Protein AF-A0A934IQV2-F1 (afdb_monomer_lite)

Radius of gyration: 31.97 Å; chains: 1; bounding box: 78×49×91 Å

Structure (mmCIF, N/CA/C/O backbone):
data_AF-A0A934IQV2-F1
#
_entry.id   AF-A0A934IQV2-F1
#
loop_
_atom_site.group_PDB
_atom_site.id
_atom_site.type_symbol
_atom_site.label_atom_id
_atom_site.label_alt_id
_atom_site.label_comp_id
_atom_site.label_asym_id
_atom_site.label_entity_id
_atom_site.label_seq_id
_atom_site.pdbx_PDB_ins_code
_atom_site.Cartn_x
_atom_site.Cartn_y
_atom_site.Cartn_z
_atom_site.occupancy
_atom_site.B_iso_or_equiv
_atom_site.auth_seq_id
_atom_site.auth_comp_id
_atom_site.auth_asym_id
_atom_site.auth_atom_id
_atom_site.pdbx_PDB_model_num
ATOM 1 N N . MET A 1 1 ? 26.293 12.971 -54.074 1.00 39.41 1 MET A N 1
ATOM 2 C CA . MET A 1 1 ? 26.988 12.992 -52.765 1.00 39.41 1 MET A CA 1
ATOM 3 C C . MET A 1 1 ? 27.390 11.554 -52.416 1.00 39.41 1 MET A C 1
ATOM 5 O O . MET A 1 1 ? 26.521 10.776 -52.037 1.00 39.41 1 MET A O 1
ATOM 9 N N . LYS A 1 2 ? 28.653 11.141 -52.640 1.00 48.12 2 LYS A N 1
ATOM 10 C CA . LYS A 1 2 ? 29.143 9.818 -52.190 1.00 48.12 2 LYS A CA 1
ATOM 11 C C . LYS A 1 2 ? 28.903 9.746 -50.679 1.00 48.12 2 LYS A C 1
ATOM 13 O O . LYS A 1 2 ? 29.414 10.597 -49.956 1.00 48.12 2 LYS A O 1
ATOM 18 N N . ARG A 1 3 ? 28.052 8.822 -50.212 1.00 62.91 3 ARG A N 1
ATOM 19 C CA . ARG A 1 3 ? 27.746 8.690 -48.778 1.00 62.91 3 ARG A CA 1
ATOM 20 C C . ARG A 1 3 ? 29.073 8.496 -48.045 1.00 62.91 3 ARG A C 1
ATOM 22 O O . ARG A 1 3 ? 29.821 7.584 -48.373 1.00 62.91 3 ARG A O 1
ATOM 29 N N . VAL A 1 4 ? 29.361 9.365 -47.080 1.00 76.69 4 VAL A N 1
ATOM 30 C CA . VAL A 1 4 ? 30.636 9.418 -46.338 1.00 76.69 4 VAL A CA 1
ATOM 31 C C . VAL A 1 4 ? 30.991 8.070 -45.666 1.00 76.69 4 VAL A C 1
ATOM 33 O O . VAL A 1 4 ? 32.154 7.805 -45.399 1.00 76.69 4 VAL A O 1
ATOM 36 N N . TYR A 1 5 ? 29.996 7.195 -45.482 1.00 81.44 5 TYR A N 1
ATOM 37 C CA . TYR A 1 5 ? 30.066 5.858 -44.878 1.00 81.44 5 TYR A CA 1
ATOM 38 C C . TYR A 1 5 ? 29.833 4.706 -45.885 1.00 81.44 5 TYR A C 1
ATOM 40 O O . TYR A 1 5 ? 29.383 3.628 -45.502 1.00 81.44 5 TYR A O 1
ATOM 48 N N . ALA A 1 6 ? 30.038 4.923 -47.192 1.00 86.75 6 ALA A N 1
ATOM 49 C CA . ALA A 1 6 ? 29.737 3.913 -48.219 1.00 86.75 6 ALA A CA 1
ATOM 50 C C . ALA A 1 6 ? 30.538 2.609 -48.037 1.00 86.75 6 ALA A C 1
ATOM 52 O O . ALA A 1 6 ? 29.983 1.530 -48.217 1.00 86.75 6 ALA A O 1
ATOM 53 N N . LYS A 1 7 ? 31.807 2.708 -47.615 1.00 87.94 7 LYS A N 1
ATOM 54 C CA . LYS A 1 7 ? 32.656 1.539 -47.333 1.00 87.94 7 LYS A CA 1
ATOM 55 C C . LYS A 1 7 ? 32.143 0.741 -46.133 1.00 87.94 7 LYS A C 1
ATOM 57 O O . LYS A 1 7 ? 32.153 -0.484 -46.149 1.00 87.94 7 LYS A O 1
ATOM 62 N N . GLU A 1 8 ? 31.703 1.422 -45.078 1.00 91.88 8 GLU A N 1
ATOM 63 C CA . GLU A 1 8 ? 31.099 0.786 -43.906 1.00 91.88 8 GLU A CA 1
ATOM 64 C C . GLU A 1 8 ? 29.753 0.145 -44.245 1.00 91.88 8 GLU A C 1
ATOM 66 O O . GLU A 1 8 ? 29.435 -0.904 -43.695 1.00 91.88 8 GLU A O 1
ATOM 71 N N . LEU A 1 9 ? 28.980 0.744 -45.155 1.00 92.31 9 LEU A N 1
ATOM 72 C CA . LEU A 1 9 ? 27.695 0.201 -45.590 1.00 92.31 9 LEU A CA 1
ATOM 73 C C . LEU A 1 9 ? 27.861 -1.134 -46.318 1.00 92.31 9 LEU A C 1
ATOM 75 O O . LEU A 1 9 ? 27.230 -2.107 -45.921 1.00 92.31 9 LEU A O 1
ATOM 79 N N . GLU A 1 10 ? 28.777 -1.207 -47.283 1.00 91.81 10 GLU A N 1
ATOM 80 C CA . GLU A 1 10 ? 29.086 -2.448 -48.006 1.00 91.81 10 GLU A CA 1
ATOM 81 C C . GLU A 1 10 ? 29.550 -3.563 -47.050 1.00 91.81 10 GLU A C 1
ATOM 83 O O . GLU A 1 10 ? 29.104 -4.707 -47.139 1.00 91.81 10 GLU A O 1
ATOM 88 N N . LYS A 1 11 ? 30.386 -3.224 -46.055 1.00 91.62 11 LYS A N 1
ATOM 89 C CA . LYS A 1 11 ? 30.810 -4.170 -45.008 1.00 91.62 11 LYS A CA 1
ATOM 90 C C . LYS A 1 11 ? 29.635 -4.706 -44.189 1.00 91.62 11 LYS A C 1
ATOM 92 O O . LYS A 1 11 ? 29.628 -5.886 -43.846 1.00 91.62 11 LYS A O 1
ATOM 97 N N . VAL A 1 12 ? 28.674 -3.852 -43.839 1.00 93.56 12 VAL A N 1
ATOM 98 C CA . VAL A 1 12 ? 27.480 -4.246 -43.076 1.00 93.56 12 VAL A CA 1
ATOM 99 C C . VAL A 1 12 ? 26.564 -5.131 -43.915 1.00 93.56 12 VAL A C 1
ATOM 101 O O . VAL A 1 12 ? 26.119 -6.165 -43.424 1.00 93.56 12 VAL A O 1
ATOM 104 N N . GLU A 1 13 ? 26.317 -4.769 -45.172 1.00 92.62 13 GLU A N 1
ATOM 105 C CA . GLU A 1 13 ? 25.490 -5.550 -46.098 1.00 92.62 13 GLU A CA 1
ATOM 106 C C . GLU A 1 13 ? 26.088 -6.945 -46.331 1.00 92.62 13 GLU A C 1
ATOM 108 O O . GLU A 1 13 ? 25.382 -7.951 -46.220 1.00 92.62 13 GLU A O 1
ATOM 113 N N . LEU A 1 14 ? 27.406 -7.031 -46.545 1.00 93.44 14 LEU A N 1
ATOM 114 C CA . LEU A 1 14 ? 28.124 -8.301 -46.663 1.00 93.44 14 LEU A CA 1
ATOM 115 C C . LEU A 1 14 ? 28.071 -9.119 -45.365 1.00 93.44 14 LEU A C 1
ATOM 117 O O . LEU A 1 14 ? 27.905 -10.334 -45.399 1.00 93.44 14 LEU A O 1
ATOM 121 N N . TYR A 1 15 ? 28.222 -8.469 -44.213 1.00 93.62 15 TYR A N 1
ATOM 122 C CA . TYR A 1 15 ? 28.153 -9.138 -42.918 1.00 93.62 15 TYR A CA 1
ATOM 123 C C . TYR A 1 15 ? 26.769 -9.740 -42.660 1.00 93.62 15 TYR A C 1
ATOM 125 O O . TYR A 1 15 ? 26.668 -10.910 -42.305 1.00 93.62 15 TYR A O 1
ATOM 133 N N . LEU A 1 16 ? 25.708 -8.956 -42.858 1.00 92.38 16 LEU A N 1
ATOM 134 C CA . LEU A 1 16 ? 24.339 -9.367 -42.555 1.00 92.38 16 LEU A CA 1
ATOM 135 C C . LEU A 1 16 ? 23.772 -10.368 -43.571 1.00 92.38 16 LEU A C 1
ATOM 137 O O . LEU A 1 16 ? 22.920 -11.172 -43.202 1.00 92.38 16 LEU A O 1
ATOM 141 N N . SER A 1 17 ? 24.237 -10.341 -44.825 1.00 88.25 17 SER A N 1
ATOM 142 C CA . SER A 1 17 ? 23.841 -11.316 -45.856 1.00 88.25 17 SER A CA 1
ATOM 143 C C . SER A 1 17 ? 24.526 -12.678 -45.710 1.00 88.25 17 SER A C 1
ATOM 145 O O . SER A 1 17 ? 23.996 -13.686 -46.173 1.00 88.25 17 SER A O 1
ATOM 147 N N . ARG A 1 18 ? 25.691 -12.745 -45.056 1.00 85.69 18 ARG A N 1
ATOM 148 C CA . ARG A 1 18 ? 26.397 -14.012 -44.830 1.00 85.69 18 ARG A CA 1
ATOM 149 C C . ARG A 1 18 ? 25.656 -14.883 -43.826 1.00 85.69 18 ARG A C 1
ATOM 151 O O . ARG A 1 18 ? 25.268 -14.408 -42.761 1.00 85.69 18 ARG A O 1
ATOM 158 N N . SER A 1 19 ? 25.546 -16.174 -44.144 1.00 78.69 19 SER A N 1
ATOM 159 C CA . SER A 1 19 ? 25.057 -17.214 -43.228 1.00 78.69 19 SER A CA 1
ATOM 160 C C . SER A 1 19 ? 23.725 -16.862 -42.557 1.00 78.69 19 SER A C 1
ATOM 162 O O . SER A 1 19 ? 23.553 -17.151 -41.376 1.00 78.69 19 SER A O 1
ATOM 164 N N . SER A 1 20 ? 22.818 -16.186 -43.273 1.00 85.44 20 SER A N 1
ATOM 165 C CA . SER A 1 20 ? 21.500 -15.830 -42.734 1.00 85.44 20 SER A CA 1
ATOM 166 C C . SER A 1 20 ? 21.559 -15.017 -41.432 1.00 85.44 20 SER A C 1
ATOM 168 O O . SER A 1 20 ? 20.674 -15.101 -40.581 1.00 85.44 20 SER A O 1
ATOM 170 N N . ARG A 1 21 ? 22.606 -14.197 -41.234 1.00 90.75 21 ARG A N 1
ATOM 171 C CA . ARG A 1 21 ? 22.799 -13.464 -39.971 1.00 90.75 21 ARG A CA 1
ATOM 172 C C . ARG A 1 21 ? 21.626 -12.552 -39.619 1.00 90.75 21 ARG A C 1
ATOM 174 O O . ARG A 1 21 ? 21.336 -12.412 -38.437 1.00 90.75 21 ARG A O 1
ATOM 181 N N . ARG A 1 22 ? 20.928 -11.955 -40.594 1.00 92.94 22 ARG A N 1
ATOM 182 C CA . ARG A 1 22 ? 19.696 -11.185 -40.313 1.00 92.94 22 ARG A CA 1
ATOM 183 C C . ARG A 1 22 ? 18.630 -12.027 -39.628 1.00 92.94 22 ARG A C 1
ATOM 185 O O . ARG A 1 22 ? 18.070 -11.577 -38.628 1.00 92.94 22 ARG A O 1
ATOM 192 N N . GLU A 1 23 ? 18.371 -13.221 -40.154 1.00 93.25 23 GLU A N 1
ATOM 193 C CA . GLU A 1 23 ? 17.433 -14.164 -39.548 1.00 93.25 23 GLU A CA 1
ATOM 194 C C . GLU A 1 23 ? 17.907 -14.553 -38.146 1.00 93.25 23 GLU A C 1
ATOM 196 O O . GLU A 1 23 ? 17.117 -14.475 -37.213 1.00 93.25 23 GLU A O 1
ATOM 201 N N . LEU A 1 24 ? 19.205 -14.825 -37.955 1.00 94.56 24 LEU A N 1
ATOM 202 C CA . LEU A 1 24 ? 19.764 -15.142 -36.634 1.00 94.56 24 LEU A CA 1
ATOM 203 C C . LEU A 1 24 ? 19.604 -14.005 -35.614 1.00 94.56 24 LEU A C 1
ATOM 205 O O . LEU A 1 24 ? 19.217 -14.269 -34.481 1.00 94.56 24 LEU A O 1
ATOM 209 N N . TYR A 1 25 ? 19.878 -12.746 -35.981 1.00 96.25 25 TYR A N 1
ATOM 210 C CA . TYR A 1 25 ? 19.647 -11.603 -35.083 1.00 96.25 25 TYR A CA 1
ATOM 211 C C . TYR A 1 25 ? 18.162 -11.437 -34.751 1.00 96.25 25 TYR A C 1
ATOM 213 O O . TYR A 1 25 ? 17.830 -11.116 -33.613 1.00 96.25 25 TYR A O 1
ATOM 221 N N . THR A 1 26 ? 17.283 -11.652 -35.730 1.00 95.25 26 THR A N 1
ATOM 222 C CA . THR A 1 26 ? 15.831 -11.534 -35.543 1.00 95.25 26 THR A CA 1
ATOM 223 C C . THR A 1 26 ? 15.317 -12.637 -34.619 1.00 95.25 26 THR A C 1
ATOM 225 O O . THR A 1 26 ? 14.649 -12.348 -33.632 1.00 95.25 26 THR A O 1
ATOM 228 N N . GLU A 1 27 ? 15.698 -13.888 -34.873 1.00 95.94 27 GLU A N 1
ATOM 229 C CA . GLU A 1 27 ? 15.317 -15.044 -34.059 1.00 95.94 27 GLU A CA 1
ATOM 230 C C . GLU A 1 27 ? 15.902 -14.958 -32.641 1.00 95.94 27 GLU A C 1
ATOM 232 O O . GLU A 1 27 ? 15.225 -15.287 -31.663 1.00 95.94 27 GLU A O 1
ATOM 237 N N . PHE A 1 28 ? 17.141 -14.471 -32.505 1.00 96.69 28 PHE A N 1
ATOM 238 C CA . PHE A 1 28 ? 17.748 -14.254 -31.196 1.00 96.69 28 PHE A CA 1
ATOM 239 C C . PHE A 1 28 ? 17.008 -13.175 -30.406 1.00 96.69 28 PHE A C 1
ATOM 241 O O . PHE A 1 28 ? 16.691 -13.389 -29.241 1.00 96.69 28 PHE A O 1
ATOM 248 N N . GLN A 1 29 ? 16.678 -12.050 -31.045 1.00 96.25 29 GLN A N 1
ATOM 249 C CA . GLN A 1 29 ? 15.893 -10.979 -30.434 1.00 96.25 29 GLN A CA 1
ATOM 250 C C . GLN A 1 29 ? 14.540 -11.494 -29.932 1.00 96.25 29 GLN A C 1
ATOM 252 O O . GLN A 1 29 ? 14.197 -11.248 -28.781 1.00 96.25 29 GLN A O 1
ATOM 257 N N . SER A 1 30 ? 13.808 -12.252 -30.756 1.00 96.50 30 SER A N 1
ATOM 258 C CA . SER A 1 30 ? 12.541 -12.873 -30.351 1.00 96.50 30 SER A CA 1
ATOM 259 C C . SER A 1 30 ? 12.723 -13.847 -29.188 1.00 96.50 30 SER A C 1
ATOM 261 O O . SER A 1 30 ? 11.920 -13.846 -28.263 1.00 96.50 30 SER A O 1
ATOM 263 N N . THR A 1 31 ? 13.804 -14.635 -29.186 1.00 97.38 31 THR A N 1
ATOM 264 C CA . THR A 1 31 ? 14.116 -15.549 -28.074 1.00 97.38 31 THR A CA 1
ATOM 265 C C . THR A 1 31 ? 14.344 -14.785 -26.770 1.00 97.38 31 THR A C 1
ATOM 267 O O . THR A 1 31 ? 13.788 -15.163 -25.742 1.00 97.38 31 THR A O 1
ATOM 270 N N . VAL A 1 32 ? 15.128 -13.701 -26.808 1.00 97.69 32 VAL A N 1
ATOM 271 C CA . VAL A 1 32 ? 15.376 -12.844 -25.638 1.00 97.69 32 VAL A CA 1
ATOM 272 C C . VAL A 1 32 ? 14.067 -12.229 -25.142 1.00 97.69 32 VAL A C 1
ATOM 274 O O . VAL A 1 32 ? 13.790 -12.296 -23.949 1.00 97.69 32 VAL A O 1
ATOM 277 N N . THR A 1 33 ? 13.236 -11.690 -26.038 1.00 97.75 33 THR A N 1
ATOM 278 C CA . THR A 1 33 ? 11.926 -11.126 -25.678 1.00 97.75 33 THR A CA 1
ATOM 279 C C . THR A 1 33 ? 11.034 -12.149 -24.979 1.00 97.75 33 THR A C 1
ATOM 281 O O . THR A 1 33 ? 10.547 -11.865 -23.890 1.00 97.75 33 THR A O 1
ATOM 284 N N . SER A 1 34 ? 10.862 -13.350 -25.540 1.00 96.75 34 SER A N 1
ATOM 285 C CA . SER A 1 34 ? 9.973 -14.364 -24.957 1.00 96.75 34 SER A CA 1
ATOM 286 C C . SER A 1 34 ? 10.466 -14.912 -23.616 1.00 96.75 34 SER A C 1
ATOM 288 O O . SER A 1 34 ? 9.654 -15.235 -22.753 1.00 96.75 34 SER A O 1
ATOM 290 N N . GLU A 1 35 ? 11.781 -15.045 -23.417 1.00 96.50 35 GLU A N 1
ATOM 291 C CA . GLU A 1 35 ? 12.313 -15.472 -22.117 1.00 96.50 35 GLU A CA 1
ATOM 292 C C . GLU A 1 35 ? 12.156 -14.391 -21.044 1.00 96.50 35 GLU A C 1
ATOM 294 O O . GLU A 1 35 ? 11.853 -14.725 -19.901 1.00 96.50 35 GLU A O 1
ATOM 299 N N . LEU A 1 36 ? 12.295 -13.114 -21.412 1.00 96.31 36 LEU A N 1
ATOM 300 C CA . LEU A 1 36 ? 12.030 -11.997 -20.506 1.00 96.31 36 LEU A CA 1
ATOM 301 C C . LEU A 1 36 ? 10.540 -11.888 -20.163 1.00 96.31 36 LEU A C 1
ATOM 303 O O . LEU A 1 36 ? 10.209 -11.803 -18.988 1.00 96.31 36 LEU A O 1
ATOM 307 N N . GLN A 1 37 ? 9.645 -11.956 -21.154 1.00 95.31 37 GLN A N 1
ATOM 308 C CA . GLN A 1 37 ? 8.193 -11.944 -20.925 1.00 95.31 37 GLN A CA 1
ATOM 309 C C . GLN A 1 37 ? 7.782 -13.047 -19.941 1.00 95.31 37 GLN A C 1
ATOM 311 O O . GLN A 1 37 ? 7.158 -12.756 -18.929 1.00 95.31 37 GLN A O 1
ATOM 316 N N . ARG A 1 38 ? 8.249 -14.285 -20.157 1.00 93.31 38 ARG A N 1
ATOM 317 C CA . ARG A 1 38 ? 7.977 -15.405 -19.242 1.00 93.31 38 ARG A CA 1
ATOM 318 C C . ARG A 1 38 ? 8.517 -15.168 -17.829 1.00 93.31 38 ARG A C 1
ATOM 320 O O . ARG A 1 38 ? 7.883 -15.566 -16.860 1.00 93.31 38 ARG A O 1
ATOM 327 N N . ALA A 1 39 ? 9.701 -14.572 -17.693 1.00 92.69 39 ALA A N 1
ATOM 328 C CA . ALA A 1 39 ? 10.275 -14.288 -16.379 1.00 92.69 39 ALA A CA 1
ATOM 329 C C . ALA A 1 39 ? 9.424 -13.282 -15.582 1.00 92.69 39 ALA A C 1
ATOM 331 O O . ALA A 1 39 ? 9.243 -13.441 -14.372 1.00 92.69 39 ALA A O 1
ATOM 332 N N . PHE A 1 40 ? 8.858 -12.287 -16.269 1.00 93.50 40 PHE A N 1
ATOM 333 C CA . PHE A 1 40 ? 8.052 -11.232 -15.657 1.00 93.50 40 PHE A CA 1
ATOM 334 C C . PHE A 1 40 ? 6.571 -11.594 -15.458 1.00 93.50 40 PHE A C 1
ATOM 336 O O . PHE A 1 40 ? 5.862 -10.844 -14.808 1.00 93.50 40 PHE A O 1
ATOM 343 N N . GLU A 1 41 ? 6.105 -12.766 -15.900 1.00 88.19 41 GLU A N 1
ATOM 344 C CA . GLU A 1 41 ? 4.761 -13.289 -15.572 1.00 88.19 41 GLU A CA 1
ATOM 345 C C . GLU A 1 41 ? 4.641 -13.799 -14.117 1.00 88.19 41 GLU A C 1
ATOM 347 O O . GLU A 1 41 ? 3.572 -14.221 -13.677 1.00 88.19 41 GLU A O 1
ATOM 352 N N . THR A 1 42 ? 5.733 -13.796 -13.349 1.00 85.62 42 THR A N 1
ATOM 353 C CA . THR A 1 42 ? 5.730 -14.249 -11.952 1.00 85.62 42 THR A CA 1
ATOM 354 C C . THR A 1 42 ? 5.089 -13.206 -11.025 1.00 85.62 42 THR A C 1
ATOM 356 O O . THR A 1 42 ? 5.336 -12.014 -11.209 1.00 85.62 42 THR A O 1
ATOM 359 N N . PRO A 1 43 ? 4.350 -13.607 -9.965 1.00 78.81 43 PRO A N 1
ATOM 360 C CA . PRO A 1 43 ? 3.667 -12.659 -9.075 1.00 78.81 43 PRO A CA 1
ATOM 361 C C . PRO A 1 43 ? 4.582 -11.577 -8.490 1.00 78.81 43 PRO A C 1
ATOM 363 O O . PRO A 1 43 ? 4.169 -10.433 -8.358 1.00 78.81 43 PRO A O 1
ATOM 366 N N . ARG A 1 44 ? 5.846 -11.916 -8.199 1.00 80.69 44 ARG A N 1
ATOM 367 C CA . ARG A 1 44 ? 6.835 -10.969 -7.663 1.00 80.69 44 ARG A CA 1
ATOM 368 C C . ARG A 1 44 ? 7.206 -9.858 -8.650 1.00 80.69 44 ARG A C 1
ATOM 370 O O . ARG A 1 44 ? 7.552 -8.773 -8.210 1.00 80.69 44 ARG A O 1
ATOM 377 N N . LEU A 1 45 ? 7.209 -10.138 -9.952 1.00 85.31 45 LEU A N 1
ATOM 378 C CA . LEU A 1 45 ? 7.779 -9.232 -10.953 1.00 85.31 45 LEU A CA 1
ATOM 379 C C . LEU A 1 45 ? 6.737 -8.630 -11.901 1.00 85.31 45 LEU A C 1
ATOM 381 O O . LEU A 1 45 ? 7.063 -7.681 -12.611 1.00 85.31 45 LEU A O 1
ATOM 385 N N . HIS A 1 46 ? 5.512 -9.163 -11.920 1.00 83.31 46 HIS A N 1
ATOM 386 C CA . HIS A 1 46 ? 4.483 -8.736 -12.867 1.00 83.31 46 HIS A CA 1
ATOM 387 C C . HIS A 1 46 ? 4.091 -7.262 -12.700 1.00 83.31 46 HIS A C 1
ATOM 389 O O . HIS A 1 46 ? 3.910 -6.569 -13.695 1.00 83.31 46 HIS A O 1
ATOM 395 N N . ASP A 1 47 ? 4.078 -6.758 -11.464 1.00 85.38 47 ASP A N 1
ATOM 396 C CA . ASP A 1 47 ? 3.757 -5.357 -11.166 1.00 85.38 47 ASP A CA 1
ATOM 397 C C . ASP A 1 47 ? 4.890 -4.382 -11.531 1.00 85.38 47 ASP A C 1
ATOM 399 O O . ASP A 1 47 ? 4.663 -3.178 -11.672 1.00 85.38 47 ASP A O 1
ATOM 403 N N . LEU A 1 48 ? 6.120 -4.883 -11.716 1.00 89.56 48 LEU A N 1
ATOM 404 C CA . LEU A 1 48 ? 7.282 -4.055 -12.053 1.00 89.56 48 LEU A CA 1
ATOM 405 C C . LEU A 1 48 ? 7.338 -3.703 -13.543 1.00 89.56 48 LEU A C 1
ATOM 407 O O . LEU A 1 48 ? 7.964 -2.712 -13.923 1.00 89.56 48 LEU A O 1
ATOM 411 N N . VAL A 1 49 ? 6.738 -4.522 -14.411 1.00 94.12 49 VAL A N 1
ATOM 412 C CA . VAL A 1 49 ? 6.907 -4.427 -15.866 1.00 94.12 49 VAL A CA 1
ATOM 413 C C . VAL A 1 49 ? 5.574 -4.142 -16.543 1.00 94.12 49 VAL A C 1
ATOM 415 O O . VAL A 1 49 ? 4.663 -4.957 -16.529 1.00 94.12 49 VAL A O 1
ATOM 418 N N . ILE A 1 50 ? 5.498 -3.002 -17.226 1.00 94.06 50 ILE A N 1
ATOM 419 C CA . ILE A 1 50 ? 4.357 -2.635 -18.072 1.00 94.06 50 ILE A CA 1
ATOM 420 C C . ILE A 1 50 ? 4.388 -3.448 -19.366 1.00 94.06 50 ILE A C 1
ATOM 422 O O . ILE A 1 50 ? 3.375 -3.975 -19.815 1.00 94.06 50 ILE A O 1
ATOM 426 N N . GLU A 1 51 ? 5.557 -3.505 -20.009 1.00 94.75 51 GLU A N 1
ATOM 427 C CA . GLU A 1 51 ? 5.697 -4.131 -21.320 1.00 94.75 51 GLU A CA 1
ATOM 428 C C . GLU A 1 51 ? 7.143 -4.549 -21.597 1.00 94.75 51 GLU A C 1
ATOM 430 O O . GLU A 1 51 ? 8.099 -3.851 -21.243 1.00 94.75 51 GLU A O 1
ATOM 435 N N . VAL A 1 52 ? 7.304 -5.661 -22.317 1.00 96.88 52 VAL A N 1
ATOM 436 C CA . VAL A 1 52 ? 8.568 -6.051 -22.947 1.00 96.88 52 VAL A CA 1
ATOM 437 C C . VAL A 1 52 ? 8.344 -6.218 -24.439 1.00 96.88 52 VAL A C 1
ATOM 439 O O . VAL A 1 52 ? 7.572 -7.082 -24.852 1.00 96.88 52 VAL A O 1
ATOM 442 N N . PHE A 1 53 ? 9.063 -5.440 -25.246 1.00 96.19 53 PHE A N 1
ATOM 443 C CA . PHE A 1 53 ? 8.963 -5.503 -26.702 1.00 96.19 53 PHE A CA 1
ATOM 444 C C . PHE A 1 53 ? 10.324 -5.384 -27.388 1.00 96.19 53 PHE A C 1
ATOM 446 O O . PHE A 1 53 ? 11.278 -4.759 -26.920 1.00 96.19 53 PHE A O 1
ATOM 453 N N . SER A 1 54 ? 10.411 -5.982 -28.562 1.00 96.56 54 SER A N 1
ATOM 454 C CA . SER A 1 54 ? 11.560 -5.983 -29.450 1.00 96.56 54 SER A CA 1
ATOM 455 C C . SER A 1 54 ? 11.491 -4.875 -30.502 1.00 96.56 54 SER A C 1
ATOM 457 O O . SER A 1 54 ? 10.453 -4.262 -30.759 1.00 96.56 54 SER A O 1
ATOM 459 N N . ARG A 1 55 ? 12.606 -4.648 -31.207 1.00 93.81 55 ARG A N 1
ATOM 460 C CA . ARG A 1 55 ? 12.603 -3.803 -32.415 1.00 93.81 55 ARG A CA 1
ATOM 461 C C . ARG A 1 55 ? 11.633 -4.310 -33.485 1.00 93.81 55 ARG A C 1
ATOM 463 O O . ARG A 1 55 ? 11.051 -3.483 -34.177 1.00 93.81 55 ARG A O 1
ATOM 470 N N . ALA A 1 56 ? 11.483 -5.629 -33.614 1.00 92.44 56 ALA A N 1
ATOM 471 C CA . ALA A 1 56 ? 10.610 -6.250 -34.606 1.00 92.44 56 ALA A CA 1
ATOM 472 C C . ALA A 1 56 ? 9.131 -5.987 -34.334 1.00 92.44 56 ALA A C 1
ATOM 474 O O . ALA A 1 56 ? 8.395 -5.708 -35.273 1.00 92.44 56 ALA A O 1
ATOM 475 N N . GLU A 1 57 ? 8.719 -5.997 -33.069 1.00 92.88 57 GLU A N 1
ATOM 476 C CA . GLU A 1 57 ? 7.354 -5.628 -32.681 1.00 92.88 57 GLU A CA 1
ATOM 477 C C . GLU A 1 57 ? 7.113 -4.123 -32.868 1.00 92.88 57 GLU A C 1
ATOM 479 O O . GLU A 1 57 ? 6.077 -3.726 -33.395 1.00 92.88 57 GLU A O 1
ATOM 484 N N . LYS A 1 58 ? 8.101 -3.277 -32.536 1.00 89.00 58 LYS A N 1
ATOM 485 C CA . LYS A 1 58 ? 7.981 -1.814 -32.674 1.00 89.00 58 LYS A CA 1
ATOM 486 C C . LYS A 1 58 ? 7.988 -1.307 -34.125 1.00 89.00 58 LYS A C 1
ATOM 488 O O . LYS A 1 58 ? 7.267 -0.366 -34.447 1.00 89.00 58 LYS A O 1
ATOM 493 N N . ASP A 1 59 ? 8.841 -1.849 -34.994 1.00 88.50 59 ASP A N 1
ATOM 494 C CA . ASP A 1 59 ? 8.904 -1.500 -36.424 1.00 88.50 59 ASP A CA 1
ATOM 495 C C . ASP A 1 59 ? 9.119 -2.766 -37.270 1.00 88.50 59 ASP A C 1
ATOM 497 O O . ASP A 1 59 ? 10.256 -3.076 -37.645 1.00 88.50 59 ASP A O 1
ATOM 501 N N . PRO A 1 60 ? 8.037 -3.480 -37.637 1.00 89.12 60 PRO A N 1
ATOM 502 C CA . PRO A 1 60 ? 8.119 -4.730 -38.399 1.00 89.12 60 PRO A CA 1
ATOM 503 C C . PRO A 1 60 ? 8.842 -4.601 -39.745 1.00 89.12 60 PRO A C 1
ATOM 505 O O . PRO A 1 60 ? 9.371 -5.577 -40.271 1.00 89.12 60 PRO A O 1
ATOM 508 N N . ARG A 1 61 ? 8.905 -3.387 -40.313 1.00 88.88 61 ARG A N 1
ATOM 509 C CA . ARG A 1 61 ? 9.624 -3.114 -41.570 1.00 88.88 61 ARG A CA 1
ATOM 510 C C . ARG A 1 61 ? 11.141 -3.151 -41.393 1.00 88.88 61 ARG A C 1
ATOM 512 O O . ARG A 1 61 ? 11.857 -3.379 -42.363 1.00 88.88 61 ARG A O 1
ATOM 519 N N . ASN A 1 62 ? 11.632 -2.897 -40.181 1.00 90.00 62 ASN A N 1
ATOM 520 C CA . ASN A 1 62 ? 13.049 -2.913 -39.829 1.00 90.00 62 ASN A CA 1
ATOM 521 C C . ASN A 1 62 ? 13.240 -3.703 -38.522 1.00 90.00 62 ASN A C 1
ATOM 523 O O . ASN A 1 62 ? 13.518 -3.105 -37.477 1.00 90.00 62 ASN A O 1
ATOM 527 N N . PRO A 1 63 ? 13.129 -5.045 -38.567 1.00 91.81 63 PRO A N 1
ATOM 528 C CA . PRO A 1 63 ? 13.076 -5.877 -37.363 1.00 91.81 63 PRO A CA 1
ATOM 529 C C . PRO A 1 63 ? 14.375 -5.885 -36.552 1.00 91.81 63 PRO A C 1
ATOM 531 O O . PRO A 1 63 ? 14.380 -6.203 -35.363 1.00 91.81 63 PRO A O 1
ATOM 534 N N . ILE A 1 64 ? 15.470 -5.479 -37.193 1.00 95.00 64 ILE A N 1
ATOM 535 C CA . ILE A 1 64 ? 16.767 -5.190 -36.590 1.00 95.00 64 ILE A CA 1
ATOM 536 C C . ILE A 1 64 ? 17.208 -3.785 -37.001 1.00 95.00 64 ILE A C 1
ATOM 538 O O . ILE A 1 64 ? 16.650 -3.154 -37.905 1.00 95.00 64 ILE A O 1
ATOM 542 N N . LYS A 1 65 ? 18.259 -3.275 -36.364 1.00 93.19 65 LYS A N 1
ATOM 543 C CA . LYS A 1 65 ? 18.833 -1.976 -36.717 1.00 93.19 65 LYS A CA 1
ATOM 544 C C . LYS A 1 65 ? 19.181 -1.910 -38.209 1.00 93.19 65 LYS A C 1
ATOM 546 O O . LYS A 1 65 ? 19.931 -2.729 -38.721 1.00 93.19 65 LYS A O 1
ATOM 551 N N . THR A 1 66 ? 18.682 -0.879 -38.892 1.00 92.00 66 THR A N 1
ATOM 552 C CA . THR A 1 66 ? 18.919 -0.680 -40.332 1.00 92.00 66 THR A CA 1
ATOM 553 C C . THR A 1 66 ? 20.409 -0.591 -40.665 1.00 92.00 66 THR A C 1
ATOM 555 O O . THR A 1 66 ? 21.142 0.126 -39.970 1.00 92.00 66 THR A O 1
ATOM 558 N N . ASP A 1 67 ? 20.818 -1.154 -41.798 1.00 93.12 67 ASP A N 1
ATOM 559 C CA . ASP A 1 67 ? 22.202 -1.177 -42.289 1.00 93.12 67 ASP A CA 1
ATOM 560 C C . ASP A 1 67 ? 22.854 0.204 -42.281 1.00 93.12 67 ASP A C 1
ATOM 562 O O . ASP A 1 67 ? 23.964 0.388 -41.788 1.00 93.12 67 ASP A O 1
ATOM 566 N N . ARG A 1 68 ? 22.109 1.222 -42.727 1.00 90.25 68 ARG A N 1
ATOM 567 C CA . ARG A 1 68 ? 22.554 2.621 -42.735 1.00 90.25 68 ARG A CA 1
ATOM 568 C C . ARG A 1 68 ? 22.937 3.128 -41.341 1.00 90.25 68 ARG A C 1
ATOM 570 O O . ARG A 1 68 ? 23.934 3.835 -41.203 1.00 90.25 68 ARG A O 1
ATOM 577 N N . LYS A 1 69 ? 22.151 2.802 -40.308 1.00 88.69 69 LYS A N 1
ATOM 578 C CA . LYS A 1 69 ? 22.422 3.206 -38.914 1.00 88.69 69 LYS A CA 1
ATOM 579 C C . LYS A 1 69 ? 23.619 2.444 -38.337 1.00 88.69 69 LYS A C 1
ATOM 581 O O . LYS A 1 69 ? 24.372 3.037 -37.569 1.00 88.69 69 LYS A O 1
ATOM 586 N N . ILE A 1 70 ? 23.803 1.173 -38.704 1.00 93.31 70 ILE A N 1
ATOM 587 C CA . ILE A 1 70 ? 24.977 0.375 -38.314 1.00 93.31 70 ILE A CA 1
ATOM 588 C C . ILE A 1 70 ? 26.235 0.966 -38.968 1.00 93.31 70 ILE A C 1
ATOM 590 O O . ILE A 1 70 ? 27.183 1.316 -38.269 1.00 93.31 70 ILE A O 1
ATOM 594 N N . ALA A 1 71 ? 26.204 1.190 -40.282 1.00 92.31 71 ALA A N 1
ATOM 595 C CA . ALA A 1 71 ? 27.306 1.763 -41.050 1.00 92.31 71 ALA A CA 1
ATOM 596 C C . ALA A 1 71 ? 27.716 3.153 -40.544 1.00 92.31 71 ALA A C 1
ATOM 598 O O . ALA A 1 71 ? 28.901 3.434 -40.380 1.00 92.31 71 ALA A O 1
ATOM 599 N N . LEU A 1 72 ? 26.745 4.017 -40.224 1.00 89.38 72 LEU A N 1
ATOM 600 C CA . LEU A 1 72 ? 27.023 5.334 -39.648 1.00 89.38 72 LEU A CA 1
ATOM 601 C C . LEU A 1 72 ? 27.687 5.237 -38.265 1.00 89.38 72 LEU A C 1
ATOM 603 O O . LEU A 1 72 ? 28.543 6.062 -37.946 1.00 89.38 72 LEU A O 1
ATOM 607 N N . LYS A 1 73 ? 27.301 4.252 -37.442 1.00 89.00 73 LYS A N 1
ATOM 608 C CA . LYS A 1 73 ? 27.905 4.011 -36.123 1.00 89.00 73 LYS A CA 1
ATOM 609 C C . LYS A 1 73 ? 29.358 3.546 -36.269 1.00 89.00 73 LYS A C 1
ATOM 611 O O . LYS A 1 73 ? 30.229 4.141 -35.643 1.00 89.00 73 LYS A O 1
ATOM 616 N N . LEU A 1 74 ? 29.622 2.595 -37.170 1.00 90.94 74 LEU A N 1
ATOM 617 C CA . LEU A 1 74 ? 30.978 2.139 -37.505 1.00 90.94 74 LEU A CA 1
ATOM 618 C C . LEU A 1 74 ? 31.851 3.271 -38.052 1.00 90.94 74 LEU A C 1
ATOM 620 O O . LEU A 1 74 ? 32.987 3.433 -37.617 1.00 90.94 74 LEU A O 1
ATOM 624 N N . TYR A 1 75 ? 31.312 4.093 -38.955 1.00 89.62 75 TYR A N 1
ATOM 625 C CA . TYR A 1 75 ? 32.030 5.242 -39.506 1.00 89.62 75 TYR A CA 1
ATOM 626 C C . TYR A 1 75 ? 32.437 6.231 -38.406 1.00 89.62 75 TYR A C 1
ATOM 628 O O . TYR A 1 75 ? 33.577 6.690 -38.373 1.00 89.62 75 TYR A O 1
ATOM 636 N N . LYS A 1 76 ? 31.520 6.541 -37.476 1.00 86.69 76 LYS A N 1
ATOM 637 C CA . LYS A 1 76 ? 31.814 7.418 -36.335 1.00 86.69 76 LYS A CA 1
ATOM 638 C C . LYS A 1 76 ? 32.907 6.831 -35.445 1.00 86.69 76 LYS A C 1
ATOM 640 O O . LYS A 1 76 ? 33.840 7.559 -35.134 1.00 86.69 76 LYS A O 1
ATOM 645 N N . TRP A 1 77 ? 32.821 5.544 -35.100 1.00 88.25 77 TRP A N 1
ATOM 646 C CA . TRP A 1 77 ? 33.841 4.851 -34.306 1.00 88.25 77 TRP A CA 1
ATOM 647 C C . TRP A 1 77 ? 35.213 4.883 -34.980 1.00 88.25 77 TRP A C 1
ATOM 649 O O . TRP A 1 77 ? 36.176 5.350 -34.385 1.00 88.25 77 TRP A O 1
ATOM 659 N N . ASN A 1 78 ? 35.293 4.507 -36.256 1.00 86.44 78 ASN A N 1
ATOM 660 C CA . ASN A 1 78 ? 36.551 4.500 -37.010 1.00 86.44 78 ASN A CA 1
ATOM 661 C C . ASN A 1 78 ? 37.148 5.901 -37.213 1.00 86.44 78 ASN A C 1
ATOM 663 O O . ASN A 1 78 ? 38.342 6.025 -37.459 1.00 86.44 78 ASN A O 1
ATOM 667 N N . LYS A 1 79 ? 36.331 6.958 -37.122 1.00 84.19 79 LYS A N 1
ATOM 668 C CA . LYS A 1 79 ? 36.796 8.348 -37.182 1.00 84.19 79 LYS A CA 1
ATOM 669 C C . LYS A 1 79 ? 37.261 8.875 -35.822 1.00 84.19 79 LYS A C 1
ATOM 671 O O . LYS A 1 79 ? 38.198 9.662 -35.775 1.00 84.19 79 LYS A O 1
ATOM 676 N N . SER A 1 80 ? 36.582 8.500 -34.737 1.00 77.19 80 SER A N 1
ATOM 677 C CA . SER A 1 80 ? 36.897 8.961 -33.377 1.00 77.19 80 SER A CA 1
ATOM 678 C C . SER A 1 80 ? 38.031 8.187 -32.712 1.00 77.19 80 SER A C 1
ATOM 680 O O . SER A 1 80 ? 38.567 8.639 -31.706 1.00 77.19 80 SER A O 1
ATOM 682 N N . SER A 1 81 ? 38.359 7.005 -33.225 1.00 63.44 81 SER A N 1
ATOM 683 C CA . SER A 1 81 ? 39.251 6.058 -32.570 1.00 63.44 81 SER A CA 1
ATOM 684 C C . SER A 1 81 ? 40.542 5.854 -33.366 1.00 63.44 81 SER A C 1
ATOM 686 O O . SER A 1 81 ? 40.499 5.630 -34.570 1.00 63.44 81 SER A O 1
ATOM 688 N N . THR A 1 82 ? 41.690 5.804 -32.688 1.00 57.50 82 THR A N 1
ATOM 689 C CA . THR A 1 82 ? 42.973 5.274 -33.211 1.00 57.50 82 THR A CA 1
ATOM 690 C C . THR A 1 82 ? 42.980 3.737 -33.295 1.00 57.50 82 THR A C 1
ATOM 692 O O . THR A 1 82 ? 44.034 3.105 -33.299 1.00 57.50 82 THR A O 1
ATOM 695 N N . VAL A 1 83 ? 41.797 3.113 -33.303 1.00 57.59 83 VAL A N 1
ATOM 696 C CA . VAL A 1 83 ? 41.614 1.667 -33.152 1.00 57.59 83 VAL A CA 1
ATOM 697 C C . VAL A 1 83 ? 42.062 0.961 -34.428 1.00 57.59 83 VAL A C 1
ATOM 699 O O . VAL A 1 83 ? 41.518 1.180 -35.511 1.00 57.59 83 VAL A O 1
ATOM 702 N N . ASN A 1 84 ? 43.082 0.120 -34.272 1.00 60.44 84 ASN A N 1
ATOM 703 C CA . ASN A 1 84 ? 43.644 -0.722 -35.314 1.00 60.44 84 ASN A CA 1
ATOM 704 C C . ASN A 1 84 ? 43.610 -2.177 -34.809 1.00 60.44 84 ASN A C 1
ATOM 706 O O . ASN A 1 84 ? 44.230 -2.455 -33.780 1.00 60.44 84 ASN A O 1
ATOM 710 N N . PRO A 1 85 ? 42.892 -3.100 -35.473 1.00 77.19 85 PRO A N 1
ATOM 711 C CA . PRO A 1 85 ? 42.161 -2.937 -36.735 1.00 77.19 85 PRO A CA 1
ATOM 712 C C . PRO A 1 85 ? 40.841 -2.143 -36.605 1.00 77.19 85 PRO A C 1
ATOM 714 O O . PRO A 1 85 ? 40.306 -2.040 -35.505 1.00 77.19 85 PRO A O 1
ATOM 717 N N . PRO A 1 86 ? 40.286 -1.613 -37.719 1.00 81.81 86 PRO A N 1
ATOM 718 C CA . PRO A 1 86 ? 39.011 -0.890 -37.735 1.00 81.81 86 PRO A CA 1
ATOM 719 C C . PRO A 1 86 ? 37.839 -1.698 -37.169 1.00 81.81 86 PRO A C 1
ATOM 721 O O . PRO A 1 86 ? 37.776 -2.917 -37.344 1.00 81.81 86 PRO A O 1
ATOM 724 N N . ALA A 1 87 ? 36.864 -1.003 -36.583 1.00 86.56 87 ALA A N 1
ATOM 725 C CA . ALA A 1 87 ? 35.686 -1.618 -35.991 1.00 86.56 87 ALA A CA 1
ATOM 726 C C . ALA A 1 87 ? 34.862 -2.417 -37.014 1.00 86.56 87 ALA A C 1
ATOM 728 O O . ALA A 1 87 ? 34.684 -2.002 -38.169 1.00 86.56 87 ALA A O 1
ATOM 729 N N . THR A 1 88 ? 34.323 -3.551 -36.571 1.00 90.75 88 THR A N 1
ATOM 730 C CA . THR A 1 88 ? 33.539 -4.487 -37.386 1.00 90.75 88 THR A CA 1
ATOM 731 C C . THR A 1 88 ? 32.067 -4.510 -36.958 1.00 90.75 88 THR A C 1
ATOM 733 O O . THR A 1 88 ? 31.745 -4.173 -35.816 1.00 90.75 88 THR A O 1
ATOM 736 N N . PRO A 1 89 ? 31.137 -4.923 -37.844 1.00 91.12 89 PRO A N 1
ATOM 737 C CA . PRO A 1 89 ? 29.718 -5.033 -37.494 1.00 91.12 89 PRO A CA 1
ATOM 738 C C . PRO A 1 89 ? 29.429 -5.935 -36.282 1.00 91.12 89 PRO A C 1
ATOM 740 O O . PRO A 1 89 ? 28.485 -5.666 -35.548 1.00 91.12 89 PRO A O 1
ATOM 743 N N . GLU A 1 90 ? 30.254 -6.960 -36.036 1.00 89.62 90 GLU A N 1
ATOM 744 C CA . GLU A 1 90 ? 30.125 -7.883 -34.891 1.00 89.62 90 GLU A CA 1
ATOM 745 C C . GLU A 1 90 ? 30.216 -7.170 -33.535 1.00 89.62 90 GLU A C 1
ATOM 747 O O . GLU A 1 90 ? 29.606 -7.603 -32.563 1.00 89.62 90 GLU A O 1
ATOM 752 N N . GLN A 1 91 ? 30.923 -6.038 -33.477 1.00 89.88 91 GLN A N 1
ATOM 753 C CA . GLN A 1 91 ? 31.094 -5.229 -32.265 1.00 89.88 91 GLN A CA 1
ATOM 754 C C . GLN A 1 91 ? 29.903 -4.290 -32.002 1.00 89.88 91 GLN A C 1
ATOM 756 O O . GLN A 1 91 ? 29.874 -3.559 -31.010 1.00 89.88 91 GLN A O 1
ATOM 761 N N . VAL A 1 92 ? 28.904 -4.260 -32.889 1.00 92.75 92 VAL A N 1
ATOM 762 C CA . VAL A 1 92 ? 27.707 -3.432 -32.721 1.00 92.75 92 VAL A CA 1
ATOM 763 C C . VAL A 1 92 ? 26.662 -4.223 -31.937 1.00 92.75 92 VAL A C 1
ATOM 765 O O . VAL A 1 92 ? 25.894 -4.999 -32.492 1.00 92.75 92 VAL A O 1
ATOM 768 N N . HIS A 1 93 ? 26.624 -4.004 -30.622 1.00 94.00 93 HIS A N 1
ATOM 769 C CA . HIS A 1 93 ? 25.786 -4.808 -29.723 1.00 94.00 93 HIS A CA 1
ATOM 770 C C . HIS A 1 93 ? 24.277 -4.522 -29.838 1.00 94.00 93 HIS A C 1
ATOM 772 O O . HIS A 1 93 ? 23.470 -5.328 -29.401 1.00 94.00 93 HIS A O 1
ATOM 778 N N . ASP A 1 94 ? 23.893 -3.391 -30.442 1.00 94.19 94 ASP A N 1
ATOM 779 C CA . ASP A 1 94 ? 22.503 -2.930 -30.567 1.00 94.19 94 ASP A CA 1
ATOM 780 C C . ASP A 1 94 ? 21.901 -3.174 -31.965 1.00 94.19 94 ASP A C 1
ATOM 782 O O . ASP A 1 94 ? 21.024 -2.416 -32.401 1.00 94.19 94 ASP A O 1
ATOM 786 N N . ILE A 1 95 ? 22.397 -4.189 -32.693 1.00 95.69 95 ILE A N 1
ATOM 787 C CA . ILE A 1 95 ? 21.790 -4.662 -33.952 1.00 95.69 95 ILE A CA 1
ATOM 788 C C . ILE A 1 95 ? 20.414 -5.274 -33.658 1.00 95.69 95 ILE A C 1
ATOM 790 O O . ILE A 1 95 ? 19.419 -4.803 -34.212 1.00 95.69 95 ILE A O 1
ATOM 794 N N . ALA A 1 96 ? 20.364 -6.254 -32.753 1.00 96.25 96 ALA A N 1
ATOM 795 C CA . ALA A 1 96 ? 19.144 -6.691 -32.081 1.00 96.25 96 ALA A CA 1
ATOM 796 C C . ALA A 1 96 ? 18.922 -5.846 -30.818 1.00 96.25 96 ALA A C 1
ATOM 798 O O . ALA A 1 96 ? 19.885 -5.412 -30.177 1.00 96.25 96 ALA A O 1
ATOM 799 N N . GLY A 1 97 ? 17.665 -5.581 -30.472 1.00 96.44 97 GLY A N 1
ATOM 800 C CA . GLY A 1 97 ? 17.334 -4.883 -29.240 1.00 96.44 97 GLY A CA 1
ATOM 801 C C . GLY A 1 97 ? 15.951 -5.204 -28.691 1.00 96.44 97 GLY A C 1
ATOM 802 O O . GLY A 1 97 ? 14.984 -5.334 -29.445 1.00 96.44 97 GLY A O 1
ATOM 803 N N . VAL A 1 98 ? 15.885 -5.267 -27.366 1.00 97.62 98 VAL A N 1
ATOM 804 C CA . VAL A 1 98 ? 14.676 -5.466 -26.562 1.00 97.62 98 VAL A CA 1
ATOM 805 C C . VAL A 1 98 ? 14.560 -4.306 -25.577 1.00 97.62 98 VAL A C 1
ATOM 807 O O . VAL A 1 98 ? 15.565 -3.772 -25.112 1.00 97.62 98 VAL A O 1
ATOM 810 N N . THR A 1 99 ? 13.345 -3.851 -25.306 1.00 96.44 99 THR A N 1
ATOM 811 C CA . THR A 1 99 ? 13.045 -2.801 -24.331 1.00 96.44 99 THR A CA 1
ATOM 812 C C . THR A 1 99 ? 12.083 -3.356 -23.294 1.00 96.44 99 THR A C 1
ATOM 814 O O . THR A 1 99 ? 11.072 -3.943 -23.663 1.00 96.44 99 THR A O 1
ATOM 817 N N . ILE A 1 100 ? 12.418 -3.159 -22.024 1.00 97.31 100 ILE A N 1
ATOM 818 C CA . ILE A 1 100 ? 11.565 -3.391 -20.862 1.00 97.31 100 ILE A CA 1
ATOM 819 C C . ILE A 1 100 ? 11.113 -2.013 -20.374 1.00 97.31 100 ILE A C 1
ATOM 821 O O . ILE A 1 100 ? 11.951 -1.125 -20.166 1.00 97.31 100 ILE A O 1
ATOM 825 N N . VAL A 1 101 ? 9.803 -1.827 -20.238 1.00 95.81 101 VAL A N 1
ATOM 826 C CA . VAL A 1 101 ? 9.184 -0.597 -19.740 1.00 95.81 101 VAL A CA 1
ATOM 827 C C . VAL A 1 101 ? 8.592 -0.857 -18.361 1.00 95.81 101 VAL A C 1
ATOM 829 O O . VAL A 1 101 ? 7.836 -1.809 -18.196 1.00 95.81 101 VAL A O 1
ATOM 832 N N . CYS A 1 102 ? 8.917 -0.007 -17.393 1.00 94.94 102 CYS A N 1
ATOM 833 C CA . CYS A 1 102 ? 8.385 -0.033 -16.030 1.00 94.94 102 CYS A CA 1
ATOM 834 C C . CYS A 1 102 ? 7.736 1.307 -15.659 1.00 94.94 102 CYS A C 1
ATOM 836 O O . CYS A 1 102 ? 7.839 2.290 -16.408 1.00 94.94 102 CYS A O 1
ATOM 838 N N . ASN A 1 103 ? 7.059 1.343 -14.513 1.00 89.81 103 ASN A N 1
ATOM 839 C CA . ASN A 1 103 ? 6.390 2.548 -14.029 1.00 89.81 103 ASN A CA 1
ATOM 840 C C . ASN A 1 103 ? 7.395 3.522 -13.420 1.00 89.81 103 ASN A C 1
ATOM 842 O O . ASN A 1 103 ? 7.448 4.682 -13.830 1.00 89.81 103 ASN A O 1
ATOM 846 N N . TYR A 1 104 ? 8.220 3.036 -12.493 1.00 91.31 104 TYR A N 1
ATOM 847 C CA . TYR A 1 104 ? 9.021 3.891 -11.633 1.00 91.31 104 TYR A CA 1
ATOM 848 C C . TYR A 1 104 ? 10.525 3.743 -11.872 1.00 91.31 104 TYR A C 1
ATOM 850 O O . TYR A 1 104 ? 11.006 2.699 -12.332 1.00 91.31 104 TYR A O 1
ATOM 858 N N . PRO A 1 105 ? 11.298 4.794 -11.563 1.00 89.75 105 PRO A N 1
ATOM 859 C CA . PRO A 1 105 ? 12.748 4.724 -11.541 1.00 89.75 105 PRO A CA 1
ATOM 860 C C . PRO A 1 105 ? 13.323 3.583 -10.693 1.00 89.75 105 PRO A C 1
ATOM 862 O O . PRO A 1 105 ? 14.228 2.902 -11.177 1.00 89.75 105 PRO A O 1
ATOM 865 N N . SER A 1 106 ? 12.805 3.349 -9.485 1.00 91.31 106 SER A N 1
ATOM 866 C CA . SER A 1 106 ? 13.237 2.254 -8.601 1.00 91.31 106 SER A CA 1
ATOM 867 C C . SER A 1 106 ? 13.025 0.873 -9.226 1.00 91.31 106 SER A C 1
ATOM 869 O O . SER A 1 106 ? 13.904 0.015 -9.135 1.00 91.31 106 SER A O 1
ATOM 871 N N . ASP A 1 107 ? 11.930 0.685 -9.969 1.00 93.31 107 ASP A N 1
ATOM 872 C CA . ASP A 1 107 ? 11.659 -0.563 -10.689 1.00 93.31 107 ASP A CA 1
ATOM 873 C C . ASP A 1 107 ? 12.756 -0.846 -11.735 1.00 93.31 107 ASP A C 1
ATOM 875 O O . ASP A 1 107 ? 13.109 -2.001 -11.978 1.00 93.31 107 ASP A O 1
ATOM 879 N N . THR A 1 108 ? 13.354 0.193 -12.346 1.00 92.88 108 THR A N 1
ATOM 880 C CA . THR A 1 108 ? 14.468 -0.010 -13.294 1.00 92.88 108 THR A CA 1
ATOM 881 C C . THR A 1 108 ? 15.684 -0.645 -12.621 1.00 92.88 108 THR A C 1
ATOM 883 O O . THR A 1 108 ? 16.361 -1.472 -13.240 1.00 92.88 108 THR A O 1
ATOM 886 N N . ASP A 1 109 ? 15.947 -0.271 -11.366 1.00 91.44 109 ASP A N 1
ATOM 887 C CA . ASP A 1 109 ? 17.043 -0.795 -10.558 1.00 91.44 109 ASP A CA 1
ATOM 888 C C . ASP A 1 109 ? 16.734 -2.235 -10.116 1.00 91.44 109 ASP A C 1
ATOM 890 O O . ASP A 1 109 ? 17.585 -3.117 -10.259 1.00 91.44 109 ASP A O 1
ATOM 894 N N . GLU A 1 110 ? 15.502 -2.511 -9.674 1.00 93.06 110 GLU A N 1
ATOM 895 C CA . GLU A 1 110 ? 15.062 -3.854 -9.272 1.00 93.06 110 GLU A CA 1
ATOM 896 C C . GLU A 1 110 ? 15.110 -4.852 -10.436 1.00 93.06 110 GLU A C 1
ATOM 898 O O . GLU A 1 110 ? 15.711 -5.922 -10.312 1.00 93.06 110 GLU A O 1
ATOM 903 N N . ILE A 1 111 ? 14.578 -4.479 -11.605 1.00 95.19 111 ILE A N 1
ATOM 904 C CA . ILE A 1 111 ? 14.648 -5.303 -12.820 1.00 95.19 111 ILE A CA 1
ATOM 905 C C . ILE A 1 111 ? 16.110 -5.550 -13.209 1.00 95.19 111 ILE A C 1
ATOM 907 O O . ILE A 1 111 ? 16.478 -6.665 -13.586 1.00 95.19 111 ILE A O 1
ATOM 911 N N . CYS A 1 112 ? 16.970 -4.531 -13.123 1.00 94.31 112 CYS A N 1
ATOM 912 C CA . CYS A 1 112 ? 18.389 -4.682 -13.433 1.00 94.31 112 CYS A CA 1
ATOM 913 C C . CYS A 1 112 ? 19.080 -5.668 -12.479 1.00 94.31 112 CYS A C 1
ATOM 915 O O . CYS A 1 112 ? 19.867 -6.504 -12.934 1.00 94.31 112 CYS A O 1
ATOM 917 N N . ASN A 1 113 ? 18.784 -5.595 -11.181 1.00 93.75 113 ASN A N 1
ATOM 918 C CA . ASN A 1 113 ? 19.325 -6.508 -10.176 1.00 93.75 113 ASN A CA 1
ATOM 919 C C . ASN A 1 113 ? 18.829 -7.938 -10.404 1.00 93.75 113 ASN A C 1
ATOM 921 O O . ASN A 1 113 ? 19.650 -8.852 -10.474 1.00 93.75 113 ASN A O 1
ATOM 925 N N . TYR A 1 114 ? 17.532 -8.126 -10.659 1.00 94.62 114 TYR A N 1
ATOM 926 C CA . TYR A 1 114 ? 16.967 -9.426 -11.020 1.00 94.62 114 TYR A CA 1
ATOM 927 C C . TYR A 1 114 ? 17.676 -10.033 -12.240 1.00 94.62 114 TYR A C 1
ATOM 929 O O . TYR A 1 114 ? 18.142 -11.172 -12.188 1.00 94.62 114 TYR A O 1
ATOM 937 N N . LEU A 1 115 ? 17.841 -9.263 -13.324 1.00 93.94 115 LEU A N 1
ATOM 938 C CA . LEU A 1 115 ? 18.510 -9.744 -14.539 1.00 93.94 115 LEU A CA 1
ATOM 939 C C . LEU A 1 115 ? 19.988 -10.096 -14.329 1.00 93.94 115 LEU A C 1
ATOM 941 O O . LEU A 1 115 ? 20.549 -10.886 -15.088 1.00 93.94 115 LEU A O 1
ATOM 945 N N . LYS A 1 116 ? 20.630 -9.486 -13.333 1.00 91.12 116 LYS A N 1
ATOM 946 C CA . LYS A 1 116 ? 22.039 -9.697 -13.008 1.00 91.12 116 LYS A CA 1
ATOM 947 C C . LYS A 1 116 ? 22.253 -10.885 -12.068 1.00 91.12 116 LYS A C 1
ATOM 949 O O . LYS A 1 116 ? 23.251 -11.587 -12.224 1.00 91.12 116 LYS A O 1
ATOM 954 N N . GLU A 1 117 ? 21.377 -11.061 -11.085 1.00 90.94 117 GLU A N 1
ATOM 955 C CA . GLU A 1 117 ? 21.609 -11.942 -9.933 1.00 90.94 117 GLU A CA 1
ATOM 956 C C . GLU A 1 117 ? 20.757 -13.212 -9.968 1.00 90.94 117 GLU A C 1
ATOM 958 O O . GLU A 1 117 ? 21.226 -14.272 -9.558 1.00 90.94 117 GLU A O 1
ATOM 963 N N . GLU A 1 118 ? 19.535 -13.126 -10.492 1.00 89.56 118 GLU A N 1
ATOM 964 C CA . GLU A 1 118 ? 18.543 -14.203 -10.409 1.00 89.56 118 GLU A CA 1
ATOM 965 C C . GLU A 1 118 ? 18.191 -14.789 -11.787 1.00 89.56 118 GLU A C 1
ATOM 967 O O . GLU A 1 118 ? 17.924 -15.987 -11.912 1.00 89.56 118 GLU A O 1
ATOM 972 N N . PHE A 1 119 ? 18.205 -13.972 -12.844 1.00 90.00 119 PHE A N 1
ATOM 973 C CA . PHE A 1 119 ? 17.827 -14.416 -14.181 1.00 90.00 119 PHE A CA 1
ATOM 974 C C . PHE A 1 119 ? 18.877 -15.348 -14.794 1.00 90.00 119 PHE A C 1
ATOM 976 O O . PHE A 1 119 ? 20.059 -15.019 -14.920 1.00 90.00 119 PHE A O 1
ATOM 983 N N . SER A 1 120 ? 18.417 -16.501 -15.273 1.00 89.50 120 SER A N 1
ATOM 984 C CA . SER A 1 120 ? 19.247 -17.478 -15.967 1.00 89.50 120 SER A CA 1
ATOM 985 C C . SER A 1 120 ? 18.542 -17.995 -17.213 1.00 89.50 120 SER A C 1
ATOM 987 O O . SER A 1 120 ? 17.344 -18.270 -17.207 1.00 89.50 120 SER A O 1
ATOM 989 N N . SER A 1 121 ? 19.308 -18.150 -18.289 1.00 91.62 121 SER A N 1
ATOM 990 C CA . SER A 1 121 ? 18.834 -18.654 -19.571 1.00 91.62 121 SER A CA 1
ATOM 991 C C . SER A 1 121 ? 19.805 -19.689 -20.132 1.00 91.62 121 SER A C 1
ATOM 993 O O . SER A 1 121 ? 21.025 -19.557 -20.047 1.00 91.62 121 SER A O 1
ATOM 995 N N . SER A 1 122 ? 19.258 -20.721 -20.779 1.00 93.25 122 SER A N 1
ATOM 996 C CA . SER A 1 122 ? 20.053 -21.678 -21.565 1.00 93.25 122 SER A CA 1
ATOM 997 C C . SER A 1 122 ? 20.439 -21.138 -22.951 1.00 93.25 122 SER A C 1
ATOM 999 O O . SER A 1 122 ? 21.242 -21.746 -23.664 1.00 93.25 122 SER A O 1
ATOM 1001 N N . ARG A 1 123 ? 19.850 -20.009 -23.365 1.00 95.50 123 ARG A N 1
ATOM 1002 C CA . ARG A 1 123 ? 19.952 -19.427 -24.710 1.00 95.50 123 ARG A CA 1
ATOM 1003 C C . ARG A 1 123 ? 20.875 -18.224 -24.773 1.00 95.50 123 ARG A C 1
ATOM 1005 O O . ARG A 1 123 ? 21.454 -17.985 -25.832 1.00 95.50 123 ARG A O 1
ATOM 1012 N N . PHE A 1 124 ? 21.038 -17.489 -23.681 1.00 95.75 124 PHE A N 1
ATOM 1013 C CA . PHE A 1 124 ? 21.959 -16.362 -23.599 1.00 95.75 124 PHE A CA 1
ATOM 1014 C C . PHE A 1 124 ? 22.489 -16.165 -22.187 1.00 95.75 124 PHE A C 1
ATOM 1016 O O . PHE A 1 124 ? 21.971 -16.712 -21.221 1.00 95.75 124 PHE A O 1
ATOM 1023 N N . ARG A 1 125 ? 23.527 -15.342 -22.082 1.00 94.69 125 ARG A N 1
ATOM 1024 C CA . ARG A 1 125 ? 24.020 -14.823 -20.808 1.00 94.69 125 ARG A CA 1
ATOM 1025 C C . ARG A 1 125 ? 24.112 -13.309 -20.854 1.00 94.69 125 ARG A C 1
ATOM 1027 O O . ARG A 1 125 ? 24.327 -12.737 -21.927 1.00 94.69 125 ARG A O 1
ATOM 1034 N N . ILE A 1 126 ? 24.006 -12.680 -19.692 1.00 95.00 126 ILE A N 1
ATOM 1035 C CA . ILE A 1 126 ? 24.320 -11.264 -19.534 1.00 95.00 126 ILE A CA 1
ATOM 1036 C C . ILE A 1 126 ? 25.843 -11.093 -19.561 1.00 95.00 126 ILE A C 1
ATOM 1038 O O . ILE A 1 126 ? 26.567 -11.768 -18.836 1.00 95.00 126 ILE A O 1
ATOM 1042 N N . ASP A 1 127 ? 26.330 -10.228 -20.448 1.00 92.62 127 ASP A N 1
ATOM 1043 C CA . ASP A 1 127 ? 27.759 -9.988 -20.684 1.00 92.62 127 ASP A CA 1
ATOM 1044 C C . ASP A 1 127 ? 28.221 -8.654 -20.091 1.00 92.62 127 ASP A C 1
ATOM 1046 O O . ASP A 1 127 ? 29.284 -8.563 -19.480 1.00 92.62 127 ASP A O 1
ATOM 1050 N N . ARG A 1 128 ? 27.407 -7.603 -20.239 1.00 91.94 128 ARG A N 1
ATOM 1051 C CA . ARG A 1 128 ? 27.734 -6.267 -19.736 1.00 91.94 128 ARG A CA 1
ATOM 1052 C C . ARG A 1 128 ? 26.484 -5.510 -19.336 1.00 91.94 128 ARG A C 1
ATOM 1054 O O . ARG A 1 128 ? 25.527 -5.474 -20.099 1.00 91.94 128 ARG A O 1
ATOM 1061 N N . ILE A 1 129 ? 26.547 -4.816 -18.208 1.00 91.00 129 ILE A N 1
ATOM 1062 C CA . ILE A 1 129 ? 25.531 -3.857 -17.773 1.00 91.00 129 ILE A CA 1
ATOM 1063 C C . ILE A 1 129 ? 26.184 -2.479 -17.728 1.00 91.00 129 ILE A C 1
ATOM 1065 O O . ILE A 1 129 ? 27.321 -2.329 -17.284 1.00 91.00 129 ILE A O 1
ATOM 1069 N N . SER A 1 130 ? 25.485 -1.471 -18.233 1.00 88.44 130 SER A N 1
ATOM 1070 C CA . SER A 1 130 ? 25.902 -0.076 -18.142 1.00 88.44 130 SER A CA 1
ATOM 1071 C C . SER A 1 130 ? 24.694 0.802 -17.872 1.00 88.44 130 SER A C 1
ATOM 1073 O O . SER A 1 130 ? 23.650 0.624 -18.496 1.00 88.44 130 SER A O 1
ATOM 1075 N N . PHE A 1 131 ? 24.847 1.757 -16.966 1.00 83.44 131 PHE A N 1
ATOM 1076 C CA . PHE A 1 131 ? 23.836 2.769 -16.708 1.00 83.44 131 PHE A CA 1
ATOM 1077 C C . PHE A 1 131 ? 24.166 4.020 -17.516 1.00 83.44 131 PHE A C 1
ATOM 1079 O O . PHE A 1 131 ? 25.308 4.489 -17.510 1.00 83.44 131 PHE A O 1
ATOM 1086 N N . ARG A 1 132 ? 23.187 4.550 -18.250 1.00 77.31 132 ARG A N 1
ATOM 1087 C CA . ARG A 1 132 ? 23.314 5.876 -18.852 1.00 77.31 132 ARG A CA 1
ATOM 1088 C C . ARG A 1 132 ? 22.745 6.893 -17.892 1.00 77.31 132 ARG A C 1
ATOM 1090 O O . ARG A 1 132 ? 21.531 6.996 -17.747 1.00 77.31 132 ARG A O 1
ATOM 1097 N N . ASP A 1 133 ? 23.663 7.618 -17.265 1.00 65.75 133 ASP A N 1
ATOM 1098 C CA . ASP A 1 133 ? 23.323 8.685 -16.344 1.00 65.75 133 ASP A CA 1
ATOM 1099 C C . ASP A 1 133 ? 22.735 9.875 -17.122 1.00 65.75 133 ASP A C 1
ATOM 1101 O O . ASP A 1 133 ? 23.381 10.368 -18.063 1.00 65.75 133 ASP A O 1
ATOM 1105 N N . PRO A 1 134 ? 21.539 10.353 -16.750 1.00 61.69 134 PRO A N 1
ATOM 1106 C CA . PRO A 1 134 ? 20.941 11.522 -17.370 1.00 61.69 134 PRO A CA 1
ATOM 1107 C C . PRO A 1 134 ? 21.829 12.780 -17.335 1.00 61.69 134 PRO A C 1
ATOM 1109 O O . PRO A 1 134 ? 21.852 13.511 -18.329 1.00 61.69 134 PRO A O 1
ATOM 1112 N N . LEU A 1 135 ? 22.628 13.006 -16.288 1.00 57.88 135 LEU A N 1
ATOM 1113 C CA . LEU A 1 135 ? 23.532 14.161 -16.162 1.00 57.88 135 LEU A CA 1
ATOM 1114 C C . LEU A 1 135 ? 24.589 14.203 -17.271 1.00 57.88 135 LEU A C 1
ATOM 1116 O O . LEU A 1 135 ? 24.989 15.273 -17.725 1.00 57.88 135 LEU A O 1
ATOM 1120 N N . THR A 1 136 ? 25.024 13.038 -17.751 1.00 55.25 136 THR A N 1
ATOM 1121 C CA . THR A 1 136 ? 26.046 12.928 -18.806 1.00 55.25 136 THR A CA 1
ATOM 1122 C C . THR A 1 136 ? 25.456 12.630 -20.187 1.00 55.25 136 THR A C 1
ATOM 1124 O O . THR A 1 136 ? 26.151 12.749 -21.197 1.00 55.25 136 THR A O 1
ATOM 1127 N N . ASN A 1 137 ? 24.163 12.288 -20.265 1.00 60.12 137 ASN A N 1
ATOM 1128 C CA . ASN A 1 137 ? 23.488 11.840 -21.489 1.00 60.12 137 ASN A CA 1
ATOM 1129 C C . ASN A 1 137 ? 22.277 12.703 -21.882 1.00 60.12 137 ASN A C 1
ATOM 1131 O O . ASN A 1 137 ? 21.338 12.196 -22.498 1.00 60.12 137 ASN A O 1
ATOM 1135 N N . LYS A 1 138 ? 22.302 14.012 -21.589 1.00 61.62 138 LYS A N 1
ATOM 1136 C CA . LYS A 1 138 ? 21.236 14.969 -21.965 1.00 61.62 138 LYS A CA 1
ATOM 1137 C C . LYS A 1 138 ? 19.855 14.575 -21.410 1.00 61.62 138 LYS A C 1
ATOM 1139 O O . LYS A 1 138 ? 18.846 14.658 -22.113 1.00 61.62 138 LYS A O 1
ATOM 1144 N N . GLY A 1 139 ? 19.851 14.091 -20.170 1.00 56.94 139 GLY A N 1
ATOM 1145 C CA . GLY A 1 139 ? 18.684 13.656 -19.407 1.00 56.94 139 GLY A CA 1
ATOM 1146 C C . GLY A 1 139 ? 18.164 12.248 -19.747 1.00 56.94 139 GLY A C 1
ATOM 1147 O O . GLY A 1 139 ? 17.113 11.833 -19.272 1.00 56.94 139 GLY A O 1
ATOM 1148 N N . TYR A 1 140 ? 18.875 11.479 -20.576 1.00 63.28 140 TYR A N 1
ATOM 1149 C CA . TYR A 1 140 ? 18.483 10.108 -20.906 1.00 63.28 140 TYR A CA 1
ATOM 1150 C C . TYR A 1 140 ? 18.894 9.126 -19.795 1.00 63.28 140 TYR A C 1
ATOM 1152 O O . TYR A 1 140 ? 20.077 8.801 -19.684 1.00 63.28 140 TYR A O 1
ATOM 1160 N N . ARG A 1 141 ? 17.913 8.635 -19.023 1.00 72.06 141 ARG A N 1
ATOM 1161 C CA . ARG A 1 141 ? 18.056 7.577 -18.006 1.00 72.06 141 ARG A CA 1
ATOM 1162 C C . ARG A 1 141 ? 17.662 6.220 -18.592 1.00 72.06 141 ARG A C 1
ATOM 1164 O O . ARG A 1 141 ? 16.519 6.037 -19.004 1.00 72.06 141 ARG A O 1
ATOM 1171 N N . ALA A 1 142 ? 18.599 5.276 -18.654 1.00 82.19 142 ALA A N 1
ATOM 1172 C CA . ALA A 1 142 ? 18.297 3.883 -18.993 1.00 82.19 142 ALA A CA 1
ATOM 1173 C C . ALA A 1 142 ? 19.432 2.945 -18.578 1.00 82.19 142 ALA A C 1
ATOM 1175 O O . ALA A 1 142 ? 20.612 3.262 -18.777 1.00 82.19 142 ALA A O 1
ATOM 1176 N N . PHE A 1 143 ? 19.080 1.739 -18.138 1.00 91.38 143 PHE A N 1
ATOM 1177 C CA . PHE A 1 143 ? 20.028 0.630 -18.133 1.00 91.38 143 PHE A CA 1
ATOM 1178 C C . PHE A 1 143 ? 20.172 0.064 -19.541 1.00 91.38 143 PHE A C 1
ATOM 1180 O O . PHE A 1 143 ? 19.198 -0.108 -20.270 1.00 91.38 143 PHE A O 1
ATOM 1187 N N . HIS A 1 144 ? 21.413 -0.203 -19.929 1.00 93.38 144 HIS A N 1
ATOM 1188 C CA . HIS A 1 144 ? 21.798 -0.850 -21.173 1.00 93.38 144 HIS A CA 1
ATOM 1189 C C . HIS A 1 144 ? 22.530 -2.140 -20.829 1.00 93.38 144 HIS A C 1
ATOM 1191 O O . HIS A 1 144 ? 23.669 -2.113 -20.348 1.00 93.38 144 HIS A O 1
ATOM 1197 N N . ILE A 1 145 ? 21.878 -3.258 -21.110 1.00 95.31 145 ILE A N 1
ATOM 1198 C CA . ILE A 1 145 ? 22.362 -4.600 -20.828 1.00 95.31 145 ILE A CA 1
ATOM 1199 C C . ILE A 1 145 ? 22.678 -5.286 -22.155 1.00 95.31 145 ILE A C 1
ATOM 1201 O O . ILE A 1 145 ? 21.880 -5.279 -23.086 1.00 95.31 145 ILE A O 1
ATOM 1205 N N . VAL A 1 146 ? 23.865 -5.867 -22.271 1.00 96.06 146 VAL A N 1
ATOM 1206 C CA . VAL A 1 146 ? 24.278 -6.662 -23.427 1.00 96.06 146 VAL A CA 1
ATOM 1207 C C . VAL A 1 146 ? 24.083 -8.127 -23.072 1.00 96.06 146 VAL A C 1
ATOM 1209 O O . VAL A 1 146 ? 24.787 -8.650 -22.210 1.00 96.06 146 VAL A O 1
ATOM 1212 N N . ALA A 1 147 ? 23.152 -8.783 -23.755 1.00 96.00 147 ALA A N 1
ATOM 1213 C CA . ALA A 1 147 ? 22.998 -10.229 -23.748 1.00 96.00 147 ALA A CA 1
ATOM 1214 C C . ALA A 1 147 ? 23.768 -10.834 -24.929 1.00 96.00 147 ALA A C 1
ATOM 1216 O O . ALA A 1 147 ? 23.699 -10.317 -26.047 1.00 96.00 147 ALA A O 1
ATOM 1217 N N . VAL A 1 148 ? 24.488 -11.932 -24.703 1.00 95.62 148 VAL A N 1
ATOM 1218 C CA . VAL A 1 148 ? 25.220 -12.657 -25.752 1.00 95.62 148 VAL A CA 1
ATOM 1219 C C . VAL A 1 148 ? 24.668 -14.069 -25.881 1.00 95.62 148 VAL A C 1
ATOM 1221 O O . VAL A 1 148 ? 24.598 -14.813 -24.900 1.00 95.62 148 VAL A O 1
ATOM 1224 N N . GLY A 1 149 ? 24.290 -14.433 -27.104 1.00 94.88 149 GLY A N 1
ATOM 1225 C CA . GLY A 1 149 ? 23.693 -15.723 -27.417 1.00 94.88 149 GLY A CA 1
ATOM 1226 C C . GLY A 1 149 ? 24.644 -16.909 -27.245 1.00 94.88 149 GLY A C 1
ATOM 1227 O O . GLY A 1 149 ? 25.859 -16.830 -27.474 1.00 94.88 149 GLY A O 1
ATOM 1228 N N . LEU A 1 150 ? 24.055 -18.037 -26.857 1.00 94.31 150 LEU A N 1
ATOM 1229 C CA . LEU A 1 150 ? 24.674 -19.345 -26.663 1.00 94.31 150 LEU A CA 1
ATOM 1230 C C . LEU A 1 150 ? 24.127 -20.347 -27.698 1.00 94.31 150 LEU A C 1
ATOM 1232 O O . LEU A 1 150 ? 23.114 -20.107 -28.360 1.00 94.31 150 LEU A O 1
ATOM 1236 N N . GLY A 1 151 ? 24.805 -21.488 -27.858 1.00 93.69 151 GLY A N 1
ATOM 1237 C CA . GLY A 1 151 ? 24.387 -22.538 -28.793 1.00 93.69 151 GLY A CA 1
ATOM 1238 C C . GLY A 1 151 ? 24.252 -22.018 -30.229 1.00 93.69 151 GLY A C 1
ATOM 1239 O O . GLY A 1 151 ? 25.207 -21.482 -30.785 1.00 93.69 151 GLY A O 1
ATOM 1240 N N . LYS A 1 152 ? 23.057 -22.138 -30.822 1.00 92.88 152 LYS A N 1
ATOM 1241 C CA . LYS A 1 152 ? 22.793 -21.668 -32.196 1.00 92.88 152 LYS A CA 1
ATOM 1242 C C . LYS A 1 152 ? 22.970 -20.153 -32.388 1.00 92.88 152 LYS A C 1
ATOM 1244 O O . LYS A 1 152 ? 23.232 -19.716 -33.501 1.00 92.88 152 LYS A O 1
ATOM 1249 N N . PHE A 1 153 ? 22.878 -19.364 -31.314 1.00 93.44 153 PHE A N 1
ATOM 1250 C CA . PHE A 1 153 ? 23.051 -17.906 -31.330 1.00 93.44 153 PHE A CA 1
ATOM 1251 C C . PHE A 1 153 ? 24.463 -17.468 -30.919 1.00 93.44 153 PHE A C 1
ATOM 1253 O O . PHE A 1 153 ? 24.658 -16.333 -30.486 1.00 93.44 153 PHE A O 1
ATOM 1260 N N . HIS A 1 154 ? 25.448 -18.369 -30.991 1.00 91.19 154 HIS A N 1
ATOM 1261 C CA . HIS A 1 154 ? 26.794 -18.128 -30.480 1.00 91.19 154 HIS A CA 1
ATOM 1262 C C . HIS A 1 154 ? 27.366 -16.776 -30.938 1.00 91.19 154 HIS A C 1
ATOM 1264 O O . HIS A 1 154 ? 27.513 -16.527 -32.135 1.00 91.19 154 HIS A O 1
ATOM 1270 N N . LYS A 1 155 ? 27.722 -15.924 -29.963 1.00 87.88 155 LYS A N 1
ATOM 1271 C CA . LYS A 1 155 ? 28.308 -14.581 -30.159 1.00 87.88 155 LYS A CA 1
ATOM 1272 C C . LYS A 1 155 ? 27.402 -13.561 -30.860 1.00 87.88 155 LYS A C 1
ATOM 1274 O O . LYS A 1 155 ? 27.892 -12.506 -31.252 1.00 87.88 155 LYS A O 1
ATOM 1279 N N . ILE A 1 156 ? 26.103 -13.819 -30.994 1.00 94.31 156 ILE A N 1
ATOM 1280 C CA . ILE A 1 156 ? 25.142 -12.805 -31.440 1.00 94.31 156 ILE A CA 1
ATOM 1281 C C . ILE A 1 156 ? 24.776 -11.926 -30.232 1.00 94.31 156 ILE A C 1
ATOM 1283 O O . ILE A 1 156 ? 24.269 -12.457 -29.243 1.00 94.31 156 ILE A O 1
ATOM 1287 N N . PRO A 1 157 ? 25.052 -10.607 -30.258 1.00 95.62 157 PRO A N 1
ATOM 1288 C CA . 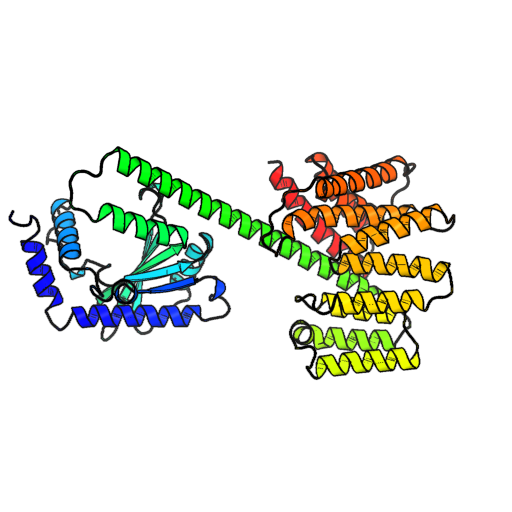PRO A 1 157 ? 24.659 -9.708 -29.182 1.00 95.62 157 PRO A CA 1
ATOM 1289 C C . PRO A 1 157 ? 23.229 -9.182 -29.366 1.00 95.62 157 PRO A C 1
ATOM 1291 O O . PRO A 1 157 ? 22.780 -8.935 -30.490 1.00 95.62 157 PRO A O 1
ATOM 1294 N N . CYS A 1 158 ? 22.550 -8.939 -28.250 1.00 96.75 158 CYS A N 1
ATOM 1295 C CA . CYS A 1 158 ? 21.287 -8.215 -28.170 1.00 96.75 158 CYS A CA 1
ATOM 1296 C C . CYS A 1 158 ? 21.371 -7.178 -27.045 1.00 96.75 158 CYS A C 1
ATOM 1298 O O . CYS A 1 158 ? 21.795 -7.496 -25.934 1.00 96.75 158 CYS A O 1
ATOM 1300 N N . GLU A 1 159 ? 20.975 -5.935 -27.322 1.00 97.50 159 GLU A N 1
ATOM 1301 C CA . GLU A 1 159 ? 20.888 -4.884 -26.303 1.00 97.50 159 GLU A CA 1
ATOM 1302 C C . GLU A 1 159 ? 19.496 -4.893 -25.658 1.00 97.50 159 GLU A C 1
ATOM 1304 O O . GLU A 1 159 ? 18.502 -4.618 -26.326 1.00 97.50 159 GLU A O 1
ATOM 1309 N N . ILE A 1 160 ? 19.422 -5.177 -24.361 1.00 97.62 160 ILE A N 1
ATOM 1310 C CA . ILE A 1 160 ? 18.223 -5.008 -23.540 1.00 97.62 160 ILE A CA 1
ATOM 1311 C C . ILE A 1 160 ? 18.297 -3.620 -22.891 1.00 97.62 160 ILE A C 1
ATOM 1313 O O . ILE A 1 160 ? 19.310 -3.262 -22.287 1.00 97.62 160 ILE A O 1
ATOM 1317 N N . GLN A 1 161 ? 17.244 -2.822 -23.037 1.00 95.88 161 GLN A N 1
ATOM 1318 C CA . GLN A 1 161 ? 17.119 -1.506 -22.412 1.00 95.88 161 GLN A CA 1
ATOM 1319 C C . GLN A 1 161 ? 16.017 -1.533 -21.358 1.00 95.88 161 GLN A C 1
ATOM 1321 O O . GLN A 1 161 ? 14.920 -1.978 -21.671 1.00 95.88 161 GLN A O 1
ATOM 1326 N N . ILE A 1 162 ? 16.279 -1.013 -20.159 1.00 95.75 162 ILE A N 1
ATOM 1327 C CA . ILE A 1 162 ? 15.259 -0.848 -19.108 1.00 95.75 162 ILE A CA 1
ATOM 1328 C C . ILE A 1 162 ? 14.980 0.643 -18.943 1.00 95.75 162 ILE A C 1
ATOM 1330 O O . ILE A 1 162 ? 15.926 1.433 -18.812 1.00 95.75 162 ILE A O 1
ATOM 1334 N N . LYS A 1 163 ? 13.705 1.032 -19.018 1.00 92.94 163 LYS A N 1
ATOM 1335 C CA . LYS A 1 163 ? 13.258 2.431 -19.011 1.00 92.94 163 LYS A CA 1
ATOM 1336 C C . LYS A 1 163 ? 11.938 2.598 -18.275 1.00 92.94 163 LYS A C 1
ATOM 1338 O O . LYS A 1 163 ? 11.071 1.741 -18.389 1.00 92.94 163 LYS A O 1
ATOM 1343 N N . THR A 1 164 ? 11.748 3.765 -17.671 1.00 92.88 164 THR A N 1
ATOM 1344 C CA . THR A 1 164 ? 10.416 4.219 -17.261 1.00 92.88 164 THR A CA 1
ATOM 1345 C C . THR A 1 164 ? 9.543 4.501 -18.486 1.00 92.88 164 THR A C 1
ATOM 1347 O O . THR A 1 164 ? 10.044 4.772 -19.592 1.00 92.88 164 THR A O 1
ATOM 1350 N N . LEU A 1 165 ? 8.223 4.484 -18.303 1.00 92.62 165 LEU A N 1
ATOM 1351 C CA . LEU A 1 165 ? 7.252 4.864 -19.330 1.00 92.62 165 LEU A CA 1
ATOM 1352 C C . LEU A 1 165 ? 7.517 6.276 -19.880 1.00 92.62 165 LEU A C 1
ATOM 1354 O O . LEU A 1 165 ? 7.455 6.494 -21.099 1.00 92.62 165 LEU A O 1
ATOM 1358 N N . LEU A 1 166 ? 7.876 7.226 -19.009 1.00 89.31 166 LEU A N 1
ATOM 1359 C CA . LEU A 1 166 ? 8.202 8.602 -19.393 1.00 89.31 166 LEU A CA 1
ATOM 1360 C C . LEU A 1 166 ? 9.494 8.671 -20.215 1.00 89.31 166 LEU A C 1
ATOM 1362 O O . LEU A 1 166 ? 9.504 9.284 -21.290 1.00 89.31 166 LEU A O 1
ATOM 1366 N N . ALA A 1 167 ? 10.556 7.975 -19.795 1.00 86.19 167 ALA A N 1
ATOM 1367 C CA . ALA A 1 167 ? 11.807 7.906 -20.548 1.00 86.19 167 ALA A CA 1
ATOM 1368 C C . ALA A 1 167 ? 11.630 7.216 -21.915 1.00 86.19 167 ALA A C 1
ATOM 1370 O O . ALA A 1 167 ? 12.222 7.639 -22.917 1.00 86.19 167 ALA A O 1
ATOM 1371 N N . MET A 1 168 ? 10.790 6.178 -21.999 1.00 89.12 168 MET A N 1
ATOM 1372 C CA . MET A 1 168 ? 10.448 5.505 -23.257 1.00 89.12 168 MET A CA 1
ATOM 1373 C C . MET A 1 168 ? 9.676 6.437 -24.201 1.00 89.12 168 MET A C 1
ATOM 1375 O O . MET A 1 168 ? 10.035 6.572 -25.380 1.00 89.12 168 MET A O 1
ATOM 1379 N N . SER A 1 169 ? 8.671 7.133 -23.672 1.00 87.88 169 SER A N 1
ATOM 1380 C CA . SER A 1 169 ? 7.842 8.084 -24.416 1.00 87.88 169 SER A CA 1
ATOM 1381 C C . SER A 1 169 ? 8.672 9.247 -24.957 1.00 87.88 169 SER A C 1
ATOM 1383 O O . SER A 1 169 ? 8.612 9.568 -26.150 1.00 87.88 169 SER A O 1
ATOM 1385 N N . TRP A 1 170 ? 9.520 9.841 -24.114 1.00 84.38 170 TRP A N 1
ATOM 1386 C CA . TRP A 1 170 ? 10.423 10.914 -24.518 1.00 84.38 170 TRP A CA 1
ATOM 1387 C C . TRP A 1 170 ? 11.458 10.448 -25.550 1.00 84.38 170 TRP A C 1
ATOM 1389 O O . TRP A 1 170 ? 11.698 11.127 -26.554 1.00 84.38 170 TRP A O 1
ATOM 1399 N N . GLY A 1 171 ? 12.016 9.247 -25.372 1.00 78.62 171 GLY A N 1
ATOM 1400 C CA . GLY A 1 171 ? 12.923 8.625 -26.337 1.00 78.62 171 GLY A CA 1
ATOM 1401 C C . GLY A 1 171 ? 12.283 8.399 -27.711 1.00 78.62 171 GLY A C 1
ATOM 1402 O O . GLY A 1 171 ? 12.947 8.571 -28.733 1.00 78.62 171 GLY A O 1
ATOM 1403 N N . THR A 1 172 ? 10.994 8.057 -27.756 1.00 81.00 172 THR A N 1
ATOM 1404 C CA . THR A 1 172 ? 10.248 7.902 -29.016 1.00 81.00 172 THR A CA 1
ATOM 1405 C C . THR A 1 172 ? 10.013 9.259 -29.687 1.00 81.00 172 THR A C 1
ATOM 1407 O O . THR A 1 172 ? 10.399 9.432 -30.842 1.00 81.00 172 THR A O 1
ATOM 1410 N N . LYS A 1 173 ? 9.515 10.265 -28.952 1.00 81.06 173 LYS A N 1
ATOM 1411 C CA . LYS A 1 173 ? 9.288 11.620 -29.495 1.00 81.06 173 LYS A CA 1
ATOM 1412 C C . LYS A 1 173 ? 10.567 12.265 -30.029 1.00 81.06 173 LYS A C 1
ATOM 1414 O O . LYS A 1 173 ? 10.577 12.841 -31.114 1.00 81.06 173 LYS A O 1
ATOM 1419 N N . THR A 1 174 ? 11.667 12.173 -29.285 1.00 74.50 174 THR A N 1
ATOM 1420 C CA . THR A 1 174 ? 12.955 12.734 -29.723 1.00 74.50 174 THR A CA 1
ATOM 1421 C C . THR A 1 174 ? 13.508 12.015 -30.948 1.00 74.50 174 THR A C 1
ATOM 1423 O O . THR A 1 174 ? 14.077 12.667 -31.827 1.00 74.50 174 THR A O 1
ATOM 1426 N N . HIS A 1 175 ? 13.324 10.695 -31.055 1.00 74.12 175 HIS A N 1
ATOM 1427 C CA . HIS A 1 175 ? 13.724 9.937 -32.241 1.00 74.12 175 HIS A CA 1
ATOM 1428 C C . HIS A 1 175 ? 12.986 10.418 -33.496 1.00 74.12 175 HIS A C 1
ATOM 1430 O O . HIS A 1 175 ? 13.643 10.667 -34.510 1.00 74.12 175 HIS A O 1
ATOM 1436 N N . ASP A 1 176 ? 11.678 10.657 -33.399 1.00 71.31 176 ASP A N 1
ATOM 1437 C CA . ASP A 1 176 ? 10.864 11.178 -34.503 1.00 71.31 176 ASP A CA 1
ATOM 1438 C C . ASP A 1 176 ? 11.287 12.598 -34.913 1.00 71.31 176 ASP A C 1
ATOM 1440 O O . ASP A 1 176 ? 11.478 12.888 -36.099 1.00 71.31 176 ASP A O 1
ATOM 1444 N N . LEU A 1 177 ? 11.517 13.480 -33.934 1.00 69.44 177 LEU A N 1
ATOM 1445 C CA . LEU A 1 177 ? 11.895 14.879 -34.169 1.00 69.44 177 LEU A CA 1
ATOM 1446 C C . LEU A 1 177 ? 13.310 15.041 -34.749 1.00 69.44 177 LEU A C 1
ATOM 1448 O O . LEU A 1 177 ? 13.570 15.986 -35.493 1.00 69.44 177 LEU A O 1
ATOM 1452 N N . THR A 1 178 ? 14.233 14.127 -34.435 1.00 64.50 178 THR A N 1
ATOM 1453 C CA . THR A 1 178 ? 15.647 14.199 -34.857 1.00 64.50 178 THR A CA 1
ATOM 1454 C C . THR A 1 178 ? 15.970 13.373 -36.108 1.00 64.50 178 THR A C 1
ATOM 1456 O O . THR A 1 178 ? 17.112 13.370 -36.572 1.00 64.50 178 THR A O 1
ATOM 1459 N N . TYR A 1 179 ? 14.987 12.684 -36.699 1.00 54.19 179 TYR A N 1
ATOM 1460 C CA . TYR A 1 179 ? 15.200 11.774 -37.832 1.00 54.19 179 TYR A CA 1
ATOM 1461 C C . TYR A 1 179 ? 15.562 12.476 -39.162 1.00 54.19 179 TYR A C 1
ATOM 1463 O O . TYR A 1 179 ? 16.093 11.831 -40.073 1.00 54.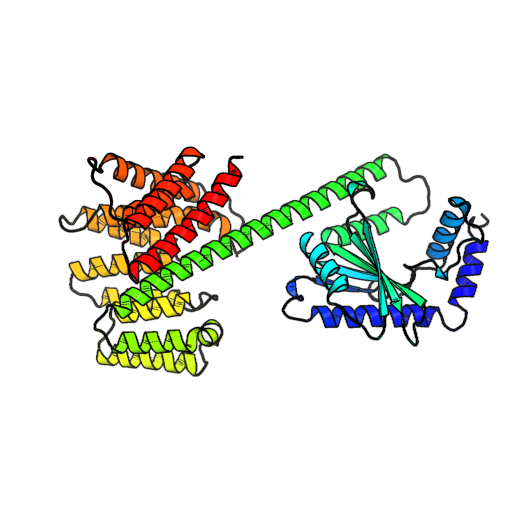19 179 TYR A O 1
ATOM 1471 N N . LYS A 1 180 ? 15.332 13.792 -39.308 1.00 51.62 180 LYS A N 1
ATOM 1472 C CA . LYS A 1 180 ? 15.680 14.529 -40.540 1.00 51.62 180 LYS A CA 1
ATOM 1473 C C . LYS A 1 180 ? 17.181 14.881 -40.590 1.00 51.62 180 LYS A C 1
ATOM 1475 O O . LYS A 1 180 ? 17.772 15.231 -39.573 1.00 51.62 180 LYS A O 1
ATOM 1480 N N . PRO A 1 181 ? 17.840 14.745 -41.759 1.00 45.34 181 PRO A N 1
ATOM 1481 C CA . PRO A 1 181 ? 19.293 14.723 -41.835 1.00 45.34 181 PRO A CA 1
ATOM 1482 C C . PRO A 1 181 ? 19.910 16.103 -41.601 1.00 45.34 181 PRO A C 1
ATOM 1484 O O . PRO A 1 181 ? 19.714 16.997 -42.411 1.00 45.34 181 PRO A O 1
ATOM 1487 N N . ALA A 1 182 ? 20.721 16.201 -40.545 1.00 46.50 182 ALA A N 1
ATOM 1488 C CA . ALA A 1 182 ? 22.016 16.890 -40.473 1.00 46.50 182 ALA A CA 1
ATOM 1489 C C . ALA A 1 182 ? 22.168 18.269 -41.158 1.00 46.50 182 ALA A C 1
ATOM 1491 O O . ALA A 1 182 ? 23.259 18.596 -41.618 1.00 46.50 182 A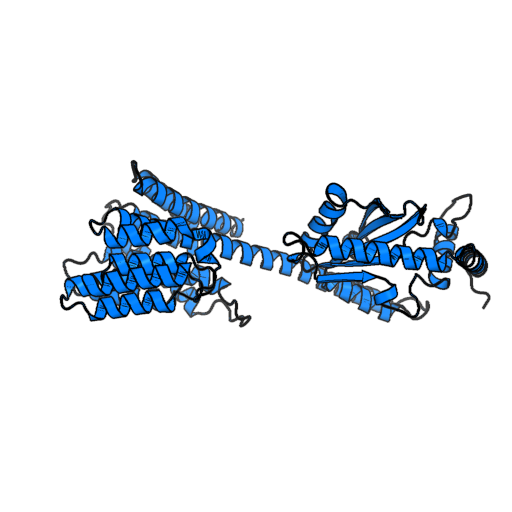LA A O 1
ATOM 1492 N N . ALA A 1 183 ? 21.128 19.097 -41.180 1.00 48.50 183 ALA A N 1
ATOM 1493 C CA . ALA A 1 183 ? 21.340 20.500 -40.856 1.00 48.50 183 ALA A CA 1
ATOM 1494 C C . ALA A 1 183 ? 21.474 20.541 -39.332 1.00 48.50 183 ALA A C 1
ATOM 1496 O O . ALA A 1 183 ? 20.742 19.819 -38.652 1.00 48.50 183 ALA A O 1
ATOM 1497 N N . GLU A 1 184 ? 22.470 21.253 -38.812 1.00 56.75 184 GLU A N 1
ATOM 1498 C CA . GLU A 1 184 ? 22.706 21.408 -37.375 1.00 56.75 184 GLU A CA 1
ATOM 1499 C C . GLU A 1 184 ? 21.374 21.502 -36.626 1.00 56.75 184 GLU A C 1
ATOM 1501 O O . GLU A 1 184 ? 20.531 22.332 -36.968 1.00 56.75 184 GLU A O 1
ATOM 1506 N N . ILE A 1 185 ? 21.149 20.604 -35.656 1.00 61.22 185 ILE A N 1
ATOM 1507 C CA . ILE A 1 185 ? 20.018 20.760 -34.741 1.00 61.22 185 ILE A CA 1
ATOM 1508 C C . ILE A 1 185 ? 20.192 22.157 -34.161 1.00 61.22 185 ILE A C 1
ATOM 1510 O O . ILE A 1 185 ? 21.182 22.391 -33.463 1.00 61.22 185 ILE A O 1
ATOM 1514 N N . ASP A 1 186 ? 19.275 23.069 -34.498 1.00 72.88 186 ASP A N 1
ATOM 1515 C CA . ASP A 1 186 ? 19.323 24.449 -34.028 1.00 72.88 186 ASP A CA 1
ATOM 1516 C C . ASP A 1 186 ? 19.598 24.425 -32.521 1.00 72.88 186 ASP A C 1
ATOM 1518 O O . ASP A 1 186 ? 19.009 23.632 -31.774 1.00 72.88 186 ASP A O 1
ATOM 1522 N N . ARG A 1 187 ? 20.525 25.270 -32.065 1.00 76.00 187 ARG A N 1
ATOM 1523 C CA . ARG A 1 187 ? 20.862 25.397 -30.646 1.00 76.00 187 ARG A CA 1
ATOM 1524 C C . ARG A 1 187 ? 19.598 25.592 -29.808 1.00 76.00 187 ARG A C 1
ATOM 1526 O O . ARG A 1 187 ? 19.520 25.052 -28.707 1.00 76.00 187 ARG A O 1
ATOM 1533 N N . ARG A 1 188 ? 18.592 26.292 -30.347 1.00 77.81 188 ARG A N 1
ATOM 1534 C CA . ARG A 1 188 ? 17.277 26.441 -29.707 1.00 77.81 188 ARG A CA 1
ATOM 1535 C C . ARG A 1 188 ? 16.566 25.098 -29.538 1.00 77.81 188 ARG A C 1
ATOM 1537 O O . ARG A 1 188 ? 16.127 24.796 -28.436 1.00 77.81 188 ARG A O 1
ATOM 1544 N N . LEU A 1 189 ? 16.497 24.271 -30.583 1.00 76.75 189 LEU A N 1
ATOM 1545 C CA . LEU A 1 189 ? 15.865 22.948 -30.524 1.00 76.75 189 LEU A CA 1
ATOM 1546 C C . LEU A 1 189 ? 16.574 22.022 -29.527 1.00 76.75 189 LEU A C 1
ATOM 1548 O O . LEU A 1 189 ? 15.907 21.355 -28.741 1.00 76.75 189 LEU A O 1
ATOM 1552 N N . SER A 1 190 ? 17.910 22.034 -29.506 1.00 76.19 190 SER A N 1
ATOM 1553 C CA . SER A 1 190 ? 18.691 21.271 -28.521 1.00 76.19 190 SER A CA 1
ATOM 1554 C C . SER A 1 190 ? 18.372 21.698 -27.085 1.00 76.19 190 SER A C 1
ATOM 1556 O O . SER A 1 190 ? 18.169 20.838 -26.233 1.00 76.19 190 SER A O 1
ATOM 1558 N N . LEU A 1 191 ? 18.269 23.008 -26.835 1.00 80.50 191 LEU A N 1
ATOM 1559 C CA . LEU A 1 191 ? 17.929 23.556 -25.520 1.00 80.50 191 LEU A CA 1
ATOM 1560 C C . LEU A 1 191 ? 16.505 23.177 -25.083 1.00 80.50 191 LEU A C 1
ATOM 1562 O O . LEU A 1 191 ? 16.288 22.828 -23.928 1.00 80.50 191 LEU A O 1
ATOM 1566 N N . TYR A 1 192 ? 15.521 23.233 -25.986 1.00 82.25 192 TYR A N 1
ATOM 1567 C CA . TYR A 1 192 ? 14.151 22.816 -25.659 1.00 82.25 192 TYR A CA 1
ATOM 1568 C C . TYR A 1 192 ? 14.047 21.312 -25.400 1.00 82.25 192 TYR A C 1
ATOM 1570 O O . TYR A 1 192 ? 13.327 20.911 -24.490 1.00 82.25 192 TYR A O 1
ATOM 1578 N N . MET A 1 193 ? 14.777 20.487 -26.157 1.00 79.19 193 MET A N 1
ATOM 1579 C CA . MET A 1 193 ? 14.853 19.051 -25.890 1.00 79.19 193 MET A CA 1
ATOM 1580 C C . MET A 1 193 ? 15.451 18.780 -24.509 1.00 79.19 193 MET A C 1
ATOM 1582 O O . MET A 1 193 ? 14.873 18.018 -23.751 1.00 79.19 193 MET A O 1
ATOM 1586 N N . GLU A 1 194 ? 16.551 19.442 -24.154 1.00 78.94 194 GLU A N 1
ATOM 1587 C CA . GLU A 1 194 ? 17.166 19.317 -22.829 1.00 78.94 194 GLU A CA 1
ATOM 1588 C C . GLU A 1 194 ? 16.199 19.702 -21.699 1.00 78.94 194 GLU A C 1
ATOM 1590 O O . GLU A 1 194 ? 16.031 18.938 -20.749 1.00 78.94 194 GLU A O 1
ATOM 1595 N N . LYS A 1 195 ? 15.489 20.830 -21.839 1.00 83.25 195 LYS A N 1
ATOM 1596 C CA . LYS A 1 195 ? 14.468 21.262 -20.869 1.00 83.25 195 LYS A CA 1
ATOM 1597 C C . LYS A 1 195 ? 13.352 20.237 -20.698 1.00 83.25 195 LYS A C 1
ATOM 1599 O O . LYS A 1 195 ? 12.970 19.937 -19.574 1.00 83.25 195 LYS A O 1
ATOM 1604 N N . LEU A 1 196 ? 12.819 19.708 -21.798 1.00 82.38 196 LEU A N 1
ATOM 1605 C CA . LEU A 1 196 ? 11.750 18.710 -21.744 1.00 82.38 196 LEU A CA 1
ATOM 1606 C C . LEU A 1 196 ? 12.231 17.390 -21.143 1.00 82.38 196 LEU A C 1
ATOM 1608 O O . LEU A 1 196 ? 11.466 16.755 -20.421 1.00 82.38 196 LEU A O 1
ATOM 1612 N N . THR A 1 197 ? 13.491 17.006 -21.375 1.00 81.44 197 THR A N 1
ATOM 1613 C CA . THR A 1 197 ? 14.056 15.855 -20.676 1.00 81.44 197 THR A CA 1
ATOM 1614 C C . THR A 1 197 ? 14.076 16.087 -19.167 1.00 81.44 197 THR A C 1
ATOM 1616 O O . THR A 1 197 ? 13.634 15.220 -18.424 1.00 81.44 197 THR A O 1
ATOM 1619 N N . PHE A 1 198 ? 14.517 17.264 -18.714 1.00 82.00 198 PHE A N 1
ATOM 1620 C CA . PHE A 1 198 ? 14.553 17.597 -17.288 1.00 82.00 198 PHE A CA 1
ATOM 1621 C C . PHE A 1 198 ? 13.157 17.575 -16.647 1.00 82.00 198 PHE A C 1
ATOM 1623 O O . PHE A 1 198 ? 12.986 17.021 -15.568 1.00 82.00 198 PHE A O 1
ATOM 1630 N N . VAL A 1 199 ? 12.137 18.090 -17.343 1.00 85.62 199 VAL A N 1
ATOM 1631 C CA . VAL A 1 199 ? 10.738 18.007 -16.883 1.00 85.62 199 VAL A CA 1
ATOM 1632 C C . VAL A 1 199 ? 10.277 16.553 -16.741 1.00 85.62 199 VAL A C 1
ATOM 1634 O O . VAL A 1 199 ? 9.657 16.213 -15.738 1.00 85.62 199 VAL A O 1
ATOM 1637 N N . ALA A 1 200 ? 10.589 15.687 -17.710 1.00 83.69 200 ALA A N 1
ATOM 1638 C CA . ALA A 1 200 ? 10.227 14.271 -17.635 1.00 83.69 200 ALA A CA 1
ATOM 1639 C C . ALA A 1 200 ? 10.919 13.557 -16.462 1.00 83.69 200 ALA A C 1
ATOM 1641 O O . ALA A 1 200 ? 10.294 12.734 -15.803 1.00 83.69 200 ALA A O 1
ATOM 1642 N N . GLN A 1 201 ? 12.178 13.901 -16.179 1.00 82.06 201 GLN A N 1
ATOM 1643 C CA . GLN A 1 201 ? 12.910 13.358 -15.034 1.00 82.06 201 GLN A CA 1
ATOM 1644 C C . GLN A 1 201 ? 12.333 13.811 -13.696 1.00 82.06 201 GLN A C 1
ATOM 1646 O O . GLN A 1 201 ? 12.145 12.977 -12.820 1.00 82.06 201 GLN A O 1
ATOM 1651 N N . ILE A 1 202 ? 12.022 15.105 -13.551 1.00 84.94 202 ILE A N 1
ATOM 1652 C CA . ILE A 1 202 ? 11.357 15.613 -12.345 1.00 84.94 202 ILE A CA 1
ATOM 1653 C C . ILE A 1 202 ? 10.047 14.866 -12.138 1.00 84.94 202 ILE A C 1
ATOM 1655 O O . ILE A 1 202 ? 9.759 14.453 -11.024 1.00 84.94 202 ILE A O 1
ATOM 1659 N N . LEU A 1 203 ? 9.261 14.668 -13.198 1.00 88.12 203 LEU A N 1
ATOM 1660 C CA . LEU A 1 203 ? 8.005 13.941 -13.083 1.00 88.12 203 LEU A CA 1
ATOM 1661 C C . LEU A 1 203 ? 8.229 12.498 -12.604 1.00 88.12 203 LEU A C 1
ATOM 1663 O O . LEU A 1 203 ? 7.556 12.090 -11.666 1.00 88.12 203 LEU A O 1
ATOM 1667 N N . ASP A 1 204 ? 9.193 11.763 -13.169 1.00 88.62 204 ASP A N 1
ATOM 1668 C CA . ASP A 1 204 ? 9.589 10.423 -12.694 1.00 88.62 204 ASP A CA 1
ATOM 1669 C C . ASP A 1 204 ? 9.983 10.439 -11.197 1.00 88.62 204 ASP A C 1
ATOM 1671 O O . ASP A 1 204 ? 9.532 9.597 -10.425 1.00 88.62 204 ASP A O 1
ATOM 1675 N N . GLU A 1 205 ? 10.783 11.418 -10.762 1.00 84.31 205 GLU A N 1
ATOM 1676 C CA . GLU A 1 205 ? 11.223 11.564 -9.363 1.00 84.31 205 GLU A CA 1
ATOM 1677 C C . GLU A 1 205 ? 10.067 11.904 -8.409 1.00 84.31 205 GLU A C 1
ATOM 1679 O O . GLU A 1 205 ? 9.952 11.307 -7.342 1.00 84.31 205 GLU A O 1
ATOM 1684 N N . GLN A 1 206 ? 9.177 12.825 -8.789 1.00 85.00 206 GLN A N 1
ATOM 1685 C CA . GLN A 1 206 ? 7.992 13.156 -7.989 1.00 85.00 206 GLN A CA 1
ATOM 1686 C C . GLN A 1 206 ? 7.016 11.974 -7.911 1.00 85.00 206 GLN A C 1
ATOM 1688 O O . GLN A 1 206 ? 6.405 11.746 -6.869 1.00 85.00 206 GLN A O 1
ATOM 1693 N N . SER A 1 207 ? 6.904 11.194 -8.98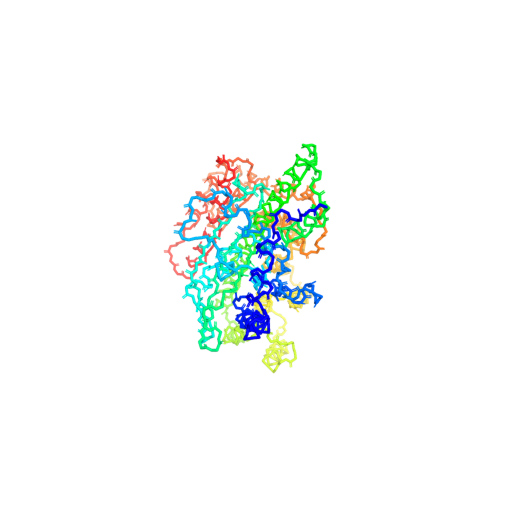9 1.00 86.06 207 SER A N 1
ATOM 1694 C CA . SER A 1 207 ? 6.088 9.973 -9.028 1.00 86.06 207 SER A CA 1
ATOM 1695 C C . SER A 1 207 ? 6.602 8.916 -8.048 1.00 86.06 207 SER A C 1
ATOM 1697 O O . SER A 1 207 ? 5.805 8.263 -7.380 1.00 86.06 207 SER A O 1
ATOM 1699 N N . GLU A 1 208 ? 7.925 8.765 -7.933 1.00 84.94 208 GLU A N 1
ATOM 1700 C CA . GLU A 1 208 ? 8.571 7.867 -6.967 1.00 84.94 208 GLU A CA 1
ATOM 1701 C C . GLU A 1 208 ? 8.278 8.290 -5.521 1.00 84.94 208 GLU A C 1
ATOM 1703 O O . GLU A 1 208 ? 7.908 7.465 -4.686 1.00 84.94 208 GLU A O 1
ATOM 1708 N N . ILE A 1 209 ? 8.380 9.591 -5.233 1.00 81.19 209 ILE A N 1
ATOM 1709 C CA . ILE A 1 209 ? 8.037 10.139 -3.916 1.00 81.19 209 ILE A CA 1
ATOM 1710 C C . ILE A 1 209 ? 6.567 9.852 -3.598 1.00 81.19 209 ILE A C 1
ATOM 1712 O O . ILE A 1 209 ? 6.262 9.380 -2.507 1.00 81.19 209 ILE A O 1
ATOM 1716 N N . LEU A 1 210 ? 5.658 10.073 -4.552 1.00 79.50 210 LEU A N 1
ATOM 1717 C CA . LEU A 1 210 ? 4.236 9.796 -4.364 1.00 79.50 210 LEU A CA 1
ATOM 1718 C C . LEU A 1 210 ? 3.965 8.307 -4.100 1.00 79.50 210 LEU A C 1
ATOM 1720 O O . LEU A 1 210 ? 3.241 7.987 -3.161 1.00 79.50 210 LEU A O 1
ATOM 1724 N N . LYS A 1 211 ? 4.585 7.399 -4.868 1.00 82.19 211 LYS A N 1
ATOM 1725 C CA . LYS A 1 211 ? 4.517 5.943 -4.638 1.00 82.19 211 LYS A CA 1
ATOM 1726 C C . LYS A 1 211 ? 4.942 5.597 -3.210 1.00 82.19 211 LYS A C 1
ATOM 1728 O O . LYS A 1 211 ? 4.235 4.862 -2.524 1.00 82.19 211 LYS A O 1
ATOM 1733 N N . SER A 1 212 ? 6.065 6.158 -2.757 1.00 79.19 212 SER A N 1
ATOM 1734 C CA . SER A 1 212 ? 6.567 5.949 -1.396 1.00 79.19 212 SER A CA 1
ATOM 1735 C C . SER A 1 212 ? 5.584 6.459 -0.347 1.00 79.19 212 SER A C 1
ATOM 1737 O O . SER A 1 212 ? 5.305 5.740 0.603 1.00 79.19 212 SER A O 1
ATOM 1739 N N . LEU A 1 213 ? 5.028 7.662 -0.522 1.00 74.75 213 LEU A N 1
ATOM 1740 C CA . LEU A 1 213 ? 4.072 8.252 0.420 1.00 74.75 213 LEU A CA 1
ATOM 1741 C C . LEU A 1 213 ? 2.778 7.435 0.529 1.00 74.75 213 LEU A C 1
ATOM 1743 O O . LEU A 1 213 ? 2.271 7.252 1.633 1.00 74.75 213 LEU A O 1
ATOM 1747 N N . ILE A 1 214 ? 2.264 6.922 -0.592 1.00 76.00 214 ILE A N 1
ATOM 1748 C CA . ILE A 1 214 ? 1.066 6.071 -0.617 1.00 76.00 214 ILE A CA 1
ATOM 1749 C C . ILE A 1 214 ? 1.347 4.729 0.066 1.00 76.00 214 ILE A C 1
ATOM 1751 O O . ILE A 1 214 ? 0.595 4.324 0.949 1.00 76.00 214 ILE A O 1
ATOM 1755 N N . SER A 1 215 ? 2.453 4.065 -0.288 1.00 77.56 215 SER A N 1
ATOM 1756 C CA . SER A 1 215 ? 2.857 2.802 0.347 1.00 77.56 215 SER A CA 1
ATOM 1757 C C . SER A 1 215 ? 3.030 2.975 1.855 1.00 77.56 215 SER A C 1
ATOM 1759 O O . SER A 1 215 ? 2.535 2.176 2.646 1.00 77.56 215 SER A O 1
ATOM 1761 N N . ASP A 1 216 ? 3.678 4.064 2.260 1.00 73.19 216 ASP A N 1
ATOM 1762 C CA . ASP A 1 216 ? 3.864 4.432 3.655 1.00 73.19 216 ASP A CA 1
ATOM 1763 C C . ASP A 1 216 ? 2.525 4.623 4.386 1.00 73.19 216 ASP A C 1
ATOM 1765 O O . ASP A 1 216 ? 2.387 4.187 5.536 1.00 73.19 216 ASP A O 1
ATOM 1769 N N . ALA A 1 217 ? 1.548 5.277 3.752 1.00 73.25 217 ALA A N 1
ATOM 1770 C CA . ALA A 1 217 ? 0.214 5.473 4.310 1.00 73.25 217 ALA A CA 1
ATOM 1771 C C . ALA A 1 217 ? -0.526 4.138 4.478 1.00 73.25 217 ALA A C 1
ATOM 1773 O O . ALA A 1 217 ? -1.056 3.872 5.558 1.00 73.25 217 ALA A O 1
ATOM 1774 N N . TRP A 1 218 ? -0.486 3.264 3.469 1.00 76.25 218 TRP A N 1
ATOM 1775 C CA . TRP A 1 218 ? -1.091 1.929 3.528 1.00 76.25 218 TRP A CA 1
ATOM 1776 C C . TRP A 1 218 ? -0.456 1.035 4.593 1.00 76.25 218 TRP A C 1
ATOM 1778 O O . TRP A 1 218 ? -1.167 0.327 5.302 1.00 76.25 218 TRP A O 1
ATOM 1788 N N . GLU A 1 219 ? 0.866 1.083 4.768 1.00 80.31 219 GLU A N 1
ATOM 1789 C CA . GLU A 1 219 ? 1.544 0.344 5.837 1.00 80.31 219 GLU A CA 1
ATOM 1790 C C . GLU A 1 219 ? 1.097 0.794 7.232 1.00 80.31 219 GLU A C 1
ATOM 1792 O O . GLU A 1 219 ? 0.915 -0.037 8.127 1.00 80.31 219 GLU A O 1
ATOM 1797 N N . LEU A 1 220 ? 0.928 2.105 7.433 1.00 78.06 220 LEU A N 1
ATOM 1798 C CA . LEU A 1 220 ? 0.429 2.637 8.700 1.00 78.06 220 LEU A CA 1
ATOM 1799 C C . LEU A 1 220 ? -1.038 2.281 8.919 1.00 78.06 220 LEU A C 1
ATOM 1801 O O . LEU A 1 220 ? -1.386 1.908 10.039 1.00 78.06 220 LEU A O 1
ATOM 1805 N N . ASP A 1 221 ? -1.873 2.339 7.880 1.00 78.12 221 ASP A N 1
ATOM 1806 C CA . ASP A 1 221 ? -3.272 1.921 7.984 1.00 78.12 221 ASP A CA 1
ATOM 1807 C C . ASP A 1 221 ? -3.396 0.433 8.330 1.00 78.12 221 ASP A C 1
ATOM 1809 O O . ASP A 1 221 ? -4.097 0.057 9.269 1.00 78.12 221 ASP A O 1
ATOM 1813 N N . ALA A 1 222 ? -2.638 -0.424 7.642 1.00 81.88 222 ALA A N 1
ATOM 1814 C CA . ALA A 1 222 ? -2.606 -1.854 7.918 1.00 81.88 222 ALA A CA 1
ATOM 1815 C C . ALA A 1 222 ? -2.149 -2.139 9.358 1.00 81.88 222 ALA A C 1
ATOM 1817 O O . ALA A 1 222 ? -2.735 -2.982 10.044 1.00 81.88 222 ALA A O 1
ATOM 1818 N N . ALA A 1 223 ? -1.136 -1.414 9.847 1.00 84.06 223 ALA A N 1
ATOM 1819 C CA . ALA A 1 223 ? -0.696 -1.508 11.234 1.00 84.06 223 ALA A CA 1
ATOM 1820 C C . ALA A 1 223 ? -1.797 -1.065 12.213 1.00 84.06 223 ALA A C 1
ATOM 1822 O O . ALA A 1 223 ? -2.074 -1.783 13.172 1.00 84.06 223 ALA A O 1
ATOM 1823 N N . ARG A 1 224 ? -2.474 0.059 11.956 1.00 86.06 224 ARG A N 1
ATOM 1824 C CA . ARG A 1 224 ? -3.599 0.563 12.762 1.00 86.06 224 ARG A CA 1
ATOM 1825 C C . ARG A 1 224 ? -4.751 -0.441 12.819 1.00 86.06 224 ARG A C 1
ATOM 1827 O O . ARG A 1 224 ? -5.169 -0.827 13.909 1.00 86.06 224 ARG A O 1
ATOM 1834 N N . ARG A 1 225 ? -5.207 -0.941 11.667 1.00 86.19 225 ARG A N 1
ATOM 1835 C CA . ARG A 1 225 ? -6.239 -1.988 11.565 1.00 86.19 225 ARG A CA 1
ATOM 1836 C C . ARG A 1 225 ? -5.854 -3.254 12.321 1.00 86.19 225 ARG A C 1
ATOM 1838 O O . ARG A 1 225 ? -6.695 -3.863 12.980 1.00 86.19 225 ARG A O 1
ATOM 1845 N N . HIS A 1 226 ? -4.585 -3.654 12.257 1.00 88.75 226 HIS A N 1
ATOM 1846 C CA . HIS A 1 226 ? -4.086 -4.807 13.001 1.00 88.75 226 HIS A CA 1
ATOM 1847 C C . HIS A 1 226 ? -4.155 -4.593 14.520 1.00 88.75 226 HIS A C 1
ATOM 1849 O O . HIS A 1 226 ? -4.580 -5.492 15.254 1.00 88.75 226 HIS A O 1
ATOM 1855 N N . VAL A 1 227 ? -3.780 -3.403 14.998 1.00 88.94 227 VAL A N 1
ATOM 1856 C CA . VAL A 1 227 ? -3.893 -3.033 16.414 1.00 88.94 227 VAL A CA 1
ATOM 1857 C C . VAL A 1 227 ? -5.360 -3.039 16.858 1.00 88.94 227 VAL A C 1
ATOM 1859 O O . VAL A 1 227 ? -5.684 -3.682 17.858 1.00 88.94 227 VAL A O 1
ATOM 1862 N N . ALA A 1 228 ? -6.259 -2.433 16.077 1.00 90.00 228 ALA A N 1
ATOM 1863 C CA . ALA A 1 228 ? -7.693 -2.416 16.364 1.00 90.00 228 ALA A CA 1
ATOM 1864 C C . ALA A 1 228 ? -8.300 -3.832 16.384 1.00 90.00 228 ALA A C 1
ATOM 1866 O O . ALA A 1 228 ? -9.015 -4.200 17.315 1.00 90.00 228 ALA A O 1
ATOM 1867 N N . SER A 1 229 ? -7.947 -4.678 15.411 1.00 91.75 229 SER A N 1
ATOM 1868 C CA . SER A 1 229 ? -8.347 -6.091 15.383 1.00 91.75 229 SER A CA 1
ATOM 1869 C C . SER A 1 229 ? -7.877 -6.836 16.638 1.00 91.75 229 SER A C 1
ATOM 1871 O O . SER A 1 229 ? -8.642 -7.586 17.245 1.00 91.75 229 SER A O 1
ATOM 1873 N N . THR A 1 230 ? -6.641 -6.586 17.081 1.00 90.62 230 THR A N 1
ATOM 1874 C CA . THR A 1 230 ? -6.080 -7.184 18.302 1.00 90.62 230 THR A CA 1
ATOM 1875 C C . THR A 1 230 ? -6.862 -6.768 19.547 1.00 90.62 230 THR A C 1
ATOM 1877 O O . THR A 1 230 ? -7.171 -7.613 20.389 1.00 90.62 230 THR A O 1
ATOM 1880 N N . GLU A 1 231 ? -7.224 -5.490 19.663 1.00 90.12 231 GLU A N 1
ATOM 1881 C CA . GLU A 1 231 ? -8.059 -4.995 20.759 1.00 90.12 231 GLU A CA 1
ATOM 1882 C C . GLU A 1 231 ? -9.434 -5.674 20.778 1.00 90.12 231 GLU A C 1
ATOM 1884 O O . GLU A 1 231 ? -9.868 -6.162 21.828 1.00 90.12 231 GLU A O 1
ATOM 1889 N N . LEU A 1 232 ? -10.087 -5.791 19.618 1.00 93.06 232 LEU A N 1
ATOM 1890 C CA . LEU A 1 232 ? -11.392 -6.440 19.508 1.00 93.06 232 LEU A CA 1
ATOM 1891 C C . LEU A 1 232 ? -11.317 -7.927 19.896 1.00 93.06 232 LEU A C 1
ATOM 1893 O O . LEU A 1 232 ? -12.116 -8.403 20.703 1.00 93.06 232 LEU A O 1
ATOM 1897 N N . VAL A 1 233 ? -10.311 -8.653 19.406 1.00 92.50 233 VAL A N 1
ATOM 1898 C CA . VAL A 1 233 ? -10.058 -10.059 19.767 1.00 92.50 233 VAL A CA 1
ATOM 1899 C C . VAL A 1 233 ? -9.903 -10.230 21.279 1.00 92.50 233 VAL A C 1
ATOM 1901 O O . VAL A 1 233 ? -10.518 -11.120 21.868 1.00 92.50 233 VAL A O 1
ATOM 1904 N N . MET A 1 234 ? -9.098 -9.385 21.928 1.00 88.62 234 MET A N 1
ATOM 1905 C CA . MET A 1 234 ? -8.908 -9.452 23.381 1.00 88.62 234 MET A CA 1
ATOM 1906 C C . MET A 1 234 ? -10.196 -9.151 24.150 1.00 88.62 234 MET A C 1
ATOM 1908 O O . MET A 1 234 ? -10.431 -9.751 25.198 1.00 88.62 234 MET A O 1
ATOM 1912 N N . GLY A 1 235 ? -11.039 -8.250 23.636 1.00 88.25 235 GLY A N 1
ATOM 1913 C CA . GLY A 1 235 ? -12.353 -7.964 24.209 1.00 88.25 235 GLY A CA 1
ATOM 1914 C C . GLY A 1 235 ? -13.244 -9.207 24.281 1.00 88.25 235 GLY A C 1
ATOM 1915 O O . GLY A 1 235 ? -13.848 -9.453 25.320 1.00 88.25 235 GLY A O 1
ATOM 1916 N N . ILE A 1 236 ? -13.266 -10.020 23.218 1.00 89.69 236 ILE A N 1
ATOM 1917 C CA . ILE A 1 236 ? -14.038 -11.277 23.166 1.00 89.69 236 ILE A CA 1
ATOM 1918 C C . ILE A 1 236 ? -13.427 -12.329 24.092 1.00 89.69 236 ILE A C 1
ATOM 1920 O O . ILE A 1 236 ? -14.146 -12.975 24.842 1.00 89.69 236 ILE A O 1
ATOM 1924 N N . LYS A 1 237 ? -12.097 -12.486 24.095 1.00 86.62 237 LYS A N 1
ATOM 1925 C CA . LYS A 1 237 ? -11.414 -13.495 24.928 1.00 86.62 237 LYS A CA 1
ATOM 1926 C C . LYS A 1 237 ? -11.603 -13.297 26.434 1.00 86.62 237 LYS A C 1
ATOM 1928 O O . LYS A 1 237 ? -11.417 -14.238 27.197 1.00 86.62 237 LYS A O 1
ATOM 1933 N N . ARG A 1 238 ? -11.938 -12.079 26.864 1.00 87.12 238 ARG A N 1
ATOM 1934 C CA . ARG A 1 238 ? -12.272 -11.751 28.260 1.00 87.12 238 ARG A CA 1
ATOM 1935 C C . ARG A 1 238 ? -13.760 -11.912 28.573 1.00 87.12 238 ARG A C 1
ATOM 1937 O O . ARG A 1 238 ? -14.137 -11.757 29.732 1.00 87.12 238 ARG A O 1
ATOM 1944 N N . SER A 1 239 ? -14.587 -12.172 27.563 1.00 90.06 239 SER A N 1
ATOM 1945 C CA . SER A 1 239 ? -16.007 -12.436 27.741 1.00 90.06 239 SER A CA 1
ATOM 1946 C C . SER A 1 239 ? -16.250 -13.834 28.311 1.00 90.06 239 SER A C 1
ATOM 1948 O O . SER A 1 239 ? -15.421 -14.734 28.198 1.00 90.06 239 SER A O 1
ATOM 1950 N N . SER A 1 240 ? -17.415 -14.010 28.928 1.00 92.25 240 SER A N 1
ATOM 1951 C CA . SER A 1 240 ? -17.963 -15.308 29.319 1.00 92.25 240 SER A CA 1
ATOM 1952 C C . SER A 1 240 ? -18.779 -15.980 28.206 1.00 92.25 240 SER A C 1
ATOM 1954 O O . SER A 1 240 ? -19.298 -17.075 28.412 1.00 92.25 240 SER A O 1
ATOM 1956 N N . ASP A 1 241 ? -18.958 -15.325 27.059 1.00 95.69 241 ASP A N 1
ATOM 1957 C CA . ASP A 1 241 ? -19.773 -15.833 25.960 1.00 95.69 241 ASP A CA 1
ATOM 1958 C C . ASP A 1 241 ? -19.019 -16.847 25.089 1.00 95.69 241 ASP A C 1
ATOM 1960 O O . ASP A 1 241 ? -18.356 -16.500 24.108 1.00 95.69 241 ASP A O 1
ATOM 1964 N N . GLN A 1 242 ? -19.136 -18.123 25.464 1.00 95.69 242 GLN A N 1
ATOM 1965 C CA . GLN A 1 242 ? -18.416 -19.208 24.801 1.00 95.69 242 GLN A CA 1
ATOM 1966 C C . GLN A 1 242 ? -18.784 -19.359 23.321 1.00 95.69 242 GLN A C 1
ATOM 1968 O O . GLN A 1 242 ? -17.904 -19.628 22.510 1.00 95.69 242 GLN A O 1
ATOM 1973 N N . ASP A 1 243 ? -20.043 -19.118 22.946 1.00 96.56 243 ASP A N 1
ATOM 1974 C CA . ASP A 1 243 ? -20.465 -19.279 21.553 1.00 96.56 243 ASP A CA 1
ATOM 1975 C C . ASP A 1 243 ? -19.822 -18.202 20.665 1.00 96.56 243 ASP A C 1
ATOM 1977 O O . ASP A 1 243 ? -19.306 -18.511 19.594 1.00 96.56 243 ASP A O 1
ATOM 1981 N N . ALA A 1 244 ? -19.732 -16.950 21.134 1.00 96.94 244 ALA A N 1
ATOM 1982 C CA . ALA A 1 244 ? -19.005 -15.902 20.412 1.00 96.94 244 ALA A CA 1
ATOM 1983 C C . ALA A 1 244 ? -17.490 -16.187 20.340 1.00 96.94 244 ALA A C 1
ATOM 1985 O O . ALA A 1 244 ? -16.860 -15.948 19.306 1.00 96.94 244 ALA A O 1
ATOM 1986 N N . ILE A 1 245 ? -16.898 -16.734 21.411 1.00 97.06 245 ILE A N 1
ATOM 1987 C CA . ILE A 1 245 ? -15.488 -17.167 21.438 1.00 97.06 245 ILE A CA 1
ATOM 1988 C C . ILE A 1 245 ? -15.233 -18.289 20.421 1.00 97.06 245 ILE A C 1
ATOM 1990 O O . ILE A 1 245 ? -14.192 -18.297 19.753 1.00 97.06 245 ILE A O 1
ATOM 1994 N N . ASP A 1 246 ? -16.173 -19.214 20.261 1.00 97.25 246 ASP A N 1
ATOM 1995 C CA . ASP A 1 246 ? -16.066 -20.317 19.310 1.00 97.25 246 ASP A CA 1
ATOM 1996 C C . ASP A 1 246 ? -16.164 -19.816 17.859 1.00 97.25 246 ASP A C 1
ATOM 1998 O O . ASP A 1 246 ? -15.367 -20.231 17.010 1.00 97.25 246 ASP A O 1
ATOM 2002 N N . ILE A 1 247 ? -17.058 -18.858 17.572 1.00 98.06 247 ILE A N 1
ATOM 2003 C CA . ILE A 1 247 ? -17.131 -18.205 16.251 1.00 98.06 247 ILE A CA 1
ATOM 2004 C C . ILE A 1 247 ? -15.839 -17.429 15.971 1.00 98.06 247 ILE A C 1
ATOM 2006 O O . ILE A 1 247 ? -15.265 -17.558 14.887 1.00 98.06 247 ILE A O 1
ATOM 2010 N N . LEU A 1 248 ? -15.319 -16.681 16.949 1.00 97.69 248 LEU A N 1
ATOM 2011 C CA . LEU A 1 248 ? -14.034 -15.996 16.807 1.00 97.69 248 LEU A CA 1
ATOM 2012 C C . LEU A 1 248 ? -12.909 -16.986 16.492 1.00 97.69 248 LEU A C 1
ATOM 2014 O O . LEU A 1 248 ? -12.086 -16.730 15.614 1.00 97.69 248 LEU A O 1
ATOM 2018 N N . SER A 1 249 ? -12.870 -18.117 17.194 1.00 97.25 249 SER A N 1
ATOM 2019 C CA . SER A 1 249 ? -11.856 -19.152 16.987 1.00 97.25 249 SER A CA 1
ATOM 2020 C C . SER A 1 249 ? -11.929 -19.716 15.569 1.00 97.25 249 SER A C 1
ATOM 2022 O O . SER A 1 249 ? -10.894 -19.905 14.930 1.00 97.25 249 SER A O 1
ATOM 2024 N N . TYR A 1 250 ? -13.137 -19.909 15.034 1.00 97.94 250 TYR A N 1
ATOM 2025 C CA . TYR A 1 250 ? -13.336 -20.285 13.636 1.00 97.94 250 TYR A CA 1
ATOM 2026 C C . TYR A 1 250 ? -12.773 -19.229 12.670 1.00 97.94 250 TYR A C 1
ATOM 2028 O O . TYR A 1 250 ? -12.031 -19.588 11.752 1.00 97.94 250 TYR A O 1
ATOM 2036 N N . VAL A 1 251 ? -13.042 -17.937 12.897 1.00 97.50 251 VAL A N 1
ATOM 2037 C CA . VAL A 1 251 ? -12.482 -16.842 12.079 1.00 97.50 251 VAL A CA 1
ATOM 2038 C C . VAL A 1 251 ? -10.950 -16.836 12.140 1.00 97.50 251 VAL A C 1
ATOM 2040 O O . VAL A 1 251 ? -10.288 -16.774 11.105 1.00 97.50 251 VAL A O 1
ATOM 2043 N N . GLN A 1 252 ? -10.361 -16.952 13.334 1.00 95.75 252 GLN A N 1
ATOM 2044 C CA . GLN A 1 252 ? -8.906 -16.912 13.523 1.00 95.75 252 GLN A CA 1
ATOM 2045 C C . GLN A 1 252 ? -8.189 -18.112 12.897 1.00 95.75 252 GLN A C 1
ATOM 2047 O O . GLN A 1 252 ? -7.141 -17.936 12.271 1.00 95.75 252 GLN A O 1
ATOM 2052 N N . ASN A 1 253 ? -8.760 -19.312 13.023 1.00 97.44 253 ASN A N 1
ATOM 2053 C CA . ASN A 1 253 ? -8.196 -20.539 12.457 1.00 97.44 253 ASN A CA 1
ATOM 2054 C C . ASN A 1 253 ? -8.242 -20.553 10.924 1.00 97.44 253 ASN A C 1
ATOM 2056 O O . ASN A 1 253 ? -7.394 -21.180 10.295 1.00 97.44 253 ASN A O 1
ATOM 2060 N N . ASN A 1 254 ? -9.194 -19.836 10.321 1.00 97.06 254 ASN A N 1
ATOM 2061 C CA . ASN A 1 254 ? -9.384 -19.782 8.872 1.00 97.06 254 ASN A CA 1
ATOM 2062 C C . ASN A 1 254 ? -8.943 -18.449 8.243 1.00 97.06 254 ASN A C 1
ATOM 2064 O O . ASN A 1 254 ? -9.250 -18.194 7.077 1.00 97.06 254 ASN A O 1
ATOM 2068 N N . LYS A 1 255 ? -8.209 -17.602 8.981 1.00 94.69 255 LYS A N 1
ATOM 2069 C CA . LYS A 1 255 ? -7.953 -16.201 8.607 1.00 94.69 255 LYS A CA 1
ATOM 2070 C C . LYS A 1 255 ? -7.360 -16.009 7.203 1.00 94.69 255 LYS A C 1
ATOM 2072 O O . LYS A 1 255 ? -7.776 -15.112 6.485 1.00 94.69 255 LYS A O 1
ATOM 2077 N N . GLU A 1 256 ? -6.414 -16.861 6.800 1.00 93.38 256 GLU A N 1
ATOM 2078 C CA . GLU A 1 256 ? -5.703 -16.734 5.517 1.00 93.38 256 GLU A CA 1
ATOM 2079 C C . GLU A 1 256 ? -6.604 -17.023 4.316 1.00 93.38 256 GLU A C 1
ATOM 2081 O O . GLU A 1 256 ? -6.411 -16.454 3.248 1.00 93.38 256 GLU A O 1
ATOM 2086 N N . ARG A 1 257 ? -7.597 -17.904 4.486 1.00 94.19 257 ARG A N 1
ATOM 2087 C CA . ARG A 1 257 ? -8.582 -18.195 3.441 1.00 94.19 257 ARG A CA 1
ATOM 2088 C C . ARG A 1 257 ? -9.714 -17.180 3.482 1.00 94.19 257 ARG A C 1
ATOM 2090 O O . ARG A 1 257 ? -10.050 -16.611 2.449 1.00 94.19 257 ARG A O 1
ATOM 2097 N N . LEU A 1 258 ? -10.258 -16.913 4.670 1.00 94.75 258 LEU A N 1
ATOM 2098 C CA . LEU A 1 258 ? -11.360 -15.968 4.871 1.00 94.75 258 LEU A CA 1
ATOM 2099 C C . LEU A 1 258 ? -11.031 -14.543 4.403 1.00 94.75 258 LEU A C 1
ATOM 2101 O O . LEU A 1 258 ? -11.947 -13.812 4.037 1.00 94.75 258 LEU A O 1
ATOM 2105 N N . SER A 1 259 ? -9.756 -14.150 4.344 1.00 92.75 259 SER A N 1
ATOM 2106 C CA . SER A 1 259 ? -9.348 -12.846 3.808 1.00 92.75 259 SER A CA 1
ATOM 2107 C C . SER A 1 259 ? -9.506 -12.708 2.287 1.00 92.75 259 SER A C 1
ATOM 2109 O O . SER A 1 259 ? -9.558 -11.579 1.807 1.00 92.75 259 SER A O 1
ATOM 2111 N N . VAL A 1 260 ? -9.597 -13.812 1.529 1.00 91.38 260 VAL A N 1
ATOM 2112 C CA . VAL A 1 260 ? -9.577 -13.789 0.048 1.00 91.38 260 VAL A CA 1
ATOM 2113 C C . VAL A 1 260 ? -10.699 -14.575 -0.636 1.00 91.38 260 VAL A C 1
ATOM 2115 O O . VAL A 1 260 ? -10.976 -14.328 -1.808 1.00 91.38 260 VAL A O 1
ATOM 2118 N N . VAL A 1 261 ? -11.356 -15.520 0.046 1.00 91.88 261 VAL A N 1
ATOM 2119 C CA . VAL A 1 261 ? -12.433 -16.329 -0.561 1.00 91.88 261 VAL A CA 1
ATOM 2120 C C . VAL A 1 261 ? -13.659 -15.488 -0.927 1.00 91.88 261 VAL A C 1
ATOM 2122 O O . VAL A 1 261 ? -13.880 -14.404 -0.375 1.00 91.88 261 VAL A O 1
ATOM 2125 N N . SER A 1 262 ? -14.470 -15.988 -1.864 1.00 91.69 262 SER A N 1
ATOM 2126 C CA . SER A 1 262 ? -15.736 -15.350 -2.221 1.00 91.69 262 SER A CA 1
ATOM 2127 C C . SER A 1 262 ? -16.767 -15.487 -1.101 1.00 91.69 262 SER A C 1
ATOM 2129 O O . SER A 1 262 ? -16.696 -16.356 -0.229 1.00 91.69 262 SER A O 1
ATOM 2131 N N . LEU A 1 263 ? -17.789 -14.638 -1.166 1.00 88.38 263 LEU A N 1
ATOM 2132 C CA . LEU A 1 263 ? -18.891 -14.647 -0.207 1.00 88.38 263 LEU A CA 1
ATOM 2133 C C . LEU A 1 263 ? -19.768 -15.907 -0.294 1.00 88.38 263 LEU A C 1
ATOM 2135 O O . LEU A 1 263 ? -20.489 -16.205 0.648 1.00 88.38 263 LEU A O 1
ATOM 2139 N N . SER A 1 264 ? -19.684 -16.630 -1.411 1.00 90.81 264 SER A N 1
ATOM 2140 C CA . SER A 1 264 ? -20.382 -17.891 -1.671 1.00 90.81 264 SER A CA 1
ATOM 2141 C C . SER A 1 264 ? -19.549 -19.141 -1.363 1.00 90.81 264 SER A C 1
ATOM 2143 O O . SER A 1 264 ? -20.030 -20.244 -1.602 1.00 90.81 264 SER A O 1
ATOM 2145 N N . ASP A 1 265 ? -18.299 -18.988 -0.912 1.00 95.38 265 ASP A N 1
ATOM 2146 C CA . ASP A 1 265 ? -17.438 -20.114 -0.531 1.00 95.38 265 ASP A CA 1
ATOM 2147 C C . ASP A 1 265 ? -17.988 -20.830 0.709 1.00 95.38 265 ASP A C 1
ATOM 2149 O O . ASP A 1 265 ? -18.522 -20.188 1.618 1.00 95.38 265 ASP A O 1
ATOM 2153 N N . ASP A 1 266 ? -17.808 -22.150 0.770 1.00 96.19 266 ASP A N 1
ATOM 2154 C CA . ASP A 1 266 ? -18.305 -22.990 1.864 1.00 96.19 266 ASP A CA 1
ATOM 2155 C C . ASP A 1 266 ? -17.823 -22.504 3.242 1.00 96.19 266 ASP A C 1
ATOM 2157 O O . ASP A 1 266 ? -18.600 -22.518 4.196 1.00 96.19 266 ASP A O 1
ATOM 2161 N N . LEU A 1 267 ? -16.581 -22.005 3.358 1.00 95.19 267 LEU A N 1
ATOM 2162 C CA . LEU A 1 267 ? -16.072 -21.472 4.629 1.00 95.19 267 LEU A CA 1
ATOM 2163 C C . LEU A 1 267 ? -16.841 -20.236 5.090 1.00 95.19 267 LEU A C 1
ATOM 2165 O O . LEU A 1 267 ? -17.066 -20.065 6.292 1.00 95.19 267 LEU A O 1
ATOM 2169 N N . THR A 1 268 ? -17.193 -19.367 4.142 1.00 94.81 268 THR A N 1
ATOM 2170 C CA . THR A 1 268 ? -17.951 -18.143 4.396 1.00 94.81 268 THR A CA 1
ATOM 2171 C C . THR A 1 268 ? -19.390 -18.486 4.769 1.00 94.81 268 THR A C 1
ATOM 2173 O O . THR A 1 268 ? -19.923 -17.937 5.730 1.00 94.81 268 THR A O 1
ATOM 2176 N N . MET A 1 269 ? -20.001 -19.438 4.063 1.00 96.56 269 MET A N 1
ATOM 2177 C CA . MET A 1 269 ? -21.351 -19.917 4.366 1.00 96.56 269 MET A CA 1
ATOM 2178 C C . MET A 1 269 ? -21.428 -20.580 5.745 1.00 96.56 269 MET A C 1
ATOM 2180 O O . MET A 1 269 ? -22.358 -20.305 6.498 1.00 96.56 269 MET A O 1
ATOM 2184 N N . GLU A 1 270 ? -20.434 -21.391 6.118 1.00 97.81 270 GLU A N 1
ATOM 2185 C CA . GLU A 1 270 ? -20.350 -21.979 7.458 1.00 97.81 270 GLU A CA 1
ATOM 2186 C C . GLU A 1 270 ? -20.168 -20.903 8.541 1.00 97.81 270 GLU A C 1
ATOM 2188 O O . GLU A 1 270 ? -20.781 -20.998 9.605 1.00 97.81 270 GLU A O 1
ATOM 2193 N N . LEU A 1 271 ? -19.373 -19.854 8.281 1.00 97.75 271 LEU A N 1
ATOM 2194 C CA . LEU A 1 271 ? -19.257 -18.720 9.201 1.00 97.75 271 LEU A CA 1
ATOM 2195 C C . LEU A 1 271 ? -20.626 -18.075 9.442 1.00 97.75 271 LEU A C 1
ATOM 2197 O O . LEU A 1 271 ? -21.018 -17.916 10.595 1.00 97.75 271 LEU A O 1
ATOM 2201 N N . PHE A 1 272 ? -21.363 -17.748 8.380 1.00 97.12 272 PHE A N 1
ATOM 2202 C CA . PHE A 1 272 ? -22.685 -17.128 8.502 1.00 97.12 272 PHE A CA 1
ATOM 2203 C C . PHE A 1 272 ? -23.705 -18.038 9.178 1.00 97.12 272 PHE A C 1
ATOM 2205 O O . PHE A 1 272 ? -24.426 -17.579 10.055 1.00 97.12 272 PHE A O 1
ATOM 2212 N N . GLN A 1 273 ? -23.681 -19.341 8.898 1.00 98.00 273 GLN A N 1
ATOM 2213 C CA . GLN A 1 273 ? -24.527 -20.295 9.610 1.00 98.00 273 GLN A CA 1
ATOM 2214 C C . GLN A 1 273 ? -24.270 -20.275 11.126 1.00 98.00 273 GLN A C 1
ATOM 2216 O O . GLN A 1 273 ? -25.203 -20.405 11.916 1.00 98.00 273 GLN A O 1
ATOM 2221 N N . ARG A 1 274 ? -23.015 -20.101 11.561 1.00 98.38 274 ARG A N 1
ATOM 2222 C CA . ARG A 1 274 ? -22.688 -19.968 12.990 1.00 98.38 274 ARG A CA 1
ATOM 2223 C C . ARG A 1 274 ? -23.211 -18.656 13.584 1.00 98.38 274 ARG A C 1
ATOM 2225 O O . ARG A 1 274 ? -23.639 -18.667 14.734 1.00 98.38 274 ARG A O 1
ATOM 2232 N N . PHE A 1 275 ? -23.194 -17.560 12.820 1.00 98.12 275 PHE A N 1
ATOM 2233 C CA . PHE A 1 275 ? -23.835 -16.301 13.217 1.00 98.12 275 PHE A CA 1
ATOM 2234 C C . PHE A 1 275 ? -25.347 -16.480 13.380 1.00 98.12 275 PHE A C 1
ATOM 2236 O O . PHE A 1 275 ? -25.873 -16.138 14.435 1.00 98.12 275 PHE A O 1
ATOM 2243 N N . ASP A 1 276 ? -26.022 -17.081 12.399 1.00 97.94 276 ASP A N 1
ATOM 2244 C CA . ASP A 1 276 ? -27.471 -17.312 12.439 1.00 97.94 276 ASP A CA 1
ATOM 2245 C C . ASP A 1 276 ? -27.865 -18.163 13.653 1.00 97.94 276 ASP A C 1
ATOM 2247 O O . ASP A 1 276 ? -28.726 -17.774 14.437 1.00 97.94 276 ASP A O 1
ATOM 2251 N N . LEU A 1 277 ? -27.157 -19.277 13.886 1.00 98.25 277 LEU A N 1
ATOM 2252 C CA . LEU A 1 277 ? -27.389 -20.143 15.047 1.00 98.25 277 LEU A CA 1
ATOM 2253 C C . LEU A 1 277 ? -27.197 -19.412 16.381 1.00 98.25 277 LEU A C 1
ATOM 2255 O O . LEU A 1 277 ? -27.922 -19.678 17.340 1.00 98.25 277 LEU A O 1
ATOM 2259 N N . TYR A 1 278 ? -26.220 -18.506 16.458 1.00 98.00 278 TYR A N 1
ATOM 2260 C CA . TYR A 1 278 ? -26.021 -17.680 17.643 1.00 98.00 278 TYR A CA 1
ATOM 2261 C C . TYR A 1 278 ? -27.199 -16.720 17.841 1.00 98.00 278 TYR A C 1
ATOM 2263 O O . TYR A 1 278 ? -27.740 -16.638 18.946 1.00 98.00 278 TYR A O 1
ATOM 2271 N N . VAL A 1 279 ? -27.605 -16.002 16.787 1.00 97.62 279 VAL A N 1
ATOM 2272 C CA . VAL A 1 279 ? -28.693 -15.012 16.847 1.00 97.62 279 VAL A CA 1
ATOM 2273 C C . VAL A 1 279 ? -30.017 -15.683 17.197 1.00 97.62 279 VAL A C 1
ATOM 2275 O O . VAL A 1 279 ? -30.729 -15.188 18.067 1.00 97.62 279 VAL A O 1
ATOM 2278 N N . ASP A 1 280 ? -30.314 -16.843 16.617 1.00 97.44 280 ASP A N 1
ATOM 2279 C CA . ASP A 1 280 ? -31.516 -17.620 16.934 1.00 97.44 280 ASP A CA 1
ATOM 2280 C C . ASP A 1 280 ? -31.560 -18.045 18.411 1.00 97.44 280 ASP A C 1
ATOM 2282 O O . ASP A 1 280 ? -32.628 -18.095 19.025 1.00 97.44 280 ASP A O 1
ATOM 2286 N N . ALA A 1 281 ? -30.401 -18.352 19.000 1.00 96.81 281 ALA A N 1
ATOM 2287 C CA . ALA A 1 281 ? -30.305 -18.825 20.376 1.00 96.81 281 ALA A CA 1
ATOM 2288 C C . ALA A 1 281 ? -30.281 -17.695 21.419 1.00 96.81 281 ALA A C 1
ATOM 2290 O O . ALA A 1 281 ? -30.815 -17.869 22.518 1.00 96.81 281 ALA A O 1
ATOM 2291 N N . LYS A 1 282 ? -29.624 -16.568 21.115 1.00 95.38 282 LYS A N 1
ATOM 2292 C CA . LYS A 1 282 ? -29.287 -15.517 22.095 1.00 95.38 282 LYS A CA 1
ATOM 2293 C C . LYS A 1 282 ? -29.717 -14.106 21.700 1.00 95.38 282 LYS A C 1
ATOM 2295 O O . LYS A 1 282 ? -29.695 -13.221 22.552 1.00 95.38 282 LYS A O 1
ATOM 2300 N N . GLY A 1 283 ? -30.101 -13.891 20.447 1.00 95.88 283 GLY A N 1
ATOM 2301 C CA . GLY A 1 283 ? -30.248 -12.564 19.860 1.00 95.88 283 GLY A CA 1
ATOM 2302 C C . GLY A 1 283 ? -28.902 -11.899 19.556 1.00 95.88 283 GLY A C 1
ATOM 2303 O O . GLY A 1 283 ? -27.832 -12.492 19.707 1.00 95.88 283 GLY A O 1
ATOM 2304 N N . LEU A 1 284 ? -28.961 -10.644 19.112 1.00 96.06 284 LEU A N 1
ATOM 2305 C CA . LEU A 1 284 ? -27.769 -9.839 18.860 1.00 96.06 284 LEU A CA 1
ATOM 2306 C C . LEU A 1 284 ? -27.102 -9.422 20.173 1.00 96.06 284 LEU A C 1
ATOM 2308 O O . LEU A 1 284 ? -27.762 -9.103 21.161 1.00 96.06 284 LEU A O 1
ATOM 2312 N N . SER A 1 285 ? -25.771 -9.403 20.173 1.00 95.44 285 SER A N 1
ATOM 2313 C CA . SER A 1 285 ? -24.980 -9.049 21.346 1.00 95.44 285 SER A CA 1
ATOM 2314 C C . SER A 1 285 ? -23.732 -8.263 20.965 1.00 95.44 285 SER A C 1
ATOM 2316 O O . SER A 1 285 ? -23.244 -8.324 19.831 1.00 95.44 285 SER A O 1
ATOM 2318 N N . ARG A 1 286 ? -23.152 -7.581 21.958 1.00 95.62 286 ARG A N 1
ATOM 2319 C CA . ARG A 1 286 ? -21.872 -6.883 21.804 1.00 95.62 286 ARG A CA 1
ATOM 2320 C C . ARG A 1 286 ? -20.755 -7.812 21.331 1.00 95.62 286 ARG A C 1
ATOM 2322 O O . ARG A 1 286 ? -19.911 -7.393 20.544 1.00 95.62 286 ARG A O 1
ATOM 2329 N N . ASP A 1 287 ? -20.711 -9.041 21.842 1.00 96.88 287 ASP A N 1
ATOM 2330 C CA . ASP A 1 287 ? -19.634 -9.978 21.528 1.00 96.88 287 ASP A CA 1
ATOM 2331 C C . ASP A 1 287 ? -19.773 -10.527 20.111 1.00 96.88 287 ASP A C 1
ATOM 2333 O O . ASP A 1 287 ? -18.775 -10.562 19.394 1.00 96.88 287 ASP A O 1
ATOM 2337 N N . LEU A 1 288 ? -20.995 -10.830 19.661 1.00 97.56 288 LEU A N 1
ATOM 2338 C CA . LEU A 1 288 ? -21.250 -11.213 18.272 1.00 97.56 288 LEU A CA 1
ATOM 2339 C C . LEU A 1 288 ? -20.881 -10.083 17.301 1.00 97.56 288 LEU A C 1
ATOM 2341 O O . LEU A 1 288 ? -20.154 -10.309 16.333 1.00 97.56 288 LEU A O 1
ATOM 2345 N N . CYS A 1 289 ? -21.301 -8.851 17.600 1.00 97.88 289 CYS A N 1
ATOM 2346 C CA . CYS A 1 289 ? -20.930 -7.675 16.813 1.00 97.88 289 CYS A CA 1
ATOM 2347 C C . CYS A 1 289 ? -19.409 -7.469 16.773 1.00 97.88 289 CYS A C 1
ATOM 2349 O O . CYS A 1 289 ? -18.840 -7.081 15.753 1.00 97.88 289 CYS A O 1
ATOM 2351 N N . ARG A 1 290 ? -18.714 -7.776 17.874 1.00 97.50 290 ARG A N 1
ATOM 2352 C CA . ARG A 1 290 ? -17.251 -7.732 17.919 1.00 97.50 290 ARG A CA 1
ATOM 2353 C C . ARG A 1 290 ? -16.618 -8.782 17.005 1.00 97.50 290 ARG A C 1
ATOM 2355 O O . ARG A 1 290 ? -15.624 -8.471 16.353 1.00 97.50 290 ARG A O 1
ATOM 2362 N N . VAL A 1 291 ? -17.183 -9.990 16.916 1.00 97.94 291 VAL A N 1
ATOM 2363 C CA . VAL A 1 291 ? -16.729 -11.019 15.961 1.00 97.94 291 VAL A CA 1
ATOM 2364 C C . VAL A 1 291 ? -16.950 -10.550 14.522 1.00 97.94 291 VAL A C 1
ATOM 2366 O O . VAL A 1 291 ? -16.047 -10.698 13.698 1.00 97.94 291 VAL A O 1
ATOM 2369 N N . ALA A 1 292 ? -18.102 -9.937 14.229 1.00 98.12 292 ALA A N 1
ATOM 2370 C CA . ALA A 1 292 ? -18.399 -9.377 12.910 1.00 98.12 292 ALA A CA 1
ATOM 2371 C C . ALA A 1 292 ? -17.370 -8.315 12.501 1.00 98.12 292 ALA A C 1
ATOM 2373 O O . ALA A 1 292 ? -16.796 -8.406 11.417 1.00 98.12 292 ALA A O 1
ATOM 2374 N N . ALA A 1 293 ? -17.046 -7.383 13.401 1.00 98.06 293 ALA A N 1
ATOM 2375 C CA . ALA A 1 293 ? -16.017 -6.372 13.170 1.00 98.06 293 ALA A CA 1
ATOM 2376 C C . ALA A 1 293 ? -14.623 -6.985 12.929 1.00 98.06 293 ALA A C 1
ATOM 2378 O O . ALA A 1 293 ? -13.897 -6.546 12.040 1.00 98.06 293 ALA A O 1
ATOM 2379 N N . VAL A 1 294 ? -14.242 -8.033 13.674 1.00 97.31 294 VAL A N 1
ATOM 2380 C CA . VAL A 1 294 ? -12.972 -8.753 13.447 1.00 97.31 294 VAL A CA 1
ATOM 2381 C C . VAL A 1 294 ? -12.948 -9.419 12.070 1.00 97.31 294 VAL A C 1
ATOM 2383 O O . VAL A 1 294 ? -11.919 -9.370 11.394 1.00 97.31 294 VAL A O 1
ATOM 2386 N N . TYR A 1 295 ? -14.058 -10.023 11.642 1.00 97.00 295 TYR A N 1
ATOM 2387 C CA . TYR A 1 295 ? -14.166 -10.608 10.308 1.00 97.00 295 TYR A CA 1
ATOM 2388 C C . TYR A 1 295 ? -14.109 -9.537 9.211 1.00 97.00 295 TYR A C 1
ATOM 2390 O O . TYR A 1 295 ? -13.379 -9.714 8.242 1.00 97.00 295 TYR A O 1
ATOM 2398 N N . ALA A 1 296 ? -14.784 -8.401 9.382 1.00 96.69 296 ALA A N 1
ATOM 2399 C CA . ALA A 1 296 ? -14.704 -7.288 8.440 1.00 96.69 296 ALA A CA 1
ATOM 2400 C C . ALA A 1 296 ? -13.272 -6.733 8.319 1.00 96.69 296 ALA A C 1
ATOM 2402 O O . ALA A 1 296 ? -12.756 -6.606 7.213 1.00 96.69 296 ALA A O 1
ATOM 2403 N N . LEU A 1 297 ? -12.559 -6.533 9.436 1.00 94.75 297 LEU A N 1
ATOM 2404 C CA . LEU A 1 297 ? -11.154 -6.090 9.435 1.00 94.75 297 LEU A CA 1
ATOM 2405 C C . LEU A 1 297 ? -10.194 -7.063 8.739 1.00 94.75 297 LEU A C 1
ATOM 2407 O O . LEU A 1 297 ? -9.149 -6.645 8.225 1.00 94.75 297 LEU A O 1
ATOM 2411 N N . LEU A 1 298 ? -10.527 -8.356 8.746 1.00 93.56 298 LEU A N 1
ATOM 2412 C CA . LEU A 1 298 ? -9.769 -9.396 8.058 1.00 93.56 298 LEU A CA 1
ATOM 2413 C C . LEU A 1 298 ? -9.892 -9.289 6.530 1.00 93.56 298 LEU A C 1
ATOM 2415 O O . LEU A 1 298 ? -9.000 -9.775 5.837 1.00 93.56 298 LEU A O 1
ATOM 2419 N N . ARG A 1 299 ? -10.956 -8.666 6.006 1.00 91.75 299 ARG A N 1
ATOM 2420 C CA . ARG A 1 299 ? -11.237 -8.526 4.570 1.00 91.75 299 ARG A CA 1
ATOM 2421 C C . ARG A 1 299 ? -10.544 -7.280 4.006 1.00 91.75 299 ARG A C 1
ATOM 2423 O O . ARG A 1 299 ? -11.005 -6.168 4.248 1.00 91.75 299 ARG A O 1
ATOM 2430 N N . PRO A 1 300 ? -9.456 -7.405 3.220 1.00 85.69 300 PRO A N 1
ATOM 2431 C CA . PRO A 1 300 ? -8.790 -6.239 2.638 1.00 85.69 300 PRO A CA 1
ATOM 2432 C C . PRO A 1 300 ? -9.670 -5.498 1.624 1.00 85.69 300 PRO A C 1
ATOM 2434 O O . PRO A 1 300 ? -9.480 -4.306 1.431 1.00 85.69 300 PRO A O 1
ATOM 2437 N N . SER A 1 301 ? -10.631 -6.195 1.011 1.00 83.62 301 SER A N 1
ATOM 2438 C CA . SER A 1 301 ? -11.607 -5.654 0.060 1.00 83.62 301 SER A CA 1
ATOM 2439 C C . SER A 1 301 ? -12.625 -4.688 0.664 1.00 83.62 301 SER A C 1
ATOM 2441 O O . SER A 1 301 ? -13.322 -4.035 -0.103 1.00 83.62 301 SER A O 1
ATOM 2443 N N . GLY A 1 302 ? -12.787 -4.650 1.992 1.00 87.69 302 GLY A N 1
ATOM 2444 C CA . GLY A 1 302 ? -13.830 -3.842 2.643 1.00 87.69 302 GLY A CA 1
ATOM 2445 C C . GLY A 1 302 ? -15.268 -4.328 2.395 1.00 87.69 302 GLY A C 1
ATOM 2446 O O . GLY A 1 302 ? -16.219 -3.743 2.890 1.00 87.69 302 GLY A O 1
ATOM 2447 N N . ASP A 1 303 ? -15.455 -5.454 1.702 1.00 90.50 303 ASP A N 1
ATOM 2448 C CA . ASP A 1 303 ? -16.758 -6.008 1.291 1.00 90.50 303 ASP A CA 1
ATOM 2449 C C . ASP A 1 303 ? -17.651 -6.505 2.444 1.00 90.50 303 ASP A C 1
ATOM 2451 O O . ASP A 1 303 ? -18.719 -7.076 2.214 1.00 90.50 303 ASP A O 1
ATOM 2455 N N . ARG A 1 304 ? -17.201 -6.336 3.689 1.00 94.62 304 ARG A N 1
ATOM 2456 C CA . ARG A 1 304 ? -17.923 -6.703 4.911 1.00 94.62 304 ARG A CA 1
ATOM 2457 C C . ARG A 1 304 ? -18.006 -5.584 5.940 1.00 94.62 304 ARG A C 1
ATOM 2459 O O . ARG A 1 304 ? -18.517 -5.836 7.028 1.00 94.62 304 ARG A O 1
ATOM 2466 N N . THR A 1 305 ? -17.558 -4.379 5.596 1.00 94.50 305 THR A N 1
ATOM 2467 C CA . THR A 1 305 ? -17.654 -3.208 6.470 1.00 94.50 305 THR A CA 1
ATOM 2468 C C . THR A 1 305 ? -19.113 -2.851 6.750 1.00 94.50 305 THR A C 1
ATOM 2470 O O . THR A 1 305 ? -19.524 -2.928 7.908 1.00 94.50 305 THR A O 1
ATOM 2473 N N . ASP A 1 306 ? -19.913 -2.611 5.706 1.00 95.75 306 ASP A N 1
ATOM 2474 C CA . ASP A 1 306 ? -21.339 -2.270 5.841 1.00 95.75 306 ASP A CA 1
ATOM 2475 C C . ASP A 1 306 ? -22.106 -3.333 6.626 1.00 95.75 306 ASP A C 1
ATOM 2477 O O . ASP A 1 306 ? -22.779 -3.025 7.599 1.00 95.75 306 ASP A O 1
ATOM 2481 N N . TRP A 1 307 ? -21.909 -4.610 6.283 1.00 96.94 307 TRP A N 1
ATOM 2482 C CA . TRP A 1 307 ? -22.546 -5.727 6.986 1.00 96.94 307 TRP A CA 1
ATOM 2483 C C . TRP A 1 307 ? -22.248 -5.738 8.495 1.00 96.94 307 TRP A C 1
ATOM 2485 O O . TRP A 1 307 ? -23.133 -6.018 9.302 1.00 96.94 307 TRP A O 1
ATOM 2495 N N . ALA A 1 308 ? -21.004 -5.460 8.899 1.00 97.75 308 ALA A N 1
ATOM 2496 C CA . ALA A 1 308 ? -20.646 -5.438 10.313 1.00 97.75 308 ALA A CA 1
ATOM 2497 C C . ALA A 1 308 ? -21.256 -4.231 11.043 1.00 97.75 308 ALA A C 1
ATOM 2499 O O . ALA A 1 308 ? -21.626 -4.360 12.210 1.00 97.75 308 ALA A O 1
ATOM 2500 N N . ILE A 1 309 ? -21.362 -3.080 10.371 1.00 97.56 309 ILE A N 1
ATOM 2501 C CA . ILE A 1 309 ? -21.982 -1.865 10.914 1.00 97.56 309 ILE A CA 1
ATOM 2502 C C . ILE A 1 309 ? -23.500 -2.036 11.021 1.00 97.56 309 ILE A C 1
ATOM 2504 O O . ILE A 1 309 ? -24.050 -1.754 12.080 1.00 97.56 309 ILE A O 1
ATOM 2508 N N . GLU A 1 310 ? -24.158 -2.582 9.998 1.00 97.81 310 GLU A N 1
ATOM 2509 C CA . GLU A 1 310 ? -25.591 -2.904 10.019 1.00 97.81 310 GLU A CA 1
ATOM 2510 C C . GLU A 1 310 ? -25.930 -3.859 11.170 1.00 97.81 310 GLU A C 1
ATOM 2512 O O . GLU A 1 310 ? -26.864 -3.608 11.924 1.00 97.81 310 GLU A O 1
ATOM 2517 N N . LEU A 1 311 ? -25.116 -4.899 11.395 1.00 97.88 311 LEU A N 1
ATOM 2518 C CA . LEU A 1 311 ? -25.310 -5.818 12.521 1.00 97.88 311 LEU A CA 1
ATOM 2519 C C . LEU A 1 311 ? -25.211 -5.109 13.887 1.00 97.88 311 LEU A C 1
ATOM 2521 O O . LEU A 1 311 ? -25.907 -5.475 14.837 1.00 97.88 311 LEU A O 1
ATOM 2525 N N . ILE A 1 312 ? -24.335 -4.104 13.998 1.00 98.06 312 ILE A N 1
ATOM 2526 C CA . ILE A 1 312 ? -24.209 -3.267 15.199 1.00 98.06 312 ILE A CA 1
ATOM 2527 C C . ILE A 1 312 ? -25.428 -2.362 15.351 1.00 98.06 312 ILE A C 1
ATOM 2529 O O . ILE A 1 312 ? -25.921 -2.219 16.467 1.00 98.06 312 ILE A O 1
ATOM 2533 N N . ASP A 1 313 ? -25.916 -1.770 14.266 1.00 97.69 313 ASP A N 1
ATOM 2534 C CA . ASP A 1 313 ? -27.086 -0.892 14.280 1.00 97.69 313 ASP A CA 1
ATOM 2535 C C . ASP A 1 313 ? -28.350 -1.666 14.676 1.00 97.69 313 ASP A C 1
ATOM 2537 O O . ASP A 1 313 ? -29.051 -1.257 15.606 1.00 97.69 313 ASP A O 1
ATOM 2541 N N . ASP A 1 314 ? -28.551 -2.858 14.113 1.00 97.75 314 ASP A N 1
ATOM 2542 C CA . ASP A 1 314 ? -29.623 -3.777 14.506 1.00 97.75 314 ASP A CA 1
ATOM 2543 C C . ASP A 1 314 ? -29.518 -4.174 15.990 1.00 97.75 314 ASP A C 1
ATOM 2545 O O . ASP A 1 314 ? -30.520 -4.243 16.713 1.00 97.75 314 ASP A O 1
ATOM 2549 N N . TRP A 1 315 ? -28.296 -4.408 16.486 1.00 97.38 315 TRP A N 1
ATOM 2550 C CA . TRP A 1 315 ? -28.074 -4.686 17.903 1.00 97.38 315 TRP A CA 1
ATOM 2551 C C . TRP A 1 315 ? -28.452 -3.480 18.765 1.00 97.38 315 TRP A C 1
ATOM 2553 O O . TRP A 1 315 ? -29.165 -3.646 19.756 1.00 97.38 315 TRP A O 1
ATOM 2563 N N . ILE A 1 316 ? -28.027 -2.271 18.393 1.00 96.50 316 ILE A N 1
ATOM 2564 C CA . ILE A 1 316 ? -28.339 -1.030 19.114 1.00 96.50 316 ILE A CA 1
ATOM 2565 C C . ILE A 1 316 ? -29.849 -0.808 19.190 1.00 96.50 316 ILE A C 1
ATOM 2567 O O . ILE A 1 316 ? -30.362 -0.464 20.258 1.00 96.50 316 ILE A O 1
ATOM 2571 N N . ASP A 1 317 ? -30.566 -1.039 18.095 1.00 95.75 317 ASP A N 1
ATOM 2572 C CA . ASP A 1 317 ? -32.013 -0.850 18.036 1.00 95.75 317 ASP A CA 1
ATOM 2573 C C . ASP A 1 317 ? -32.793 -1.894 18.841 1.00 95.75 317 ASP A C 1
ATOM 2575 O O . ASP A 1 317 ? -33.883 -1.599 19.342 1.00 95.75 317 ASP A O 1
ATOM 2579 N N . SER A 1 318 ? -32.208 -3.072 19.074 1.00 94.44 318 SER A N 1
ATOM 2580 C CA . SER A 1 318 ? -32.774 -4.077 19.980 1.00 94.44 318 SER A CA 1
ATOM 2581 C C . SER A 1 318 ? -32.655 -3.712 21.473 1.00 94.44 318 SER A C 1
ATOM 2583 O O . SER A 1 318 ? -33.350 -4.296 22.308 1.00 94.44 318 SER A O 1
ATOM 2585 N N . ILE A 1 319 ? -31.815 -2.734 21.841 1.00 94.56 319 ILE A N 1
ATOM 2586 C CA . ILE A 1 319 ? -31.566 -2.357 23.240 1.00 94.56 319 ILE A CA 1
ATOM 2587 C C . ILE A 1 319 ? -32.634 -1.381 23.750 1.00 94.56 319 ILE A C 1
ATOM 2589 O O . ILE A 1 319 ? -32.803 -0.267 23.249 1.00 94.56 319 ILE A O 1
ATOM 2593 N N . HIS A 1 320 ? -33.300 -1.758 24.843 1.00 90.31 320 HIS A N 1
ATOM 2594 C CA . HIS A 1 320 ? -34.305 -0.917 25.505 1.00 90.31 320 HIS A CA 1
ATOM 2595 C C . HIS A 1 320 ? -33.754 -0.082 26.674 1.00 90.31 320 HIS A C 1
ATOM 2597 O O . HIS A 1 320 ? -34.372 0.905 27.072 1.00 90.31 320 HIS A O 1
ATOM 2603 N N . SER A 1 321 ? -32.605 -0.461 27.245 1.00 89.75 321 SER A N 1
ATOM 2604 C CA . SER A 1 321 ? -31.967 0.270 28.347 1.00 89.75 321 SER A CA 1
ATOM 2605 C C . SER A 1 321 ? -31.174 1.469 27.825 1.00 89.75 321 SER A C 1
ATOM 2607 O O . SER A 1 321 ? -30.271 1.303 27.009 1.00 89.75 321 SER A O 1
ATOM 2609 N N . SER A 1 322 ? -31.458 2.675 28.329 1.00 84.38 322 SER A N 1
ATOM 2610 C CA . SER A 1 322 ? -30.753 3.893 27.899 1.00 84.38 322 SER A CA 1
ATOM 2611 C C . SER A 1 322 ? -29.245 3.829 28.166 1.00 84.38 322 SER A C 1
ATOM 2613 O O . SER A 1 322 ? -28.464 4.270 27.329 1.00 84.38 322 SER A O 1
ATOM 2615 N N . ASP A 1 323 ? -28.819 3.268 29.300 1.00 83.56 323 ASP A N 1
ATOM 2616 C CA . ASP A 1 323 ? -27.394 3.176 29.646 1.00 83.56 323 ASP A CA 1
ATOM 2617 C C . ASP A 1 323 ? -26.660 2.157 28.771 1.00 83.56 323 ASP A C 1
ATOM 2619 O O . ASP A 1 323 ? -25.513 2.363 28.369 1.00 83.56 323 ASP A O 1
ATOM 2623 N N . GLU A 1 324 ? -27.320 1.046 28.455 1.00 86.62 324 GLU A N 1
ATOM 2624 C CA . GLU A 1 324 ? -26.765 0.027 27.570 1.00 86.62 324 GLU A CA 1
ATOM 2625 C C . GLU A 1 324 ? -26.693 0.539 26.128 1.00 86.62 324 GLU A C 1
ATOM 2627 O O . GLU A 1 324 ? -25.666 0.354 25.475 1.00 86.62 324 GLU A O 1
ATOM 2632 N N . ARG A 1 325 ? -27.712 1.290 25.685 1.00 88.75 325 ARG A N 1
ATOM 2633 C CA . ARG A 1 325 ? -27.739 1.963 24.380 1.00 88.75 325 ARG A CA 1
ATOM 2634 C C . ARG A 1 325 ? -26.624 3.005 24.262 1.00 88.75 325 ARG A C 1
ATOM 2636 O O . ARG A 1 325 ? -25.927 3.070 23.260 1.00 88.75 325 ARG A O 1
ATOM 2643 N N . ASN A 1 326 ? -26.378 3.786 25.310 1.00 88.75 326 ASN A N 1
ATOM 2644 C CA . ASN A 1 326 ? -25.272 4.746 25.312 1.00 88.75 326 ASN A CA 1
ATOM 2645 C C . ASN A 1 326 ? -23.909 4.040 25.182 1.00 88.75 326 ASN A C 1
ATOM 2647 O O . ASN A 1 326 ? -23.044 4.474 24.422 1.00 88.75 326 ASN A O 1
ATOM 2651 N N . ASN A 1 327 ? -23.715 2.919 25.884 1.00 89.44 327 ASN A N 1
ATOM 2652 C CA . ASN A 1 327 ? -22.483 2.130 25.790 1.00 89.44 327 ASN A CA 1
ATOM 2653 C C . ASN A 1 327 ? -22.312 1.428 24.431 1.00 89.44 327 ASN A C 1
ATOM 2655 O O . ASN A 1 327 ? -21.176 1.231 23.989 1.00 89.44 327 ASN A O 1
ATOM 2659 N N . SER A 1 328 ? -23.401 1.041 23.766 1.00 92.75 328 SER A N 1
ATOM 2660 C CA . SER A 1 328 ? -23.348 0.438 22.433 1.00 92.75 328 SER A CA 1
ATOM 2661 C C . SER A 1 328 ? -23.016 1.467 21.348 1.00 92.75 328 SER A C 1
ATOM 2663 O O . SER A 1 328 ? -22.217 1.155 20.468 1.00 92.75 328 SER A O 1
ATOM 2665 N N . ILE A 1 329 ? -23.472 2.719 21.474 1.00 93.50 329 ILE A N 1
ATOM 2666 C CA . ILE A 1 329 ? -23.062 3.835 20.596 1.00 93.50 329 ILE A CA 1
ATOM 2667 C C . ILE A 1 329 ? -21.550 4.114 20.723 1.00 93.50 329 ILE A C 1
ATOM 2669 O O . ILE A 1 329 ? -20.861 4.312 19.721 1.00 93.50 329 ILE A O 1
ATOM 2673 N N . VAL A 1 330 ? -20.983 4.042 21.938 1.00 92.75 330 VAL A N 1
ATOM 2674 C CA . VAL A 1 330 ? -19.516 4.112 22.137 1.00 92.75 330 VAL A CA 1
ATOM 2675 C C . VAL A 1 330 ? -18.801 2.965 21.424 1.00 92.75 330 VAL A C 1
ATOM 2677 O O . VAL A 1 330 ? -17.742 3.159 20.834 1.00 92.75 330 VAL A O 1
ATOM 2680 N N . PHE A 1 331 ? -19.350 1.751 21.488 1.00 94.56 331 PHE A N 1
ATOM 2681 C CA . PHE A 1 331 ? -18.771 0.607 20.790 1.00 94.56 331 PHE A CA 1
ATOM 2682 C C . PHE A 1 331 ? -18.833 0.776 19.267 1.00 94.56 331 PHE A C 1
ATOM 2684 O O . PHE A 1 331 ? -17.830 0.524 18.603 1.00 94.56 331 PHE A O 1
ATOM 2691 N N . ARG A 1 332 ? -19.959 1.260 18.734 1.00 96.31 332 ARG A N 1
ATOM 2692 C CA . ARG A 1 332 ? -20.129 1.568 17.311 1.00 96.31 332 ARG A CA 1
ATOM 2693 C C . ARG A 1 332 ? -19.069 2.542 16.816 1.00 96.31 332 ARG A C 1
ATOM 2695 O O . ARG A 1 332 ? -18.400 2.237 15.838 1.00 96.31 332 ARG A O 1
ATOM 2702 N N . SER A 1 333 ? -18.849 3.660 17.515 1.00 95.38 333 SER A N 1
ATOM 2703 C CA . SER A 1 333 ? -17.867 4.664 17.079 1.00 95.38 333 SER A CA 1
ATOM 2704 C C . SER A 1 333 ? -16.441 4.105 17.006 1.00 95.38 333 SER A C 1
ATOM 2706 O O . SER A 1 333 ? -15.721 4.376 16.048 1.00 95.38 333 SER A O 1
ATOM 2708 N N . LEU A 1 334 ? -16.057 3.252 17.963 1.00 94.12 334 LEU A N 1
ATOM 2709 C CA . LEU A 1 334 ? -14.769 2.553 17.953 1.00 94.12 334 LEU A CA 1
ATOM 2710 C C . LEU A 1 334 ? -14.655 1.544 16.801 1.00 94.12 334 LEU A C 1
ATOM 2712 O O . LEU A 1 334 ? -13.577 1.401 16.226 1.00 94.12 334 LEU A O 1
ATOM 2716 N N . VAL A 1 335 ? -15.739 0.843 16.458 1.00 95.50 335 VAL A N 1
ATOM 2717 C CA . VAL A 1 335 ? -15.747 -0.105 15.333 1.00 95.50 335 VAL A CA 1
ATOM 2718 C C . VAL A 1 335 ? -15.695 0.621 13.991 1.00 95.50 335 VAL A C 1
ATOM 2720 O O . VAL A 1 335 ? -14.872 0.243 13.163 1.00 95.50 335 VAL A O 1
ATOM 2723 N N . CYS A 1 336 ? -16.486 1.680 13.788 1.00 95.06 336 CYS A N 1
ATOM 2724 C CA . CYS A 1 336 ? -16.399 2.520 12.588 1.00 95.06 336 CYS A CA 1
ATOM 2725 C C . CYS A 1 336 ? -14.971 3.043 12.408 1.00 95.06 336 CYS A C 1
ATOM 2727 O O . CYS A 1 336 ? -14.380 2.884 11.344 1.00 95.06 336 CYS A O 1
ATOM 2729 N N . MET A 1 337 ? -14.364 3.541 13.493 1.00 92.81 337 MET A N 1
ATOM 2730 C CA . MET A 1 337 ? -12.970 3.970 13.482 1.00 92.81 337 MET A CA 1
ATOM 2731 C C . MET A 1 337 ? -12.041 2.832 13.047 1.00 92.81 337 MET A C 1
ATOM 2733 O O . MET A 1 337 ? -11.214 3.021 12.159 1.00 92.81 337 MET A O 1
ATOM 2737 N N . ALA A 1 338 ? -12.165 1.642 13.639 1.00 92.06 338 ALA A N 1
ATOM 2738 C CA . ALA A 1 338 ? -11.340 0.489 13.286 1.00 92.06 338 ALA A CA 1
ATOM 2739 C C . ALA A 1 338 ? -11.460 0.113 11.800 1.00 92.06 338 ALA A C 1
ATOM 2741 O O . ALA A 1 338 ? -10.446 -0.200 11.178 1.00 92.06 338 ALA A O 1
ATOM 2742 N N . LEU A 1 339 ? -12.673 0.175 11.247 1.00 91.81 339 LEU A N 1
ATOM 2743 C CA . LEU A 1 339 ? -13.003 -0.171 9.862 1.00 91.81 339 LEU A CA 1
ATOM 2744 C C . LEU A 1 339 ? -12.655 0.921 8.839 1.00 91.81 339 LEU A C 1
ATOM 2746 O O . LEU A 1 339 ? -12.891 0.707 7.659 1.00 91.81 339 LEU A O 1
ATOM 2750 N N . SER A 1 340 ? -12.052 2.034 9.276 1.00 89.31 340 SER A N 1
ATOM 2751 C CA . SER A 1 340 ? -11.741 3.204 8.435 1.00 89.31 340 SER A CA 1
ATOM 2752 C C . SER A 1 340 ? -12.966 4.004 7.971 1.00 89.31 340 SER A C 1
ATOM 2754 O O . SER A 1 340 ? -12.839 4.853 7.098 1.00 89.31 340 SER A O 1
ATOM 2756 N N . GLU A 1 341 ? -14.130 3.813 8.593 1.00 90.81 341 GLU A N 1
ATOM 2757 C CA . GLU A 1 341 ? -15.334 4.614 8.334 1.00 90.81 341 GLU A CA 1
ATOM 2758 C C . GLU A 1 341 ? -15.279 5.897 9.174 1.00 90.81 341 GLU A C 1
ATOM 2760 O O . GLU A 1 341 ? -15.891 6.013 10.244 1.00 90.81 341 GLU A O 1
ATOM 2765 N N . TYR A 1 342 ? -14.413 6.828 8.756 1.00 89.25 342 TYR A N 1
ATOM 2766 C CA . TYR A 1 342 ? -14.061 8.008 9.548 1.00 89.25 342 TYR A CA 1
ATOM 2767 C C . TYR A 1 342 ? -15.244 8.965 9.733 1.00 89.25 342 TYR A C 1
ATOM 2769 O O . TYR A 1 342 ? -15.405 9.504 10.826 1.00 89.25 342 TYR A O 1
ATOM 2777 N N . GLU A 1 343 ? -16.091 9.170 8.721 1.00 88.81 343 GLU A N 1
ATOM 2778 C CA . GLU A 1 343 ? -17.237 10.087 8.834 1.00 88.81 343 GLU A CA 1
ATOM 2779 C C . GLU A 1 343 ? -18.270 9.567 9.837 1.00 88.81 343 GLU A C 1
ATOM 2781 O O . GLU A 1 343 ? -18.751 10.299 10.708 1.00 88.81 343 GLU A O 1
ATOM 2786 N N . GLU A 1 344 ? -18.550 8.271 9.782 1.00 91.75 344 GLU A N 1
ATOM 2787 C CA . GLU A 1 344 ? -19.431 7.544 10.680 1.00 91.75 344 GLU A CA 1
ATOM 2788 C C . GLU A 1 344 ? -18.854 7.547 12.097 1.00 91.75 344 GLU A C 1
ATOM 2790 O O . GLU A 1 344 ? -19.585 7.795 13.063 1.00 91.75 344 GLU A O 1
ATOM 2795 N N . ALA A 1 345 ? -17.541 7.333 12.242 1.00 93.75 345 ALA A N 1
ATOM 2796 C CA . ALA A 1 345 ? -16.842 7.389 13.522 1.00 93.75 345 ALA A CA 1
ATOM 2797 C C . ALA A 1 345 ? -16.881 8.792 14.143 1.00 93.75 345 ALA A C 1
ATOM 2799 O O . ALA A 1 345 ? -17.148 8.918 15.340 1.00 93.75 345 ALA A O 1
ATOM 2800 N N . LEU A 1 346 ? -16.668 9.847 13.350 1.00 93.62 346 LEU A N 1
ATOM 2801 C CA . LEU A 1 346 ? -16.731 11.242 13.794 1.00 93.62 346 LEU A CA 1
ATOM 2802 C C . LEU A 1 346 ? -18.154 11.647 14.178 1.00 93.62 346 LEU A C 1
ATOM 2804 O O . LEU A 1 346 ? -18.359 12.236 15.240 1.00 93.62 346 LEU A O 1
ATOM 2808 N N . SER A 1 347 ? -19.139 11.305 13.347 1.00 94.00 347 SER A N 1
ATOM 2809 C CA . SER A 1 347 ? -20.558 11.553 13.615 1.00 94.00 347 SER A CA 1
ATOM 2810 C C . SER A 1 347 ? -20.988 10.893 14.929 1.00 94.00 347 SER A C 1
ATOM 2812 O O . SER A 1 347 ? -21.439 11.569 15.858 1.00 94.00 347 SER A O 1
ATOM 2814 N N . THR A 1 348 ? -20.717 9.592 15.067 1.00 94.06 348 THR A N 1
ATOM 2815 C CA . THR A 1 348 ? -21.040 8.824 16.280 1.00 94.06 348 THR A CA 1
ATOM 2816 C C . THR A 1 348 ? -20.220 9.308 17.482 1.00 94.06 348 THR A C 1
ATOM 2818 O O . THR A 1 348 ? -20.718 9.373 18.601 1.00 94.06 348 THR A O 1
ATOM 2821 N N . GLY A 1 349 ? -18.955 9.690 17.291 1.00 94.06 349 GLY A N 1
ATOM 2822 C CA . GLY A 1 349 ? -18.087 10.214 18.349 1.00 94.06 349 GLY A CA 1
ATOM 2823 C C . GLY A 1 349 ? -18.587 11.540 18.929 1.00 94.06 349 GLY A C 1
ATOM 2824 O O . GLY A 1 349 ? -18.571 11.729 20.148 1.00 94.06 349 GLY A O 1
ATOM 2825 N N . ARG A 1 350 ? -19.100 12.439 18.080 1.00 94.31 350 ARG A N 1
ATOM 2826 C CA . ARG A 1 350 ? -19.747 13.686 18.519 1.00 94.31 350 ARG A CA 1
ATOM 2827 C C . ARG A 1 350 ? -21.052 13.413 19.268 1.00 94.31 350 ARG A C 1
ATOM 2829 O O . ARG A 1 350 ? -21.317 14.067 20.277 1.00 94.31 350 ARG A O 1
ATOM 2836 N N . GLU A 1 351 ? -21.827 12.416 18.842 1.00 93.31 351 GLU A N 1
ATOM 2837 C CA . GLU A 1 351 ? -23.008 11.953 19.581 1.00 93.31 351 GLU A CA 1
ATOM 2838 C C . GLU A 1 351 ? -22.636 11.424 20.976 1.00 93.31 351 GLU A C 1
ATOM 2840 O O . GLU A 1 351 ? -23.214 11.856 21.975 1.00 93.31 351 GLU A O 1
ATOM 2845 N N . VAL A 1 352 ? -21.606 10.575 21.074 1.00 91.62 352 VAL A N 1
ATOM 2846 C CA . VAL A 1 352 ? -21.073 10.078 22.355 1.00 91.62 352 VAL A CA 1
ATOM 2847 C C . VAL A 1 352 ? -20.667 11.228 23.276 1.00 91.62 352 VAL A C 1
ATOM 2849 O O . VAL A 1 352 ? -20.950 11.187 24.475 1.00 91.62 352 VAL A O 1
ATOM 2852 N N . LEU A 1 353 ? -20.012 12.263 22.743 1.00 90.56 353 LEU A N 1
ATOM 2853 C CA . LEU A 1 353 ? -19.610 13.426 23.533 1.00 90.56 353 LEU A CA 1
ATOM 2854 C C . LEU A 1 353 ? -20.822 14.195 24.076 1.00 90.56 353 LEU A C 1
ATOM 2856 O O . LEU A 1 353 ? -20.807 14.608 25.237 1.00 90.56 353 LEU A O 1
ATOM 2860 N N . LYS A 1 354 ? -21.881 14.344 23.273 1.00 90.00 354 LYS A N 1
ATOM 2861 C CA . LYS A 1 354 ? -23.140 14.966 23.703 1.00 90.00 354 LYS A CA 1
ATOM 2862 C C . LYS A 1 354 ? -23.807 14.163 24.823 1.00 90.00 354 LYS A C 1
ATOM 2864 O O . LYS A 1 354 ? -24.131 14.733 25.861 1.00 90.00 354 LYS A O 1
ATOM 2869 N N . ILE A 1 355 ? -23.916 12.844 24.659 1.00 87.69 355 ILE A N 1
ATOM 2870 C CA . ILE A 1 355 ? -24.441 11.931 25.689 1.00 87.69 355 ILE A CA 1
ATOM 2871 C C . ILE A 1 355 ? -23.628 12.056 26.987 1.00 87.69 355 ILE A C 1
ATOM 2873 O O . ILE A 1 355 ? -24.189 12.124 28.082 1.00 87.69 355 ILE A O 1
ATOM 2877 N N . ALA A 1 356 ? -22.298 12.124 26.883 1.00 85.00 356 ALA A N 1
ATOM 2878 C CA . ALA A 1 356 ? -21.420 12.249 28.041 1.00 85.00 356 ALA A CA 1
ATOM 2879 C C . ALA A 1 356 ? -21.545 13.604 28.759 1.00 85.00 356 ALA A C 1
ATOM 2881 O O . ALA A 1 356 ? -21.327 13.665 29.966 1.00 85.00 356 ALA A O 1
ATOM 2882 N N . ALA A 1 357 ? -21.892 14.681 28.050 1.00 82.81 357 ALA A N 1
ATOM 2883 C CA . ALA A 1 357 ? -22.139 15.992 28.652 1.00 82.81 357 ALA A CA 1
ATOM 2884 C C . ALA A 1 357 ? -23.460 16.039 29.442 1.00 82.81 357 ALA A C 1
ATOM 2886 O O . ALA A 1 357 ? -23.575 16.783 30.415 1.00 82.81 357 ALA A O 1
ATOM 2887 N N . GLU A 1 358 ? -24.443 15.234 29.039 1.00 80.31 358 GLU A N 1
ATOM 2888 C CA . GLU A 1 358 ? -25.766 15.158 29.664 1.00 80.31 358 GLU A CA 1
ATOM 2889 C C . GLU A 1 358 ? -25.809 14.179 30.859 1.00 80.31 358 GLU A C 1
ATOM 2891 O O . GLU A 1 358 ? -26.746 14.227 31.658 1.00 80.31 358 GLU A O 1
ATOM 2896 N N . SER A 1 359 ? -24.786 13.327 31.034 1.00 64.94 359 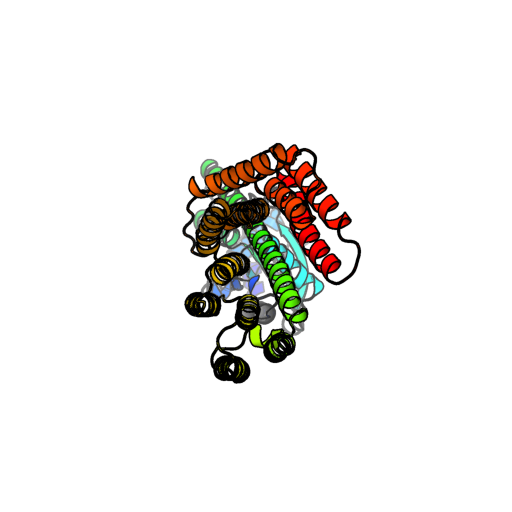SER A N 1
ATOM 2897 C CA . SER A 1 359 ? -24.733 12.298 32.083 1.00 64.94 359 SER A CA 1
ATOM 2898 C C . SER A 1 359 ? -23.621 12.535 33.124 1.00 64.94 359 SER A C 1
ATOM 2900 O O . SER A 1 359 ? -22.439 12.463 32.788 1.00 64.94 359 SER A O 1
ATOM 2902 N N . PRO A 1 360 ? -23.949 12.706 34.423 1.00 54.75 360 PRO A N 1
ATOM 2903 C CA . PRO A 1 360 ? -22.957 12.857 35.496 1.00 54.75 360 PRO A CA 1
ATOM 2904 C C . PRO A 1 360 ? -22.054 11.631 35.723 1.00 54.75 360 PRO A C 1
ATOM 2906 O O . PRO A 1 360 ? -21.018 11.751 36.375 1.00 54.75 360 PRO A O 1
ATOM 2909 N N . SER A 1 361 ? -22.458 10.445 35.249 1.00 50.06 361 SER A N 1
ATOM 2910 C CA . SER A 1 361 ? -21.735 9.175 35.428 1.00 50.06 361 SER A CA 1
ATOM 2911 C C . SER A 1 361 ? -20.820 8.816 34.251 1.00 50.06 361 SER A C 1
ATOM 2913 O O . SER A 1 361 ? -19.970 7.931 34.384 1.00 50.06 361 SER A O 1
ATOM 2915 N N . ALA A 1 362 ? -20.962 9.490 33.106 1.00 54.34 362 ALA A N 1
ATOM 2916 C CA . ALA A 1 362 ? -20.157 9.241 31.918 1.00 54.34 362 ALA A CA 1
ATOM 2917 C C . ALA A 1 362 ? -18.805 9.968 32.003 1.00 54.34 362 ALA A C 1
ATOM 2919 O O . ALA A 1 362 ? -18.719 11.153 32.324 1.00 54.34 362 ALA A O 1
ATOM 2920 N N . SER A 1 363 ? -17.712 9.270 31.681 1.00 63.50 363 SER A N 1
ATOM 2921 C CA . SER A 1 363 ? -16.390 9.900 31.631 1.00 63.50 363 SER A CA 1
ATOM 2922 C C . SER A 1 363 ? -16.273 10.779 30.382 1.00 63.50 363 SER A C 1
ATOM 2924 O O . SER A 1 363 ? -15.849 10.309 29.325 1.00 63.50 363 SER A O 1
ATOM 2926 N N . SER A 1 364 ? -16.604 12.069 30.517 1.00 77.12 364 SER A N 1
ATOM 2927 C CA . SER A 1 364 ? -16.392 13.093 29.477 1.00 77.12 364 SER A CA 1
ATOM 2928 C C . SER A 1 364 ? -14.959 13.061 28.920 1.00 77.12 364 SER A C 1
ATOM 2930 O O . SER A 1 364 ? -14.754 13.242 27.725 1.00 77.12 364 SER A O 1
ATOM 2932 N N . VAL A 1 365 ? -13.971 12.714 29.756 1.00 86.44 365 VAL A N 1
ATOM 2933 C CA . VAL A 1 365 ? -12.562 12.560 29.359 1.00 86.44 365 VAL A CA 1
ATOM 2934 C C . VAL A 1 365 ? -12.373 11.492 28.280 1.00 86.44 365 VAL A C 1
ATOM 2936 O O . VAL A 1 365 ? -11.706 11.757 27.286 1.00 86.44 365 VAL A O 1
ATOM 2939 N N . LYS A 1 366 ? -12.952 10.294 28.442 1.00 86.56 366 LYS A N 1
ATOM 2940 C CA . LYS A 1 366 ? -12.798 9.213 27.451 1.00 86.56 366 LYS A CA 1
ATOM 2941 C C . LYS A 1 366 ? -13.492 9.542 26.133 1.00 86.56 366 LYS A C 1
ATOM 2943 O O . LYS A 1 366 ? -12.931 9.273 25.079 1.00 86.56 366 LYS A O 1
ATOM 2948 N N . ALA A 1 367 ? -14.681 10.143 26.196 1.00 89.06 367 ALA A N 1
ATOM 2949 C CA . ALA A 1 367 ? -15.402 10.585 25.00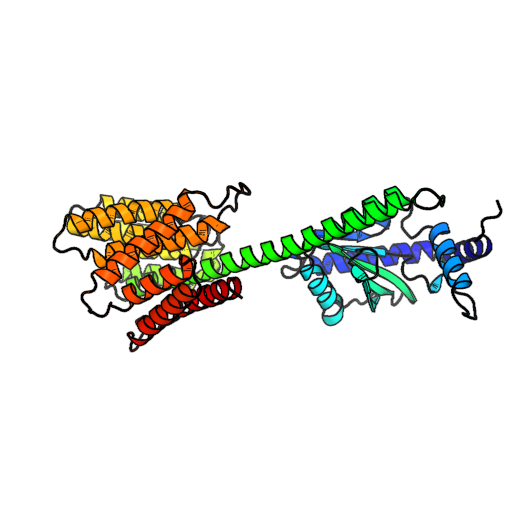5 1.00 89.06 367 ALA A CA 1
ATOM 2950 C C . ALA A 1 367 ? -14.597 11.635 24.220 1.00 89.06 367 ALA A C 1
ATOM 2952 O O . ALA A 1 367 ? -14.414 11.491 23.014 1.00 89.06 367 ALA A O 1
ATOM 2953 N N . LYS A 1 368 ? -14.047 12.636 24.923 1.00 91.50 368 LYS A N 1
ATOM 2954 C CA . LYS A 1 368 ? -13.145 13.645 24.351 1.00 91.50 368 LYS A CA 1
ATOM 2955 C C . LYS A 1 368 ? -11.897 13.012 23.736 1.00 91.50 368 LYS A C 1
ATOM 2957 O O . LYS A 1 368 ? -11.578 13.312 22.593 1.00 91.50 368 LYS A O 1
ATOM 2962 N N . ALA A 1 369 ? -11.218 12.124 24.464 1.00 92.19 369 ALA A N 1
ATOM 2963 C CA . ALA A 1 369 ? -10.014 11.457 23.972 1.00 92.19 369 ALA A CA 1
ATOM 2964 C C . ALA A 1 369 ? -10.302 10.658 22.690 1.00 92.19 369 ALA A C 1
ATOM 2966 O O . ALA A 1 369 ? -9.626 10.862 21.687 1.00 92.19 369 ALA A O 1
ATOM 2967 N N . ASN A 1 370 ? -11.352 9.831 22.682 1.00 93.06 370 ASN A N 1
ATOM 2968 C CA . ASN A 1 370 ? -11.739 9.067 21.495 1.00 93.06 370 ASN A CA 1
ATOM 2969 C C . ASN A 1 370 ? -12.045 9.982 20.303 1.00 93.06 370 ASN A C 1
ATOM 2971 O O . ASN A 1 370 ? -11.524 9.744 19.221 1.00 93.06 370 ASN A O 1
ATOM 2975 N N . LEU A 1 371 ? -12.830 11.050 20.496 1.00 95.44 371 LEU A N 1
ATOM 2976 C CA . LEU A 1 371 ? -13.132 11.988 19.414 1.00 95.44 371 LEU A CA 1
ATOM 2977 C C . LEU A 1 371 ? -11.864 12.678 18.887 1.00 95.44 371 LEU A C 1
ATOM 2979 O O . LEU A 1 371 ? -11.681 12.751 17.676 1.00 95.44 371 LEU A O 1
ATOM 2983 N N . ALA A 1 372 ? -10.962 13.124 19.767 1.00 95.69 372 ALA A N 1
ATOM 2984 C CA . ALA A 1 372 ? -9.685 13.712 19.360 1.00 95.69 372 ALA A CA 1
ATOM 2985 C C . ALA A 1 372 ? -8.827 12.721 18.561 1.00 95.69 372 ALA A C 1
ATOM 2987 O O . ALA A 1 372 ? -8.232 13.093 17.549 1.00 95.69 372 ALA A O 1
ATOM 2988 N N . TYR A 1 373 ? -8.802 11.451 18.976 1.00 94.56 373 TYR A N 1
ATOM 2989 C CA . TYR A 1 373 ? -8.135 10.394 18.226 1.00 94.56 373 TYR A CA 1
ATOM 2990 C C . TYR A 1 373 ? -8.754 10.226 16.835 1.00 94.56 373 TYR A C 1
ATOM 2992 O O . TYR A 1 373 ? -8.029 10.274 15.843 1.00 94.56 373 TYR A O 1
ATOM 3000 N N . PHE A 1 374 ? -10.084 10.123 16.744 1.00 94.50 374 PHE A N 1
ATOM 3001 C CA . PHE A 1 374 ? -10.798 9.961 15.474 1.00 94.50 374 PHE A CA 1
ATOM 3002 C C . PHE A 1 374 ? -10.537 11.128 14.523 1.00 94.50 374 PHE A C 1
ATOM 3004 O O . PHE A 1 374 ? -10.234 10.905 13.357 1.00 94.50 374 PHE A O 1
ATOM 3011 N N . LEU A 1 375 ? -10.573 12.362 15.029 1.00 93.94 375 LEU A N 1
ATOM 3012 C CA . LEU A 1 375 ? -10.245 13.568 14.267 1.00 93.94 375 LEU A CA 1
ATOM 3013 C C . LEU A 1 375 ? -8.797 13.549 13.766 1.00 93.94 375 LEU A C 1
ATOM 3015 O O . LEU A 1 375 ? -8.541 13.893 12.615 1.00 93.94 375 LEU A O 1
ATOM 3019 N N . SER A 1 376 ? -7.850 13.100 14.596 1.00 92.12 376 SER A N 1
ATOM 3020 C CA . SER A 1 376 ? -6.441 13.007 14.198 1.00 92.12 376 SER A CA 1
ATOM 3021 C C . SER A 1 376 ? -6.186 11.940 13.133 1.00 92.12 376 SER A C 1
ATOM 3023 O O . SER A 1 376 ? -5.357 12.141 12.245 1.00 92.12 376 SER A O 1
ATOM 3025 N N . GLU A 1 377 ? -6.910 10.822 13.192 1.00 88.31 377 GLU A N 1
ATOM 3026 C CA . GLU A 1 377 ? -6.826 9.767 12.187 1.00 88.31 377 GLU A CA 1
ATOM 3027 C C . GLU A 1 377 ? -7.549 10.178 10.900 1.00 88.31 377 GLU A C 1
ATOM 3029 O O . GLU A 1 377 ? -6.989 9.996 9.826 1.00 88.31 377 GLU A O 1
ATOM 3034 N N . ALA A 1 378 ? -8.718 10.820 10.984 1.00 86.88 378 ALA A N 1
ATOM 3035 C CA . ALA A 1 378 ? -9.399 11.392 9.823 1.00 86.88 378 ALA A CA 1
ATOM 3036 C C . ALA A 1 378 ? -8.516 12.438 9.124 1.00 86.88 378 ALA A C 1
ATOM 3038 O O . ALA A 1 378 ? -8.361 12.392 7.909 1.00 86.88 378 ALA A O 1
ATOM 3039 N N . TYR A 1 379 ? -7.855 13.323 9.880 1.00 84.94 379 TYR A N 1
ATOM 3040 C CA . TYR A 1 379 ? -6.860 14.253 9.339 1.00 84.94 379 TYR A CA 1
ATOM 3041 C C . TYR A 1 379 ? -5.721 13.520 8.623 1.00 84.94 379 TYR A C 1
ATOM 3043 O O . TYR A 1 379 ? -5.343 13.884 7.509 1.00 84.94 379 TYR A O 1
ATOM 3051 N N . PHE A 1 380 ? -5.173 12.480 9.259 1.00 79.06 380 PHE A N 1
ATOM 3052 C CA . PHE A 1 380 ? -4.070 11.718 8.691 1.00 79.06 380 PHE A CA 1
ATOM 3053 C C . PHE A 1 380 ? -4.481 11.001 7.403 1.00 79.06 380 PHE A C 1
ATOM 3055 O O . PHE A 1 380 ? -3.735 11.064 6.435 1.00 79.06 380 PHE A O 1
ATOM 3062 N N . HIS A 1 381 ? -5.641 10.344 7.381 1.00 73.38 381 HIS A N 1
ATOM 3063 C CA . HIS A 1 381 ? -6.067 9.469 6.290 1.00 73.38 381 HIS A CA 1
ATOM 3064 C C . HIS A 1 381 ? -6.782 10.199 5.154 1.00 73.38 381 HIS A C 1
ATOM 3066 O O . HIS A 1 381 ? -6.479 9.894 4.006 1.00 73.38 381 HIS A O 1
ATOM 3072 N N . ARG A 1 382 ? -7.598 11.234 5.410 1.00 70.69 382 ARG A N 1
ATOM 3073 C CA . ARG A 1 382 ? -8.195 12.064 4.339 1.00 70.69 382 ARG A CA 1
ATOM 3074 C C . ARG A 1 382 ? -7.143 12.716 3.437 1.00 70.69 382 ARG A C 1
ATOM 3076 O O . ARG A 1 382 ? -7.422 13.003 2.282 1.00 70.69 382 ARG A O 1
ATOM 3083 N N . ALA A 1 383 ? -5.917 12.908 3.925 1.00 56.81 383 ALA A N 1
ATOM 3084 C CA . ALA A 1 383 ? -4.802 13.370 3.101 1.00 56.81 383 ALA A CA 1
ATOM 3085 C C . ALA A 1 383 ? -4.317 12.335 2.055 1.00 56.81 383 ALA A C 1
ATOM 3087 O O . ALA A 1 383 ? -3.548 12.697 1.164 1.00 56.81 383 ALA A O 1
ATOM 3088 N N . PHE A 1 384 ? -4.732 11.066 2.164 1.00 52.56 384 PHE A N 1
ATOM 3089 C CA . PHE A 1 384 ? -4.287 9.942 1.328 1.00 52.56 384 PHE A CA 1
ATOM 3090 C C . PHE A 1 384 ? -5.427 9.092 0.728 1.00 52.56 384 PHE A C 1
ATOM 3092 O O . PHE A 1 384 ? -5.163 8.353 -0.218 1.00 52.56 384 PHE A O 1
ATOM 3099 N N . ASP A 1 385 ? -6.655 9.164 1.258 1.00 46.00 385 ASP A N 1
ATOM 3100 C CA . ASP A 1 385 ? -7.737 8.194 0.993 1.00 46.00 385 ASP A CA 1
ATOM 3101 C C . ASP A 1 385 ? -8.493 8.369 -0.331 1.00 46.00 385 ASP A C 1
ATOM 3103 O O . ASP A 1 385 ? -9.401 7.598 -0.644 1.00 46.00 385 ASP A O 1
ATOM 3107 N N . GLU A 1 386 ? -8.111 9.326 -1.177 1.00 42.78 386 GLU A N 1
ATOM 3108 C CA . GLU A 1 386 ? -8.709 9.460 -2.508 1.00 42.78 386 GLU A CA 1
ATOM 3109 C C . GLU A 1 386 ? -8.137 8.426 -3.493 1.00 42.78 386 GLU A C 1
ATOM 3111 O O . GLU A 1 386 ? -7.552 8.730 -4.536 1.00 42.78 386 GLU A O 1
ATOM 3116 N N . SER A 1 387 ? -8.392 7.156 -3.183 1.00 34.12 387 SER A N 1
ATOM 3117 C CA . SER A 1 387 ? -8.296 6.000 -4.078 1.00 34.12 387 SER A CA 1
ATOM 3118 C C . SER A 1 387 ? -9.174 6.127 -5.340 1.00 34.12 387 SER A C 1
ATOM 3120 O O . SER A 1 387 ? -9.058 5.325 -6.265 1.00 34.12 387 SER A O 1
ATOM 3122 N N . SER A 1 388 ? -10.006 7.167 -5.433 1.00 33.31 388 SER A N 1
ATOM 3123 C CA . SER A 1 388 ? -10.858 7.503 -6.576 1.00 33.31 388 SER A CA 1
ATOM 3124 C C . SER A 1 388 ? -10.243 8.505 -7.565 1.00 33.31 388 SER A C 1
ATOM 3126 O O . SER A 1 388 ? -10.894 8.846 -8.553 1.00 33.31 388 SER A O 1
ATOM 3128 N N . GLY A 1 389 ? -8.996 8.959 -7.377 1.00 28.80 389 GLY A N 1
ATOM 3129 C CA . GLY A 1 389 ? -8.356 9.861 -8.347 1.00 28.80 389 GLY A CA 1
ATOM 3130 C C . GLY A 1 389 ? -9.105 11.187 -8.512 1.00 28.80 389 GLY A C 1
ATOM 3131 O O . GLY A 1 389 ? -9.083 11.794 -9.584 1.00 28.80 389 GLY A O 1
ATOM 3132 N N . GLY A 1 390 ? -9.775 11.622 -7.450 1.00 28.17 390 GLY A N 1
ATOM 3133 C CA . GLY A 1 390 ? -10.516 12.866 -7.384 1.00 28.17 390 GLY A CA 1
ATOM 3134 C C . GLY A 1 390 ? -9.810 13.884 -6.518 1.00 28.17 390 GLY A C 1
ATOM 3135 O O . GLY A 1 390 ? -10.508 14.475 -5.725 1.00 28.17 390 GLY A O 1
ATOM 3136 N N . GLY A 1 391 ? -8.491 14.054 -6.701 1.00 36.09 391 GLY A N 1
ATOM 3137 C CA . GLY A 1 391 ? -7.634 14.992 -5.973 1.00 36.09 391 GLY A CA 1
ATOM 3138 C C . GLY A 1 391 ? -8.318 16.310 -5.620 1.00 36.09 391 GLY A C 1
ATOM 3139 O O . GLY A 1 391 ? -8.148 17.298 -6.335 1.00 36.09 391 GLY A O 1
ATOM 3140 N N . GLU A 1 392 ? -9.013 16.347 -4.495 1.00 35.84 392 GLU A N 1
ATOM 3141 C CA . GLU A 1 392 ? -9.357 17.562 -3.792 1.00 35.84 392 GLU A CA 1
ATOM 3142 C C . GLU A 1 392 ? -8.513 17.551 -2.524 1.00 35.84 392 GLU A C 1
ATOM 3144 O O . GLU A 1 392 ? -8.793 16.879 -1.542 1.00 35.84 392 GLU A O 1
ATOM 3149 N N . ILE A 1 393 ? -7.367 18.237 -2.664 1.00 45.06 393 ILE A N 1
ATOM 3150 C CA . ILE A 1 393 ? -6.821 19.251 -1.751 1.00 45.06 393 ILE A CA 1
ATOM 3151 C C . ILE A 1 393 ? -7.147 18.967 -0.288 1.00 45.06 393 ILE A C 1
ATOM 3153 O O . ILE A 1 393 ? -8.314 18.908 0.046 1.00 45.06 393 ILE A O 1
ATOM 3157 N N . ILE A 1 394 ? -6.139 18.954 0.597 1.00 50.44 394 ILE A N 1
ATOM 3158 C CA . ILE A 1 394 ? -6.319 19.277 2.025 1.00 50.44 394 ILE A CA 1
ATOM 3159 C C . ILE A 1 394 ? -7.443 20.320 2.150 1.00 50.44 394 ILE A C 1
ATOM 3161 O O . ILE A 1 394 ? -7.245 21.496 1.841 1.00 50.44 394 ILE A O 1
ATOM 3165 N N . THR A 1 395 ? -8.653 19.859 2.458 1.00 60.03 395 THR A N 1
ATOM 3166 C CA . THR A 1 395 ? -9.825 20.720 2.456 1.00 60.03 395 THR A CA 1
ATOM 3167 C C . THR A 1 395 ? -9.786 21.497 3.759 1.00 60.03 395 THR A C 1
ATOM 3169 O O . THR A 1 395 ? -9.175 21.052 4.735 1.00 60.03 395 THR A O 1
ATOM 3172 N N . GLU A 1 396 ? -10.457 22.645 3.803 1.00 65.88 396 GLU A N 1
ATOM 3173 C CA . GLU A 1 396 ? -10.711 23.362 5.059 1.00 65.88 396 GLU A CA 1
ATOM 3174 C C . GLU A 1 396 ? -11.209 22.379 6.141 1.00 65.88 396 GLU A C 1
ATOM 3176 O O . GLU A 1 396 ? -10.681 22.351 7.246 1.00 65.88 396 GLU A O 1
ATOM 3181 N N . ALA A 1 397 ? -12.071 21.429 5.758 1.00 68.25 397 ALA A N 1
ATOM 3182 C CA . ALA A 1 397 ? -12.573 20.358 6.618 1.00 68.25 397 ALA A CA 1
ATOM 3183 C C . ALA A 1 397 ? -11.499 19.385 7.161 1.00 68.25 397 ALA A C 1
ATOM 3185 O O . ALA A 1 397 ? -11.673 18.808 8.237 1.00 68.25 397 ALA A O 1
ATOM 3186 N N . THR A 1 398 ? -10.399 19.153 6.439 1.00 74.06 398 THR A N 1
ATOM 3187 C CA . THR A 1 398 ? -9.277 18.321 6.910 1.00 74.06 398 THR A CA 1
ATOM 3188 C C . THR A 1 398 ? -8.427 19.087 7.925 1.00 74.06 398 THR A C 1
ATOM 3190 O O . THR A 1 398 ? -8.090 18.535 8.973 1.00 74.06 398 THR A O 1
ATOM 3193 N N . GLU A 1 399 ? -8.126 20.364 7.677 1.00 79.62 399 GLU A N 1
ATOM 3194 C CA . GLU A 1 399 ? -7.412 21.214 8.645 1.00 79.62 399 GLU A CA 1
ATOM 3195 C C . GLU A 1 399 ? -8.239 21.463 9.913 1.00 79.62 399 GLU A C 1
ATOM 3197 O O . GLU A 1 399 ? -7.698 21.409 11.020 1.00 79.62 399 GLU A O 1
ATOM 3202 N N . GLU A 1 400 ? -9.555 21.629 9.771 1.00 86.81 400 GLU A N 1
ATOM 3203 C CA . GLU A 1 400 ? -10.502 21.715 10.885 1.00 86.81 400 GLU A CA 1
ATOM 3204 C C . GLU A 1 400 ? -10.424 20.488 11.801 1.00 86.81 400 GLU A C 1
ATOM 3206 O O . GLU A 1 400 ? -10.435 20.648 13.019 1.00 86.81 400 GLU A O 1
ATOM 3211 N N . CYS A 1 401 ? -10.264 19.275 11.253 1.00 90.12 401 CYS A N 1
ATOM 3212 C CA . CYS A 1 401 ? -10.121 18.067 12.072 1.00 90.12 401 CYS A CA 1
ATOM 3213 C C . CYS A 1 401 ? -8.859 18.111 12.943 1.00 90.12 401 CYS A C 1
ATOM 3215 O O . CYS A 1 401 ? -8.914 17.796 14.132 1.00 90.12 401 CYS A O 1
ATOM 3217 N N . ALA A 1 402 ? -7.721 18.525 12.375 1.00 90.31 402 ALA A N 1
ATOM 3218 C CA . ALA A 1 402 ? -6.478 18.659 13.132 1.00 90.31 402 ALA A CA 1
ATOM 3219 C C . ALA A 1 402 ? -6.601 19.716 14.236 1.00 90.31 402 ALA A C 1
ATOM 3221 O O . ALA A 1 402 ? -6.158 19.482 15.363 1.00 90.31 402 ALA A O 1
ATOM 3222 N N . GLN A 1 403 ? -7.213 20.860 13.923 1.00 93.31 403 GLN A N 1
ATOM 3223 C CA . GLN A 1 403 ? -7.410 21.936 14.887 1.00 93.31 403 GLN A CA 1
ATOM 3224 C C . GLN A 1 403 ? -8.362 21.515 16.014 1.00 93.31 403 GLN A C 1
ATOM 3226 O O . GLN A 1 403 ? -8.012 21.663 17.182 1.00 93.31 403 GLN A O 1
ATOM 3231 N N . GLU A 1 404 ? -9.509 20.911 15.688 1.00 95.00 404 GLU A N 1
ATOM 3232 C CA . GLU A 1 404 ? -10.475 20.401 16.671 1.00 95.00 404 GLU A CA 1
ATOM 3233 C C . GLU A 1 404 ? -9.827 19.341 17.579 1.00 95.00 404 GLU A C 1
ATOM 3235 O O . GLU A 1 404 ? -9.985 19.385 18.801 1.00 95.00 404 GLU A O 1
ATOM 3240 N N . ALA A 1 405 ? -9.027 18.424 17.018 1.00 95.50 405 ALA A N 1
ATOM 3241 C CA . ALA A 1 405 ? -8.300 17.424 17.798 1.00 95.50 405 ALA A CA 1
ATOM 3242 C C . ALA A 1 405 ? -7.325 18.067 18.797 1.00 95.50 405 ALA A C 1
ATOM 3244 O O . ALA A 1 405 ? -7.295 17.675 19.968 1.00 95.50 405 ALA A O 1
ATOM 3245 N N . LEU A 1 406 ? -6.544 19.058 18.345 1.00 95.81 406 LEU A N 1
ATOM 3246 C CA . LEU A 1 406 ? -5.605 19.808 19.183 1.00 95.81 406 LEU A CA 1
ATOM 3247 C C . LEU A 1 406 ? -6.329 20.578 20.292 1.00 95.81 406 LEU A C 1
ATOM 3249 O O . LEU A 1 406 ? -5.900 20.528 21.444 1.00 95.81 406 LEU A O 1
ATOM 3253 N N . ASP A 1 407 ? -7.440 21.238 19.978 1.00 95.50 407 ASP A N 1
ATOM 3254 C CA . ASP A 1 407 ? -8.228 21.989 20.956 1.00 95.50 407 ASP A CA 1
ATOM 3255 C C . ASP A 1 407 ? -8.770 21.070 22.057 1.00 95.50 407 ASP A C 1
ATOM 3257 O O . ASP A 1 407 ? -8.662 21.392 23.244 1.00 95.50 407 ASP A O 1
ATOM 3261 N N . ILE A 1 408 ? -9.263 19.881 21.691 1.00 94.12 408 ILE A N 1
ATOM 3262 C CA . ILE A 1 408 ? -9.732 18.884 22.660 1.00 94.12 408 ILE A CA 1
ATOM 3263 C C . ILE A 1 408 ? -8.593 18.425 23.578 1.00 94.12 408 ILE A C 1
ATOM 3265 O O . ILE A 1 408 ? -8.776 18.379 24.798 1.00 94.12 408 ILE A O 1
ATOM 3269 N N . ILE A 1 409 ? -7.416 18.076 23.043 1.00 93.06 409 ILE A N 1
ATOM 3270 C CA . ILE A 1 409 ? -6.316 17.597 23.897 1.00 93.06 409 ILE A CA 1
ATOM 3271 C C . ILE A 1 409 ? -5.714 18.715 24.752 1.00 93.06 409 ILE A C 1
ATOM 3273 O O . ILE A 1 409 ? -5.332 18.456 25.893 1.00 93.06 409 ILE A O 1
ATOM 3277 N N . HIS A 1 410 ? -5.665 19.955 24.259 1.00 92.62 410 HIS A N 1
ATOM 3278 C CA . HIS A 1 410 ? -5.216 21.101 25.045 1.00 92.62 410 HIS A CA 1
ATOM 3279 C C . HIS A 1 410 ? -6.185 21.398 26.193 1.00 92.62 410 HIS A C 1
ATOM 3281 O O . HIS A 1 410 ? -5.730 21.624 27.316 1.00 92.62 410 HIS A O 1
ATOM 3287 N N . ASP A 1 411 ? -7.499 21.318 25.953 1.00 90.19 411 ASP A N 1
ATOM 3288 C CA . ASP A 1 411 ? -8.524 21.425 26.997 1.00 90.19 411 ASP A CA 1
ATOM 3289 C C . ASP A 1 411 ? -8.379 20.316 28.049 1.00 90.19 411 ASP A C 1
ATOM 3291 O O . ASP A 1 411 ? -8.425 20.589 29.251 1.00 90.19 411 ASP A O 1
ATOM 3295 N N . LEU A 1 412 ? -8.129 19.071 27.626 1.00 88.81 412 LEU A N 1
ATOM 3296 C CA . LEU A 1 412 ? -7.841 17.975 28.552 1.00 88.81 412 LEU A CA 1
ATOM 3297 C C . LEU A 1 412 ? -6.602 18.292 29.400 1.00 88.81 412 LEU A C 1
ATOM 3299 O O . LEU A 1 412 ? -6.691 18.294 30.625 1.00 88.81 412 LEU A O 1
ATOM 3303 N N . ILE A 1 413 ? -5.465 18.618 28.777 1.00 87.19 413 ILE A N 1
ATOM 3304 C CA . ILE A 1 413 ? -4.206 18.911 29.481 1.00 87.19 413 ILE A CA 1
ATOM 3305 C C . ILE A 1 413 ? -4.387 20.058 30.487 1.00 87.19 413 ILE A C 1
ATOM 3307 O O . ILE A 1 413 ? -3.972 19.920 31.643 1.00 87.19 413 ILE A O 1
ATOM 3311 N N . ALA A 1 414 ? -5.036 21.153 30.083 1.00 86.44 414 ALA A N 1
ATOM 3312 C CA . ALA A 1 414 ? -5.268 22.324 30.928 1.00 86.44 414 ALA A CA 1
ATOM 3313 C C . ALA A 1 414 ? -6.138 22.004 32.155 1.00 86.44 414 ALA A C 1
ATOM 3315 O O . ALA A 1 414 ? -5.871 22.499 33.250 1.00 86.44 414 ALA A O 1
ATOM 3316 N N . ASN A 1 415 ? -7.131 21.127 31.993 1.00 81.25 415 ASN A N 1
ATOM 3317 C CA . ASN A 1 415 ? -8.059 20.736 33.055 1.00 81.25 415 ASN A CA 1
ATOM 3318 C C . ASN A 1 415 ? -7.634 19.473 33.824 1.00 81.25 415 ASN A C 1
ATOM 3320 O O . ASN A 1 415 ? -8.385 18.988 34.669 1.00 81.25 415 ASN A O 1
ATOM 3324 N N . SER A 1 416 ? -6.432 18.943 33.577 1.00 77.00 416 SER A N 1
ATOM 3325 C CA . SER A 1 416 ? -5.911 17.753 34.270 1.00 77.00 416 SER A CA 1
ATOM 3326 C C . SER A 1 416 ? -5.747 17.948 35.782 1.00 77.00 416 SER A C 1
ATOM 3328 O O . SER A 1 416 ? -5.694 16.973 36.532 1.00 77.00 416 SER A O 1
ATOM 3330 N N . GLY A 1 417 ? -5.622 19.198 36.248 1.00 64.69 417 GLY A N 1
ATOM 3331 C CA . GLY A 1 417 ? -5.401 19.518 37.661 1.00 64.69 417 GLY A CA 1
ATOM 3332 C C . GLY A 1 417 ? -4.107 18.926 38.239 1.00 64.69 417 GLY A C 1
ATOM 3333 O O . GLY A 1 417 ? -3.998 18.792 39.454 1.00 64.69 417 GLY A O 1
ATOM 3334 N N . GLY A 1 418 ? -3.146 18.541 37.386 1.00 64.19 418 GLY A N 1
ATOM 3335 C CA . GLY A 1 418 ? -1.917 17.843 37.787 1.00 64.19 418 GLY A CA 1
ATOM 3336 C C . GLY A 1 418 ? -2.084 16.335 38.015 1.00 64.19 418 GLY A C 1
ATOM 3337 O O . GLY A 1 418 ? -1.189 15.709 38.577 1.00 64.19 418 GLY A O 1
ATOM 3338 N N . THR A 1 419 ? -3.216 15.755 37.608 1.00 65.31 419 THR A N 1
ATOM 3339 C CA . THR A 1 419 ? -3.479 14.313 37.702 1.00 65.31 419 THR A CA 1
ATOM 3340 C C . THR A 1 419 ? -2.869 13.587 36.507 1.00 65.31 419 THR A C 1
ATOM 3342 O O . THR A 1 419 ? -3.089 13.993 35.366 1.00 65.31 419 THR A O 1
ATOM 3345 N N . ASP A 1 420 ? -2.150 12.491 36.755 1.00 73.56 420 ASP A N 1
ATOM 3346 C CA . ASP A 1 420 ? -1.648 11.633 35.682 1.00 73.56 420 ASP A CA 1
ATOM 3347 C C . ASP A 1 420 ? -2.814 10.949 34.954 1.00 73.56 420 ASP A C 1
ATOM 3349 O O . ASP A 1 420 ? -3.694 10.335 35.570 1.00 73.56 420 ASP A O 1
ATOM 3353 N N . TRP A 1 421 ? -2.817 11.040 33.625 1.00 83.00 421 TRP A N 1
ATOM 3354 C CA . TRP A 1 421 ? -3.773 10.324 32.791 1.00 83.00 421 TRP A CA 1
ATOM 3355 C C . TRP A 1 421 ? -3.509 8.822 32.830 1.00 83.00 421 TRP A C 1
ATOM 3357 O O . TRP A 1 421 ? -2.365 8.369 32.918 1.00 83.00 421 TRP A O 1
ATOM 3367 N N . ASN A 1 422 ? -4.583 8.038 32.697 1.00 87.75 422 ASN A N 1
ATOM 3368 C CA . ASN A 1 422 ? -4.428 6.615 32.415 1.00 87.75 422 ASN A CA 1
ATOM 3369 C C . ASN A 1 422 ? -3.718 6.415 31.065 1.00 87.75 422 ASN A C 1
ATOM 3371 O O . ASN A 1 422 ? -3.740 7.292 30.198 1.00 87.75 422 ASN A O 1
ATOM 3375 N N . SER A 1 423 ? -3.153 5.225 30.873 1.00 87.88 423 SER A N 1
ATOM 3376 C CA . SER A 1 423 ? -2.323 4.919 29.710 1.00 87.88 423 SER A CA 1
ATOM 3377 C C . SER A 1 423 ? -3.031 5.154 28.373 1.00 87.88 423 SER A C 1
ATOM 3379 O O . SER A 1 423 ? -2.390 5.593 27.433 1.00 87.88 423 SER A O 1
ATOM 3381 N N . GLN A 1 424 ? -4.342 4.906 28.274 1.00 87.62 424 GLN A N 1
ATOM 3382 C CA . GLN A 1 424 ? -5.095 5.093 27.026 1.00 87.62 424 GLN A CA 1
ATOM 3383 C C . GLN A 1 424 ? -5.231 6.573 26.654 1.00 87.62 424 GLN A C 1
ATOM 3385 O O . GLN A 1 424 ? -5.028 6.950 25.502 1.00 87.62 424 GLN A O 1
ATOM 3390 N N . VAL A 1 425 ? -5.559 7.420 27.632 1.00 90.06 425 VAL A N 1
ATOM 3391 C CA . VAL A 1 425 ? -5.692 8.867 27.414 1.00 90.06 425 VAL A CA 1
ATOM 3392 C C . VAL A 1 425 ? -4.321 9.492 27.151 1.00 90.06 425 VAL A C 1
ATOM 3394 O O . VAL A 1 425 ? -4.200 10.310 26.246 1.00 90.06 425 VAL A O 1
ATOM 3397 N N . GLU A 1 426 ? -3.280 9.074 27.877 1.00 92.31 426 GLU A N 1
ATOM 3398 C CA . GLU A 1 426 ? -1.914 9.569 27.657 1.00 92.31 426 GLU A CA 1
ATOM 3399 C C . GLU A 1 426 ? -1.389 9.194 26.259 1.00 92.31 426 GLU A C 1
ATOM 3401 O O . GLU A 1 426 ? -0.807 10.041 25.579 1.00 92.31 426 GLU A O 1
ATOM 3406 N N . ASP A 1 427 ? -1.644 7.963 25.801 1.00 93.38 427 ASP A N 1
ATOM 3407 C CA . ASP A 1 427 ? -1.287 7.517 24.449 1.00 93.38 427 ASP A CA 1
ATOM 3408 C C . ASP A 1 427 ? -2.040 8.311 23.378 1.00 93.38 427 ASP A C 1
ATOM 3410 O O . ASP A 1 427 ? -1.434 8.795 22.427 1.00 93.38 427 ASP A O 1
ATOM 3414 N N . THR A 1 428 ? -3.338 8.551 23.589 1.00 94.19 428 THR A N 1
ATOM 3415 C CA . THR A 1 428 ? -4.175 9.344 22.679 1.00 94.19 428 THR A CA 1
ATOM 3416 C C . THR A 1 428 ? -3.674 10.779 22.537 1.00 94.19 428 THR A C 1
ATOM 3418 O O . THR A 1 428 ? -3.541 11.279 21.422 1.00 94.19 428 THR A O 1
ATOM 3421 N N . ILE A 1 429 ? -3.355 11.450 23.651 1.00 94.62 429 ILE A N 1
ATOM 3422 C CA . ILE A 1 429 ? -2.776 12.801 23.610 1.00 94.62 429 ILE A CA 1
ATOM 3423 C C . ILE A 1 429 ? -1.470 12.773 22.808 1.00 94.62 429 ILE A C 1
ATOM 3425 O O . ILE A 1 429 ? -1.243 13.641 21.965 1.00 94.62 429 ILE A O 1
ATOM 3429 N N . GLY A 1 430 ? -0.632 11.756 23.035 1.00 95.94 430 GLY A N 1
ATOM 3430 C CA . GLY A 1 430 ? 0.599 11.565 22.279 1.00 95.94 430 GLY A CA 1
ATOM 3431 C C . GLY A 1 430 ? 0.365 11.402 20.776 1.00 95.94 430 GLY A C 1
ATOM 3432 O O . GLY A 1 430 ? 0.976 12.110 19.972 1.00 95.94 430 GLY A O 1
ATOM 3433 N N . ALA A 1 431 ? -0.574 10.536 20.394 1.00 95.06 431 ALA A N 1
ATOM 3434 C CA . ALA A 1 431 ? -0.945 10.260 19.011 1.00 95.06 431 ALA A CA 1
ATOM 3435 C C . ALA A 1 431 ? -1.472 11.504 18.276 1.00 95.06 431 ALA A C 1
ATOM 3437 O O . ALA A 1 431 ? -1.071 11.761 17.133 1.00 95.06 431 ALA A O 1
ATOM 3438 N N . VAL A 1 432 ? -2.321 12.303 18.931 1.00 96.31 432 VAL A N 1
ATOM 3439 C CA . VAL A 1 432 ? -2.864 13.552 18.373 1.00 96.31 432 VAL A CA 1
ATOM 3440 C C . VAL A 1 432 ? -1.750 14.574 18.163 1.00 96.31 432 VAL A C 1
ATOM 3442 O O . VAL A 1 432 ? -1.656 15.143 17.077 1.00 96.31 432 VAL A O 1
ATOM 3445 N N . LEU A 1 433 ? -0.860 14.766 19.143 1.00 96.25 433 LEU A N 1
ATOM 3446 C CA . LEU A 1 433 ? 0.278 15.684 19.016 1.00 96.25 433 LEU A CA 1
ATOM 3447 C C . LEU A 1 433 ? 1.224 15.278 17.883 1.00 96.25 433 LEU A C 1
ATOM 3449 O O . LEU A 1 433 ? 1.609 16.120 17.073 1.00 96.25 433 LEU A O 1
ATOM 3453 N N . ILE A 1 434 ? 1.556 13.987 17.783 1.00 94.25 434 ILE A N 1
ATOM 3454 C CA . ILE A 1 434 ? 2.380 13.448 16.693 1.00 94.25 434 ILE A CA 1
ATOM 3455 C C . ILE A 1 434 ? 1.747 13.757 15.332 1.00 94.25 434 ILE A C 1
ATOM 3457 O O . ILE A 1 434 ? 2.448 14.160 14.399 1.00 94.25 434 ILE A O 1
ATOM 3461 N N . SER A 1 435 ? 0.435 13.556 15.217 1.00 90.12 435 SER A N 1
ATOM 3462 C CA . SER A 1 435 ? -0.275 13.635 13.940 1.00 90.12 435 SER A CA 1
ATOM 3463 C C . SER A 1 435 ? -0.554 15.083 13.522 1.00 90.12 435 SER A C 1
ATOM 3465 O O . SER A 1 435 ? -0.290 15.435 12.374 1.00 90.12 435 SER A O 1
ATOM 3467 N N . CYS A 1 436 ? -1.023 15.924 14.448 1.00 91.81 436 CYS A N 1
ATOM 3468 C CA . CYS A 1 436 ? -1.639 17.221 14.151 1.00 91.81 436 CYS A CA 1
ATOM 3469 C C . CYS A 1 436 ? -0.749 18.436 14.460 1.00 91.81 436 CYS A C 1
ATOM 3471 O O . CYS A 1 436 ? -0.996 19.515 13.923 1.00 91.81 436 CYS A O 1
ATOM 3473 N N . SER A 1 437 ? 0.276 18.303 15.315 1.00 91.31 437 SER A N 1
ATOM 3474 C CA . SER A 1 437 ? 1.108 19.453 15.700 1.00 91.31 437 SER A CA 1
ATOM 3475 C C . SER A 1 437 ? 1.877 20.016 14.509 1.00 91.31 437 SER A C 1
ATOM 3477 O O . SER A 1 437 ? 2.521 19.265 13.788 1.00 91.31 437 SER A O 1
ATOM 3479 N N . GLN A 1 438 ? 1.883 21.336 14.332 1.00 89.12 438 GLN A N 1
ATOM 3480 C CA . GLN A 1 438 ? 2.636 22.002 13.261 1.00 89.12 438 GLN A CA 1
ATOM 3481 C C . GLN A 1 438 ? 4.108 22.263 13.616 1.00 89.12 438 GLN A C 1
ATOM 3483 O O . GLN A 1 438 ? 4.862 22.747 12.778 1.00 89.12 438 GLN A O 1
ATOM 3488 N N . GLU A 1 439 ? 4.534 21.923 14.834 1.00 92.69 439 GLU A N 1
ATOM 3489 C CA . GLU A 1 439 ? 5.891 22.163 15.320 1.00 92.69 439 GLU A CA 1
ATOM 3490 C C . GLU A 1 439 ? 6.612 20.856 15.662 1.00 92.69 439 GLU A C 1
ATOM 3492 O O . GLU A 1 439 ? 6.020 19.902 16.173 1.00 92.69 439 GLU A O 1
ATOM 3497 N N . GLU A 1 440 ? 7.932 20.834 15.457 1.00 93.94 440 GLU A N 1
ATOM 3498 C CA . GLU A 1 440 ? 8.784 19.705 15.850 1.00 93.94 440 GLU A CA 1
ATOM 3499 C C . GLU A 1 440 ? 8.673 19.410 17.360 1.00 93.94 440 GLU A C 1
ATOM 3501 O O . GLU A 1 440 ? 8.663 18.250 17.779 1.00 93.94 440 GLU A O 1
ATOM 3506 N N . SER A 1 441 ? 8.549 20.463 18.176 1.00 96.19 441 SER A N 1
ATOM 3507 C CA . SER A 1 441 ? 8.390 20.405 19.634 1.00 96.19 441 SER A CA 1
ATOM 3508 C C . SER A 1 441 ? 7.183 19.555 20.051 1.00 96.19 441 SER A C 1
ATOM 3510 O O . SER A 1 441 ? 7.313 18.687 20.916 1.00 96.19 441 SER A O 1
ATOM 3512 N N . GLY A 1 442 ? 6.033 19.746 19.399 1.00 95.44 442 GLY A N 1
ATOM 3513 C CA . GLY A 1 442 ? 4.807 19.010 19.694 1.00 95.44 442 GLY A CA 1
ATOM 3514 C C . GLY A 1 442 ? 4.890 17.546 19.276 1.00 95.44 442 GLY A C 1
ATOM 3515 O O . GLY A 1 442 ? 4.458 16.675 20.026 1.00 95.44 442 GLY A O 1
ATOM 3516 N N . VAL A 1 443 ? 5.531 17.240 18.143 1.00 94.94 443 VAL A N 1
ATOM 3517 C CA . VAL A 1 443 ? 5.767 15.842 17.734 1.00 94.94 443 VAL A CA 1
ATOM 3518 C C . VAL A 1 443 ? 6.658 15.113 18.746 1.00 94.94 443 VAL A C 1
ATOM 3520 O O . VAL A 1 443 ? 6.403 13.952 19.073 1.00 94.94 443 VAL A O 1
ATOM 3523 N N . ARG A 1 444 ? 7.684 15.790 19.280 1.00 96.75 444 ARG A N 1
ATOM 3524 C CA . ARG A 1 444 ? 8.556 15.234 20.328 1.00 96.75 444 ARG A CA 1
ATOM 3525 C C . ARG A 1 444 ? 7.812 15.012 21.646 1.00 96.75 444 ARG A C 1
ATOM 3527 O O . ARG A 1 444 ? 7.940 13.925 22.203 1.00 96.75 444 ARG A O 1
ATOM 3534 N N . ASP A 1 445 ? 7.012 15.980 22.103 1.00 96.44 445 ASP A N 1
ATOM 3535 C CA . ASP A 1 445 ? 6.177 15.802 23.305 1.00 96.44 445 ASP A CA 1
ATOM 3536 C C . ASP A 1 445 ? 5.206 14.629 23.132 1.00 96.44 445 ASP A C 1
ATOM 3538 O O . ASP A 1 445 ? 5.059 13.796 24.027 1.00 96.44 445 ASP A O 1
ATOM 3542 N N . GLY A 1 446 ? 4.602 14.501 21.948 1.00 96.38 446 GLY A N 1
ATOM 3543 C CA . GLY A 1 446 ? 3.703 13.396 21.653 1.00 96.38 446 GLY A CA 1
ATOM 3544 C C . GLY A 1 446 ? 4.383 12.024 21.739 1.00 96.38 446 GLY A C 1
ATOM 3545 O O . GLY A 1 446 ? 3.836 11.097 22.338 1.00 96.38 446 GLY A O 1
ATOM 3546 N N . LEU A 1 447 ? 5.614 11.901 21.233 1.00 96.62 447 LEU A N 1
ATOM 3547 C CA . LEU A 1 447 ? 6.402 10.669 21.349 1.00 96.62 447 LEU A CA 1
ATOM 3548 C C . LEU A 1 447 ? 6.734 10.324 22.809 1.00 96.62 447 LEU A C 1
ATOM 3550 O O . LEU A 1 447 ? 6.644 9.159 23.210 1.00 96.62 447 LEU A O 1
ATOM 3554 N N . ASP A 1 448 ? 7.093 11.322 23.616 1.00 96.31 448 ASP A N 1
ATOM 3555 C CA . ASP A 1 448 ? 7.371 11.123 25.038 1.00 96.31 448 ASP A CA 1
ATOM 3556 C C . ASP A 1 448 ? 6.112 10.705 25.813 1.00 96.31 448 ASP A C 1
ATOM 3558 O O . ASP A 1 448 ? 6.192 9.840 26.690 1.00 96.31 448 ASP A O 1
ATOM 3562 N N . ARG A 1 449 ? 4.937 11.233 25.451 1.00 95.31 449 ARG A N 1
ATOM 3563 C CA . ARG A 1 449 ? 3.634 10.817 25.998 1.00 95.31 449 ARG A CA 1
ATOM 3564 C C . ARG A 1 449 ? 3.299 9.367 25.684 1.00 95.31 449 ARG A C 1
ATOM 3566 O O . ARG A 1 449 ? 3.057 8.601 26.615 1.00 95.31 449 ARG A O 1
ATOM 3573 N N . CYS A 1 450 ? 3.385 8.949 24.421 1.00 95.94 450 CYS A N 1
ATOM 3574 C CA . CYS A 1 450 ? 3.187 7.543 24.044 1.00 95.94 450 CYS A CA 1
ATOM 3575 C C . CYS A 1 450 ? 4.160 6.617 24.798 1.00 95.94 450 CYS A C 1
ATOM 3577 O O . CYS A 1 450 ? 3.791 5.531 25.250 1.00 95.94 450 CYS A O 1
ATOM 3579 N N . ARG A 1 451 ? 5.410 7.054 25.018 1.00 95.50 451 ARG A N 1
ATOM 3580 C CA . ARG A 1 451 ? 6.380 6.293 25.820 1.00 95.50 451 ARG A CA 1
ATOM 3581 C C . ARG A 1 451 ? 5.974 6.199 27.292 1.00 95.50 451 ARG A C 1
ATOM 3583 O O . ARG A 1 451 ? 6.107 5.130 27.890 1.00 95.50 451 ARG A O 1
ATOM 3590 N N . ARG A 1 452 ? 5.479 7.288 27.891 1.00 93.38 452 ARG A N 1
ATOM 3591 C CA . ARG A 1 452 ? 4.933 7.271 29.258 1.00 93.38 452 ARG A CA 1
ATOM 3592 C C . ARG A 1 452 ? 3.745 6.320 29.361 1.00 93.38 452 ARG A C 1
ATOM 3594 O O . ARG A 1 452 ? 3.732 5.504 30.277 1.00 93.38 452 ARG A O 1
ATOM 3601 N N . ALA A 1 453 ? 2.816 6.370 28.410 1.00 93.00 453 ALA A N 1
ATOM 3602 C CA . ALA A 1 453 ? 1.666 5.475 28.350 1.00 93.00 453 ALA A CA 1
ATOM 3603 C C . ALA A 1 453 ? 2.076 3.995 28.329 1.00 93.00 453 ALA A C 1
ATOM 3605 O O . ALA A 1 453 ? 1.564 3.205 29.122 1.00 93.00 453 ALA A O 1
ATOM 3606 N N . LEU A 1 454 ? 3.058 3.630 27.496 1.00 93.75 454 LEU A N 1
ATOM 3607 C CA . LEU A 1 454 ? 3.615 2.276 27.454 1.00 93.75 454 LEU A CA 1
ATOM 3608 C C . LEU A 1 454 ? 4.188 1.845 28.815 1.00 93.75 454 LEU A C 1
ATOM 3610 O O . LEU A 1 454 ? 3.927 0.733 29.271 1.00 93.75 454 LEU A O 1
ATOM 3614 N N . ASN A 1 455 ? 4.936 2.727 29.481 1.00 91.81 455 ASN A N 1
ATOM 3615 C CA . ASN A 1 455 ? 5.582 2.432 30.763 1.00 91.81 455 ASN A CA 1
ATOM 3616 C C . ASN A 1 455 ? 4.596 2.259 31.932 1.00 91.81 455 ASN A C 1
ATOM 3618 O O . ASN A 1 455 ? 4.960 1.662 32.945 1.00 91.81 455 ASN A O 1
ATOM 3622 N N . GLN A 1 456 ? 3.359 2.751 31.813 1.00 90.00 456 GLN A N 1
ATOM 3623 C CA . GLN A 1 456 ? 2.312 2.524 32.816 1.00 90.00 456 GLN A CA 1
ATOM 3624 C C . GLN A 1 456 ? 1.768 1.082 32.786 1.00 90.00 456 GLN A C 1
ATOM 3626 O O . GLN A 1 456 ? 1.158 0.629 33.758 1.00 90.00 456 GLN A O 1
ATOM 3631 N N . VAL A 1 457 ? 1.984 0.337 31.696 1.00 87.81 457 VAL A N 1
ATOM 3632 C CA . VAL A 1 457 ? 1.438 -1.013 31.515 1.00 87.81 457 VAL A CA 1
ATOM 3633 C C . VAL A 1 457 ? 2.470 -2.055 31.932 1.00 87.81 457 VAL A C 1
ATOM 3635 O O . VAL A 1 457 ? 3.509 -2.227 31.303 1.00 87.81 457 VAL A O 1
ATOM 3638 N N . SER A 1 458 ? 2.186 -2.772 33.016 1.00 72.94 458 SER A N 1
ATOM 3639 C CA . SER A 1 458 ? 3.216 -3.518 33.741 1.00 72.94 458 SER A CA 1
ATOM 3640 C C . SER A 1 458 ? 3.439 -4.955 33.265 1.00 72.94 458 SER A C 1
ATOM 3642 O O . SER A 1 458 ? 4.579 -5.382 33.376 1.00 72.94 458 SER A O 1
ATOM 3644 N N . ASN A 1 459 ? 2.432 -5.700 32.758 1.00 72.75 459 ASN A N 1
ATOM 3645 C CA . ASN A 1 459 ? 2.574 -7.063 32.188 1.00 72.75 459 ASN A CA 1
ATOM 3646 C C . ASN A 1 459 ? 1.280 -7.599 31.517 1.00 72.75 459 ASN A C 1
ATOM 3648 O O . ASN A 1 459 ? 0.189 -7.080 31.742 1.00 72.75 459 ASN A O 1
ATOM 3652 N N . GLY A 1 460 ? 1.396 -8.687 30.739 1.00 73.75 460 GLY A N 1
ATOM 3653 C CA . GLY A 1 460 ? 0.264 -9.462 30.194 1.00 73.75 460 GLY A CA 1
ATOM 3654 C C . GLY A 1 460 ? -0.206 -9.038 28.796 1.00 73.75 460 GLY A C 1
ATOM 3655 O O . GLY A 1 460 ? 0.486 -8.307 28.091 1.00 73.75 460 GLY A O 1
ATOM 3656 N N . GLU A 1 461 ? -1.395 -9.491 28.381 1.00 68.56 461 GLU A N 1
ATOM 3657 C CA . GLU A 1 461 ? -1.970 -9.170 27.058 1.00 68.56 461 GLU A CA 1
ATOM 3658 C C . GLU A 1 461 ? -2.118 -7.655 26.825 1.00 68.56 461 GLU A C 1
ATOM 3660 O O . GLU A 1 461 ? -1.887 -7.171 25.719 1.00 68.56 461 GLU A O 1
ATOM 3665 N N . GLY A 1 462 ? -2.403 -6.883 27.883 1.00 78.12 462 GLY A N 1
ATOM 3666 C CA . GLY A 1 462 ? -2.458 -5.419 27.816 1.00 78.12 462 GLY A CA 1
ATOM 3667 C C . GLY A 1 462 ? -1.127 -4.769 27.420 1.00 78.12 462 GLY A C 1
ATOM 3668 O O . GLY A 1 462 ? -1.129 -3.775 26.698 1.00 78.12 462 GLY A O 1
ATOM 3669 N N . LEU A 1 463 ? 0.014 -5.352 27.814 1.00 85.81 463 LEU A N 1
ATOM 3670 C CA . LEU A 1 463 ? 1.338 -4.862 27.415 1.00 85.81 463 LEU A CA 1
ATOM 3671 C C . LEU A 1 463 ? 1.604 -5.114 25.927 1.00 85.81 463 LEU A C 1
ATOM 3673 O O . LEU A 1 463 ? 2.241 -4.294 25.272 1.00 85.81 463 LEU A O 1
ATOM 3677 N N . SER A 1 464 ? 1.120 -6.235 25.383 1.00 84.38 464 SER A N 1
ATOM 3678 C CA . SER A 1 464 ? 1.259 -6.525 23.952 1.00 84.38 464 SER A CA 1
ATOM 3679 C C . SER A 1 464 ? 0.531 -5.485 23.105 1.00 84.38 464 SER A C 1
ATOM 3681 O O . SER A 1 464 ? 1.095 -4.993 22.131 1.00 84.38 464 SER A O 1
ATOM 3683 N N . LEU A 1 465 ? -0.690 -5.113 23.501 1.00 85.50 465 LEU A N 1
ATOM 3684 C CA . LEU A 1 465 ? -1.459 -4.080 22.810 1.00 85.50 465 LEU A CA 1
ATOM 3685 C C . LEU A 1 465 ? -0.806 -2.699 22.945 1.00 85.50 465 LEU A C 1
ATOM 3687 O O . LEU A 1 465 ? -0.626 -2.018 21.941 1.00 85.50 465 LEU A O 1
ATOM 3691 N N . ALA A 1 466 ? -0.374 -2.317 24.151 1.00 88.12 466 ALA A N 1
ATOM 3692 C CA . ALA A 1 466 ? 0.313 -1.043 24.374 1.00 88.12 466 ALA A CA 1
ATOM 3693 C C . ALA A 1 466 ? 1.603 -0.918 23.543 1.00 88.12 466 ALA A C 1
ATOM 3695 O O . ALA A 1 466 ? 1.888 0.140 22.991 1.00 88.12 466 ALA A O 1
ATOM 3696 N N . LYS A 1 467 ? 2.367 -2.010 23.387 1.00 89.75 467 LYS A N 1
ATOM 3697 C CA . LYS A 1 467 ? 3.538 -2.049 22.491 1.00 89.75 467 LYS A CA 1
ATOM 3698 C C . LYS A 1 467 ? 3.159 -1.850 21.026 1.00 89.75 467 LYS A C 1
ATOM 3700 O O . LYS A 1 467 ? 3.917 -1.224 20.290 1.00 89.75 467 LYS A O 1
ATOM 3705 N N . ALA A 1 468 ? 2.022 -2.397 20.606 1.00 87.06 468 ALA A N 1
ATOM 3706 C CA . ALA A 1 468 ? 1.558 -2.292 19.232 1.00 87.06 468 ALA A CA 1
ATOM 3707 C C . ALA A 1 468 ? 1.124 -0.852 18.896 1.00 87.06 468 ALA A C 1
ATOM 3709 O O . ALA A 1 468 ? 1.583 -0.314 17.888 1.00 87.06 468 ALA A O 1
ATOM 3710 N N . PHE A 1 469 ? 0.362 -0.195 19.782 1.00 90.25 469 PHE A N 1
ATOM 3711 C CA . PHE A 1 469 ? 0.045 1.238 19.673 1.00 90.25 469 PHE A CA 1
ATOM 3712 C C . PHE A 1 469 ? 1.303 2.115 19.712 1.00 90.25 469 PHE A C 1
ATOM 3714 O O . PHE A 1 469 ? 1.522 2.910 18.800 1.00 90.25 469 PHE A O 1
ATOM 3721 N N . TYR A 1 470 ? 2.200 1.908 20.685 1.00 93.81 470 TYR A N 1
ATOM 3722 C CA . TYR A 1 470 ? 3.453 2.668 20.751 1.00 93.81 470 TYR A CA 1
ATOM 3723 C C . TYR A 1 470 ? 4.274 2.529 19.463 1.00 93.81 470 TYR A C 1
ATOM 3725 O O . TYR A 1 470 ? 4.763 3.525 18.943 1.00 93.81 470 TYR A O 1
ATOM 3733 N N . SER A 1 471 ? 4.397 1.317 18.906 1.00 90.69 471 SER A N 1
ATOM 3734 C CA . SER A 1 471 ? 5.132 1.102 17.654 1.00 90.69 471 SER A CA 1
ATOM 3735 C C . SER A 1 471 ? 4.489 1.822 16.463 1.00 90.69 471 SER A C 1
ATOM 3737 O O . SER A 1 471 ? 5.208 2.385 15.636 1.00 90.69 471 SER A O 1
ATOM 3739 N N . LEU A 1 472 ? 3.154 1.837 16.380 1.00 90.31 472 LEU A N 1
ATOM 3740 C CA . LEU A 1 472 ? 2.416 2.596 15.368 1.00 90.31 472 LEU A CA 1
ATOM 3741 C C . LEU A 1 472 ? 2.725 4.099 15.477 1.00 90.31 472 LEU A C 1
ATOM 3743 O O . LEU A 1 472 ? 3.131 4.725 14.494 1.00 90.31 472 LEU A O 1
ATOM 3747 N N . HIS A 1 473 ? 2.583 4.667 16.675 1.00 93.12 473 HIS A N 1
ATOM 3748 C CA . HIS A 1 473 ? 2.793 6.095 16.916 1.00 93.12 473 HIS A CA 1
ATOM 3749 C C . HIS A 1 473 ? 4.263 6.506 16.776 1.00 93.12 473 HIS A C 1
ATOM 3751 O O . HIS A 1 473 ? 4.550 7.552 16.198 1.00 93.12 473 HIS A O 1
ATOM 3757 N N . GLU A 1 474 ? 5.208 5.664 17.195 1.00 93.62 474 GLU A N 1
ATOM 3758 C CA . GLU A 1 474 ? 6.649 5.888 17.039 1.00 93.62 474 GLU A CA 1
ATOM 3759 C C . GLU A 1 474 ? 7.054 5.970 15.561 1.00 93.62 474 GLU A C 1
ATOM 3761 O O . GLU A 1 474 ? 7.750 6.906 15.159 1.00 93.62 474 GLU A O 1
ATOM 3766 N N . LYS A 1 475 ? 6.565 5.050 14.718 1.00 87.19 475 LYS A N 1
ATOM 3767 C CA . LYS A 1 475 ? 6.794 5.109 13.264 1.00 87.19 475 LYS A CA 1
ATOM 3768 C C . LYS A 1 475 ? 6.244 6.401 12.661 1.00 87.19 475 LYS A C 1
ATOM 3770 O O . LYS A 1 475 ? 6.932 7.051 11.869 1.00 87.19 475 LYS A O 1
ATOM 3775 N N . ARG A 1 476 ? 5.029 6.804 13.054 1.00 88.25 476 ARG A N 1
ATOM 3776 C CA . ARG A 1 476 ? 4.417 8.063 12.600 1.00 88.25 476 ARG A CA 1
ATOM 3777 C C . ARG A 1 476 ? 5.234 9.278 13.060 1.00 88.25 476 ARG A C 1
ATOM 3779 O O . ARG A 1 476 ? 5.484 10.172 12.252 1.00 88.25 476 ARG A O 1
ATOM 3786 N N . ALA A 1 477 ? 5.719 9.284 14.301 1.00 89.94 477 ALA A N 1
ATOM 3787 C CA . ALA A 1 477 ? 6.551 10.352 14.852 1.00 89.94 477 ALA A CA 1
ATOM 3788 C C . ALA A 1 477 ? 7.872 10.506 14.092 1.00 89.94 477 ALA A C 1
ATOM 3790 O O . ALA A 1 477 ? 8.199 11.614 13.674 1.00 89.94 477 ALA A O 1
ATOM 3791 N N . PHE A 1 478 ? 8.603 9.417 13.835 1.00 87.06 478 PHE A N 1
ATOM 3792 C CA . PHE A 1 478 ? 9.847 9.486 13.061 1.00 87.06 478 PHE A CA 1
ATOM 3793 C C . PHE A 1 478 ? 9.623 10.052 11.657 1.00 87.06 478 PHE A C 1
ATOM 3795 O O . PHE A 1 478 ? 10.379 10.922 11.226 1.00 87.06 478 PHE A O 1
ATOM 3802 N N . ARG A 1 479 ? 8.549 9.641 10.972 1.00 81.19 479 ARG A N 1
ATOM 3803 C CA . ARG A 1 479 ? 8.186 10.202 9.659 1.00 81.19 479 ARG A CA 1
ATOM 3804 C C . ARG A 1 479 ? 7.872 11.695 9.730 1.00 81.19 479 ARG A C 1
ATOM 3806 O O . ARG A 1 479 ? 8.303 12.450 8.865 1.00 81.19 479 ARG A O 1
ATOM 3813 N N . ARG A 1 480 ? 7.139 12.136 10.755 1.00 85.25 480 ARG A N 1
ATOM 3814 C CA . ARG A 1 480 ? 6.834 13.558 10.980 1.00 85.25 480 ARG A CA 1
ATOM 3815 C C . ARG A 1 480 ? 8.102 14.366 11.261 1.00 85.25 480 ARG A C 1
ATOM 3817 O O . ARG A 1 480 ? 8.267 15.426 10.673 1.00 85.25 480 ARG A O 1
ATOM 3824 N N . LEU A 1 481 ? 9.015 13.851 12.085 1.00 84.88 481 LEU A N 1
ATOM 3825 C CA . LEU A 1 481 ? 10.275 14.522 12.429 1.00 84.88 481 LEU A CA 1
ATOM 3826 C C . LEU A 1 481 ? 11.190 14.733 11.216 1.00 84.88 481 LEU A C 1
ATOM 3828 O O . LEU A 1 481 ? 11.840 15.769 11.128 1.00 84.88 481 LEU A O 1
ATOM 3832 N N . LEU A 1 482 ? 11.188 13.810 10.249 1.00 77.69 482 LEU A N 1
ATOM 3833 C CA . LEU A 1 482 ? 11.933 13.974 8.994 1.00 77.69 482 LEU A CA 1
ATOM 3834 C C . LEU A 1 482 ? 11.437 15.145 8.130 1.00 77.69 482 LEU A C 1
ATOM 3836 O O . LEU A 1 482 ? 12.170 15.574 7.251 1.00 77.69 482 LEU A O 1
ATOM 3840 N N . LYS A 1 483 ? 10.224 15.669 8.358 1.00 75.31 483 LYS A N 1
ATOM 3841 C CA . LYS A 1 483 ? 9.701 16.835 7.623 1.00 75.31 483 LYS A CA 1
ATOM 3842 C C . LYS A 1 483 ? 10.214 18.177 8.160 1.00 75.31 483 LYS A C 1
ATOM 3844 O O . LYS A 1 483 ? 10.013 19.191 7.500 1.00 75.31 483 LYS A O 1
ATOM 3849 N N . PHE A 1 484 ? 10.815 18.193 9.352 1.00 75.00 484 PHE A N 1
ATOM 3850 C CA . PHE A 1 484 ? 11.313 19.411 10.006 1.00 75.00 484 PHE A CA 1
ATOM 3851 C C . PHE A 1 484 ? 12.821 19.643 9.817 1.00 75.00 484 PHE A C 1
ATOM 3853 O O . PHE A 1 484 ? 13.293 20.745 10.098 1.00 75.00 484 PHE A O 1
ATOM 3860 N N . GLY A 1 485 ? 13.566 18.625 9.371 1.00 52.91 485 GLY A N 1
ATOM 3861 C CA . GLY A 1 485 ? 14.999 18.706 9.053 1.00 52.91 485 GLY A CA 1
ATOM 3862 C C . GLY A 1 485 ? 15.238 18.861 7.562 1.00 52.91 485 GLY A C 1
ATOM 3863 O O . GLY A 1 485 ? 16.244 19.522 7.215 1.00 52.91 485 GLY A O 1
#

pLDDT: mean 86.66, std 12.91, range [28.17, 98.38]

Foldseek 3Di:
DCPLLVVLLVQLVVVCPPPVNVVLLLVLLVVVQVLVVVVQVDPVRVQFFPDKDWCCVVPVVQRFPDSVVLSVVQSVDQVVDPDPPGDHSLPVQRRIEMETEGAAPVSQVVVVCCLQPPDDDPFWHWDDWDFDDCVNVLLQTKIWIWIQTDDVRHSRIYIYIYYYPLNVVLVVVVCVVPVDDDPPCPPVNSVVSSVVSVVSVVVNVVVVVVVVVLVLLVVLLLLLLVLLLLVLLVVLVPDPPVLLPVLLVLCVVCLVVLQDDDCPDPSNVVSVVSLVVCCVVPNQDPSSLSSLLSSCSSHPPSPSVVVSLVSLVRVLVPDPDPVVNLVSLVVSLSSCLSSVVLVSNLVSLVVNLVVQVVDPPHDNLVSLLSNLLSLLVCLSPVVRVPPVPPDDDCDPSSLVSLVSSLVSLVVCVVPCVPPDDALSSLLSSLLSQLRRPPDLVSLVSSLVSLVVSLVNDDDDSVNVSSVSSNVSSVSSSVVSNVVVD

Organism: NCBI:txid2796142

Sequence (485 aa):
MKRVYAKELEKVELYLSRSSRRELYTEFQSTVTSELQRAFETPRLHDLVIEVFSRAEKDPRNPIKTDRKIALKLYKWNKSSTVNPPATPEQVHDIAGVTIVCNYPSDTDEICNYLKEEFSSSRFRIDRISFRDPLTNKGYRAFHIVAVGLGKFHKIPCEIQIKTLLAMSWGTKTHDLTYKPAAEIDRRLSLYMEKLTFVAQILDEQSEILKSLISDAWELDAARRHVASTELVMGIKRSSDQDAIDILSYVQNNKERLSVVSLSDDLTMELFQRFDLYVDAKGLSRDLCRVAAVYALLRPSGDRTDWAIELIDDWIDSIHSSDERNNSIVFRSLVCMALSEYEEALSTGREVLKIAAESPSASSVKAKANLAYFLSEAYFHRAFDESSGGGEIITEATEECAQEALDIIHDLIANSGGTDWNSQVEDTIGAVLISCSQEESGVRDGLDRCRRALNQVSNGEGLSLAKAFYSLHEKRAFRRLLKFG

InterPro domains:
  IPR007685 RelA/SpoT [PF04607] (77-181)
  IPR007685 RelA/SpoT [SM00954] (64-185)
  IPR007685 RelA/SpoT [cd05399] (27-172)
  IPR043519 Nucleotidyltransferase superfamily [G3DSA:3.30.460.10] (13-166)
  IPR043519 Nucleotidyltransferase superfamily [SSF81301] (44-214)
  IPR052366 GTP Pyrophosphokinase [PTHR47837] (76-222)

Secondary structure (DSSP, 8-state):
---TTHHHHHHHHHHHHGGGHHHHHHHHHHHHHHHHHHHHTSTTTGGG-SEEEEHHHH-TTSSS--HHHHHHHHHHHHHH---SSPP-GGG-TTSEEEEEEESSHHHHHHHHHHHHHT---SSEEEEEEEEE-TTTTTT--EEEEEEEE-GGGTT-EEEEEEEEHHHHHHHHHHHHHH-S--S---HHHHHHHHHHHHHHHHHHHHHHHHHHHHHHHHHHHHHHHHHHHHHHHHHHHTSS-HHHHHHHHHHHHTHHHHTTS-TTSHHHHHHHHHHHHHHHHH-S-HHHHHHHHHHHHH-TT-TTHHHHHHHHHHHHHH---HHHHHHHHHHHHHHHHHTT-HHHHHHHHHHHHHHHHH-TTS-HHHHHHHHHHHHHHHHHHHTT--TTS----S-HHHHHHHHHHHHHHHHHHHTSTTPPPPHHHHHHHHHHHHHH-SSHHHHHHHHHHHHHHHHT--SSHHHHHHHHHHHHHHHHHHHHHTTT-